Protein AF-0000000068389830 (afdb_homodimer)

pLDDT: mean 93.28, std 12.17, range [36.84, 99.0]

Sequence (658 aa):
MTENSNLKRRVRARAAKTGESYTAALQHIRRIPDAPSSNSIRVAVAQTSLFNDPRDVSALKTCGNEIRRLMGNAHNAGTRLIHFPEGATCWPHKRIMSETGPREIGPADWTRFEWKTLREELEAIRKLARKLKLWTVLGAIHQLTPPHRPYNSLYVISDRGTLITRYDERLLSKTKISFMYSPGRLPVTFEVDCFRFGCALGMEAHYPEIFMEYEKLNVDCVLFSTAGEDASNAHAFAAEILGHAASNTYWVSYSTLAAQSPGAPSGIAAPDGQWVAQCPMNGLPAIALADVIIDREHPARPWRQKARTDLYAPHQVDNDPRSDSRKEFMTENSNLKRRVRARAAKTGESYTAALQHIRRIPDAPSSNSIRVAVAQTSLFNDPRDVSALKTCGNEIRRLMGNAHNAGTRLIHFPEGATCWPHKRIMSETGPREIGPADWTRFEWKTLREELEAIRKLARKLKLWTVLGAIHQLTPPHRPYNSLYVISDRGTLITRYDERLLSKTKISFMYSPGRLPVTFEVDCFRFGCALGMEAHYPEIFMEYEKLNVDCVLFSTAGEDASNAHAFAAEILGHAASNTYWVSYSTLAAQSPGAPSGIAAPDGQWVAQCPMNGLPAIALADVIIDREHPARPWRQKARTDLYAPHQVDNDPRSDSRKEF

Nearest PDB structures (foldseek):
  5h8i-assembly1_H  TM=7.742E-01  e=2.449E-18  Medicago truncatula
  5g3o-assembly1_A  TM=7.891E-01  e=4.664E-16  Bacillus cereus
  5h8l-assembly1_H  TM=7.729E-01  e=2.473E-16  Medicago truncatula
  5g3o-assembly1_E  TM=7.721E-01  e=1.479E-15  Bacillus cereus
  5g3p-assembly1_D  TM=7.664E-01  e=1.973E-15  Bacillus cereus

Secondary structure (DSSP, 8-state):
-HHHHHHHHHHHHHHHHH---HHHHHHHHHS-------SEEEEEEEEB-----TT-HHHHHHHHHHHHHHHHHHHHTT-SEEE--TTSS----HHHHBTT-TTS--SB-GGGS-HHHHHHHHHHHHHHHHHHT-EEEEEEEE--STTSPPEEEEEEE-TTS-EEEEEE--S--HHIIIII--------EEEETTEEEEEEEGGGGG-HHHHHHHHHTT-SEEEEE---SSSTTHHHHHHHHHHHHHHHTSEEEEE-BGGGTTTS--EEE-TTS-EEEE--SSSS-EEEEEEEE--TT-SHHHHHHHHTTTSSGGG---S-HHHH-SS--/-HHHHHHHHHHHHHHHHH---HHHHHHHHHS-------SEEEEEEEEB-----TT-HHHHHHHHHHHHHHHHHHHHTT-SEEE--TTSS----HHHHBTT-TTS---B-GGGS-HHHHHHHHHHHHHHHHHHT-EEEEEEEE--STTSPPEEEEEEE-TTS-EEEEEE--S--HHIIIII--------EEEETTEEEEEEEGGGGG-HHHHHHHHHTT-SEEEEE---SSSTTHHHHHHHHHHHHHHHTSEEEEE-BGGGTTTS--EEE-TTS-EEEE--SSSS-EEEEEEEE--TT-SHHHHHHHHTTTSSGGG---S-HHHH-SS--

InterPro domains:
  IPR003010 Carbon-nitrogen hydrolase [PF00795] (66-283)
  IPR003010 Carbon-nitrogen hydrolase [PS50263] (41-294)
  IPR036526 Carbon-nitrogen hydrolase superfamily [G3DSA:3.60.110.10] (3-324)
  IPR036526 Carbon-nitrogen hydrolase superfamily [SSF56317] (38-295)
  IPR050345 Aliphatic Amidase/Beta-Ureidopropionase [PTHR43674] (39-313)

Foldseek 3Di:
DVVVVVLQVQLVVQCVVVVHDSVVSSCVSVPPPPPPLPLKFKEKEKAAAAAAQQLDLVVLVVLLVLLLVQVVVCLVVPHQEYAAAAQSSHRHDQLNQAPVHNVDRAAGNCVSGPVVSNVVSLLVSLVSLLVSLHWYWDWHWADDDPPAATFGKIFTHGSNSDRPDMGGEADDDPSCVRHHHDHDDDWDWDDDSNAIETEHEAPCLVPLVNLVVVLVVVHQEYEYHYEDQAQPCVQVSLQSQLVSLQLSQHKYWYHYHLRNLLNPFTFIHGNNSDTPWGDDSPSHMDMIMDMRGDDPPDCVNVVVVVVPDCNCVVVDDPDDPVVVDPPDD/DVVVVVLQVQLVVQCVVVVHDSVVSSCVSVPPPPPPLPLKFKEKEKAAAAAAQQLDLVVLVVLLVLVLVQVVVCLVVPHQEYAAAAQSSHRHDQLNQAPVHNVDRAAGDCVSGPVVSNVVSLLVSLVSLLVSLHWYWDWHWADDDPPAATFGKIFTRGSNSDRPDMGGEADDDPSCVRHHHDHDDDWDWDDDSNAIETEHEAPCLVPLVNLVVVLVVVHQEYEYHYEDQAQPCVQVSLQSQLVSLQLSQHKYWYHYHLRNLLNPFTFIHGNNSDTPWGDDSPSHMDMIMDMRGDDPPDCVNVVVVVVPDCNCVVVDDPDDPVVVDPPDD

Structure (mmCIF, N/CA/C/O backbone):
data_AF-0000000068389830-model_v1
#
loop_
_entity.id
_entity.type
_entity.pdbx_description
1 polymer Amidohydrolase
#
loop_
_atom_site.group_PDB
_atom_site.id
_atom_site.type_symbol
_atom_site.label_atom_id
_atom_site.label_alt_id
_atom_site.label_comp_id
_atom_site.label_asym_id
_atom_site.label_entity_id
_atom_site.label_seq_id
_atom_site.pdbx_PDB_ins_code
_atom_site.Cartn_x
_atom_site.Cartn_y
_atom_site.Cartn_z
_atom_site.occupancy
_atom_site.B_iso_or_equiv
_atom_site.auth_seq_id
_atom_site.auth_comp_id
_atom_site.auth_asym_id
_atom_site.auth_atom_id
_atom_site.pdbx_PDB_model_num
ATOM 1 N N . MET A 1 1 ? 44.281 41.094 10.492 1 44.62 1 MET A N 1
ATOM 2 C CA . MET A 1 1 ? 45.125 41.188 9.305 1 44.62 1 MET A CA 1
ATOM 3 C C . MET A 1 1 ? 45.812 39.844 9.016 1 44.62 1 MET A C 1
ATOM 5 O O . MET A 1 1 ? 46 39.5 7.852 1 44.62 1 MET A O 1
ATOM 9 N N . THR A 1 2 ? 46.188 39.094 10.078 1 53.47 2 THR A N 1
ATOM 10 C CA . THR A 1 2 ? 46.938 37.844 9.961 1 53.47 2 THR A CA 1
ATOM 11 C C . THR A 1 2 ? 46.062 36.719 9.445 1 53.47 2 THR A C 1
ATOM 13 O O . THR A 1 2 ? 46.531 35.844 8.703 1 53.47 2 THR A O 1
ATOM 16 N N . GLU A 1 3 ? 44.781 36.625 9.875 1 53.66 3 GLU A N 1
ATOM 17 C CA . GLU A 1 3 ? 43.906 35.531 9.461 1 53.66 3 GLU A CA 1
ATOM 18 C C . GLU A 1 3 ? 43.625 35.562 7.957 1 53.66 3 GLU A C 1
ATOM 20 O O . GLU A 1 3 ? 43.594 34.531 7.297 1 53.66 3 GLU A O 1
ATOM 25 N N . ASN A 1 4 ? 43.5 36.688 7.348 1 58.91 4 ASN A N 1
ATOM 26 C CA . ASN A 1 4 ? 43.312 36.844 5.914 1 58.91 4 ASN A CA 1
ATOM 27 C C . ASN A 1 4 ? 44.562 36.469 5.121 1 58.91 4 ASN A C 1
ATOM 29 O O . ASN A 1 4 ? 44.469 36 3.992 1 58.91 4 ASN A O 1
ATOM 33 N N . SER A 1 5 ? 45.656 36.688 5.727 1 65.12 5 SER A N 1
ATOM 34 C CA . SER A 1 5 ? 46.906 36.375 5.039 1 65.12 5 SER A CA 1
ATOM 35 C C . SER A 1 5 ? 47.094 34.875 4.922 1 65.12 5 SER A C 1
ATOM 37 O O . SER A 1 5 ? 47.531 34.375 3.885 1 65.12 5 SER A O 1
ATOM 39 N N . ASN A 1 6 ? 46.75 34.125 6.023 1 64.25 6 ASN A N 1
ATOM 40 C CA . ASN A 1 6 ? 46.812 32.656 5.98 1 64.25 6 ASN A CA 1
ATOM 41 C C . ASN A 1 6 ? 45.844 32.094 4.965 1 64.25 6 ASN A C 1
ATOM 43 O O . ASN A 1 6 ? 46.156 31.141 4.258 1 64.25 6 ASN A O 1
ATOM 47 N N . LEU A 1 7 ? 44.562 32.531 4.848 1 67.75 7 LEU A N 1
ATOM 48 C CA . LEU A 1 7 ? 43.594 32.094 3.854 1 67.75 7 LEU A CA 1
ATOM 49 C C . LEU A 1 7 ? 44.125 32.312 2.441 1 67.75 7 LEU A C 1
ATOM 51 O O . LEU A 1 7 ? 44.031 31.422 1.598 1 67.75 7 LEU A O 1
ATOM 55 N N . LYS A 1 8 ? 44.625 33.375 2.213 1 72.19 8 LYS A N 1
ATOM 56 C CA . LYS A 1 8 ? 45.156 33.688 0.888 1 72.19 8 LYS A CA 1
ATOM 57 C C . LYS A 1 8 ? 46.344 32.75 0.532 1 72.19 8 LYS A C 1
ATOM 59 O O . LYS A 1 8 ? 46.438 32.312 -0.612 1 72.19 8 LYS A O 1
ATOM 64 N N . ARG A 1 9 ? 47.219 32.469 1.549 1 72.69 9 ARG A N 1
ATOM 65 C CA . ARG A 1 9 ? 48.312 31.547 1.333 1 72.69 9 ARG A CA 1
ATOM 66 C C . ARG A 1 9 ? 47.812 30.156 0.995 1 72.69 9 ARG A C 1
ATOM 68 O O . ARG A 1 9 ? 48.312 29.5 0.089 1 72.69 9 ARG A O 1
ATOM 75 N N . ARG A 1 10 ? 46.75 29.625 1.642 1 73.12 10 ARG A N 1
ATOM 76 C CA . ARG A 1 10 ? 46.125 28.328 1.394 1 73.12 10 ARG A CA 1
ATOM 77 C C . ARG A 1 10 ? 45.438 28.297 0.036 1 73.12 10 ARG A C 1
ATOM 79 O O . ARG A 1 10 ? 45.5 27.297 -0.675 1 73.12 10 ARG A O 1
ATOM 86 N N . VAL A 1 11 ? 44.688 29.359 -0.333 1 75.38 11 VAL A N 1
ATOM 87 C CA . VAL A 1 11 ? 44.031 29.453 -1.635 1 75.38 11 VAL A CA 1
ATOM 88 C C . VAL A 1 11 ? 45.094 29.438 -2.742 1 75.38 11 VAL A C 1
ATOM 90 O O . VAL A 1 11 ? 44.938 28.703 -3.729 1 75.38 11 VAL A O 1
ATOM 93 N N . ARG A 1 12 ? 46.156 30.172 -2.525 1 75.44 12 ARG A N 1
ATOM 94 C CA . ARG A 1 12 ? 47.219 30.234 -3.529 1 75.44 12 ARG A CA 1
ATOM 95 C C . ARG A 1 12 ? 47.938 28.891 -3.654 1 75.44 12 ARG A C 1
ATOM 97 O O . ARG A 1 12 ? 48.281 28.469 -4.762 1 75.44 12 ARG A O 1
ATOM 104 N N . ALA A 1 13 ? 48.25 28.25 -2.486 1 76.12 13 ALA A N 1
ATOM 105 C CA . ALA A 1 13 ? 48.875 26.938 -2.494 1 76.12 13 ALA A CA 1
ATOM 106 C C . ALA A 1 13 ? 48.031 25.922 -3.223 1 76.12 13 ALA A C 1
ATOM 108 O O . ALA A 1 13 ? 48.531 25.109 -4.008 1 76.12 13 ALA A O 1
ATOM 109 N N . ARG A 1 14 ? 46.656 25.906 -3.02 1 69.38 14 ARG A N 1
ATOM 110 C CA . ARG A 1 14 ? 45.719 25.016 -3.73 1 69.38 14 ARG A CA 1
ATOM 111 C C . ARG A 1 14 ? 45.688 25.344 -5.219 1 69.38 14 ARG A C 1
ATOM 113 O O . ARG A 1 14 ? 45.719 24.453 -6.062 1 69.38 14 ARG A O 1
ATOM 120 N N . ALA A 1 15 ? 45.531 26.531 -5.52 1 73.06 15 ALA A N 1
ATOM 121 C CA . ALA A 1 15 ? 45.5 26.906 -6.93 1 73.06 15 ALA A CA 1
ATOM 122 C C . ALA A 1 15 ? 46.75 26.422 -7.652 1 73.06 15 ALA A C 1
ATOM 124 O O . ALA A 1 15 ? 46.688 25.922 -8.781 1 73.06 15 ALA A O 1
ATOM 125 N N . ALA A 1 16 ? 47.906 26.531 -7.051 1 72.62 16 ALA A N 1
ATOM 126 C CA . ALA A 1 16 ? 49.188 26.109 -7.641 1 72.62 16 ALA A CA 1
ATOM 127 C C . ALA A 1 16 ? 49.219 24.594 -7.812 1 72.62 16 ALA A C 1
ATOM 129 O O . ALA A 1 16 ? 49.719 24.094 -8.828 1 72.62 16 ALA A O 1
ATOM 130 N N . LYS A 1 17 ? 48.688 23.828 -6.887 1 70.19 17 LYS A N 1
ATOM 131 C CA . LYS A 1 17 ? 48.719 22.359 -6.879 1 70.19 17 LYS A CA 1
ATOM 132 C C . LYS A 1 17 ? 47.688 21.781 -7.832 1 70.19 17 LYS A C 1
ATOM 134 O O . LYS A 1 17 ? 47.906 20.766 -8.484 1 70.19 17 LYS A O 1
ATOM 139 N N . THR A 1 18 ? 46.469 22.438 -7.969 1 68.94 18 THR A N 1
ATOM 140 C CA . THR A 1 18 ? 45.344 21.859 -8.727 1 68.94 18 THR A CA 1
ATOM 141 C C . THR A 1 18 ? 45.25 22.484 -10.109 1 68.94 18 THR A C 1
ATOM 143 O O . THR A 1 18 ? 44.531 21.984 -10.977 1 68.94 18 THR A O 1
ATOM 146 N N . GLY A 1 19 ? 45.938 23.609 -10.344 1 78.44 19 GLY A N 1
ATOM 147 C CA . GLY A 1 19 ? 45.906 24.344 -11.594 1 78.44 19 GLY A CA 1
ATOM 148 C C . GLY A 1 19 ? 44.656 25.219 -11.742 1 78.44 19 GLY A C 1
ATOM 149 O O . GLY A 1 19 ? 44.438 25.781 -12.812 1 78.44 19 GLY A O 1
ATOM 150 N N . GLU A 1 20 ? 43.844 25.328 -10.719 1 69.94 20 GLU A N 1
ATOM 151 C CA . GLU A 1 20 ? 42.656 26.172 -10.805 1 69.94 20 GLU A CA 1
ATOM 152 C C . GLU A 1 20 ? 43 27.641 -10.578 1 69.94 20 GLU A C 1
ATOM 154 O O . GLU A 1 20 ? 44.094 27.953 -10.094 1 69.94 20 GLU A O 1
ATOM 159 N N . SER A 1 21 ? 42.031 28.562 -10.992 1 75.12 21 SER A N 1
ATOM 160 C CA . SER A 1 21 ? 42.25 29.984 -10.773 1 75.12 21 SER A CA 1
ATOM 161 C C . SER A 1 21 ? 42.25 30.328 -9.289 1 75.12 21 SER A C 1
ATOM 163 O O . SER A 1 21 ? 41.75 29.547 -8.469 1 75.12 21 SER A O 1
ATOM 165 N N . TYR A 1 22 ? 42.781 31.375 -8.836 1 75.12 22 TYR A N 1
ATOM 166 C CA . TYR A 1 22 ? 42.781 31.844 -7.453 1 75.12 22 TYR A CA 1
ATOM 167 C C . TYR A 1 22 ? 41.344 31.875 -6.902 1 75.12 22 TYR A C 1
ATOM 169 O O . TYR A 1 22 ? 41.094 31.453 -5.77 1 75.12 22 TYR A O 1
ATOM 177 N N . THR A 1 23 ? 40.344 32.375 -7.688 1 74.69 23 THR A N 1
ATOM 178 C CA . THR A 1 23 ? 38.938 32.469 -7.285 1 74.69 23 THR A CA 1
ATOM 179 C C . THR A 1 23 ? 38.344 31.094 -7.066 1 74.69 23 THR A C 1
ATOM 181 O O . THR A 1 23 ? 37.594 30.875 -6.117 1 74.69 23 THR A O 1
ATOM 184 N N . ALA A 1 24 ? 38.656 30.172 -7.867 1 69.56 24 ALA A N 1
ATOM 185 C CA . ALA A 1 24 ? 38.156 28.812 -7.699 1 69.56 24 ALA A CA 1
ATOM 186 C C . ALA A 1 24 ? 38.812 28.141 -6.484 1 69.56 24 ALA A C 1
ATOM 188 O O . ALA A 1 24 ? 38.125 27.469 -5.703 1 69.56 24 ALA A O 1
ATOM 189 N N . ALA A 1 25 ? 40.062 28.281 -6.352 1 70.44 25 ALA A N 1
ATOM 190 C CA . ALA A 1 25 ? 40.781 27.766 -5.188 1 70.44 25 ALA A CA 1
ATOM 191 C C . ALA A 1 25 ? 40.25 28.406 -3.9 1 70.44 25 ALA A C 1
ATOM 193 O O . ALA A 1 25 ? 40.094 27.734 -2.885 1 70.44 25 ALA A O 1
ATOM 194 N N . LEU A 1 26 ? 40.062 29.656 -3.885 1 71.5 26 LEU A N 1
ATOM 195 C CA . LEU A 1 26 ? 39.469 30.375 -2.754 1 71.5 26 LEU A CA 1
ATOM 196 C C . LEU A 1 26 ? 38.094 29.844 -2.441 1 71.5 26 LEU A C 1
ATOM 198 O O . LEU A 1 26 ? 37.75 29.641 -1.274 1 71.5 26 LEU A O 1
ATOM 202 N N . GLN A 1 27 ? 37.188 29.734 -3.506 1 65.94 27 GLN A N 1
ATOM 203 C CA . GLN A 1 27 ? 35.844 29.156 -3.301 1 65.94 27 GLN A CA 1
ATOM 204 C C . GLN A 1 27 ? 35.938 27.766 -2.68 1 65.94 27 GLN A C 1
ATOM 206 O O . GLN A 1 27 ? 35.125 27.422 -1.812 1 65.94 27 GLN A O 1
ATOM 211 N N . HIS A 1 28 ? 36.75 26.938 -3.203 1 62.25 28 HIS A N 1
ATOM 212 C CA . HIS A 1 28 ? 36.969 25.609 -2.633 1 62.25 28 HIS A CA 1
ATOM 213 C C . HIS A 1 28 ? 37.469 25.703 -1.187 1 62.25 28 HIS A C 1
ATOM 215 O O . HIS A 1 28 ? 37.031 24.922 -0.339 1 62.25 28 HIS A O 1
ATOM 221 N N . ILE A 1 29 ? 38.406 26.438 -0.976 1 59.38 29 ILE A N 1
ATOM 222 C CA . ILE A 1 29 ? 38.938 26.578 0.371 1 59.38 29 ILE A CA 1
ATOM 223 C C . ILE A 1 29 ? 37.906 27.234 1.276 1 59.38 29 ILE A C 1
ATOM 225 O O . ILE A 1 29 ? 37.781 26.891 2.455 1 59.38 29 ILE A O 1
ATOM 229 N N . ARG A 1 30 ? 37.406 28.297 0.933 1 53.44 30 ARG A N 1
ATOM 230 C CA . ARG A 1 30 ? 36.312 28.922 1.683 1 53.44 30 ARG A CA 1
ATOM 231 C C . ARG A 1 30 ? 35.094 27.969 1.771 1 53.44 30 ARG A C 1
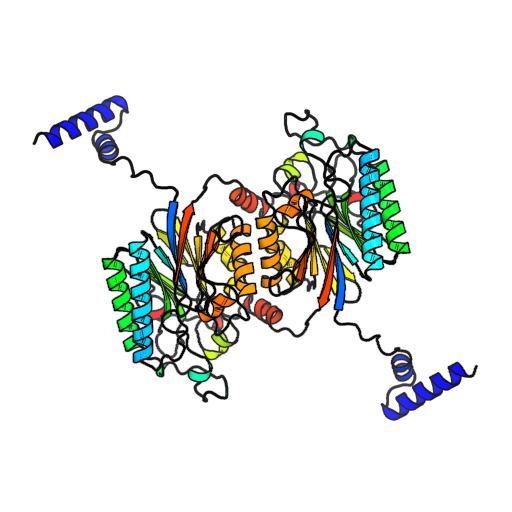ATOM 233 O O . ARG A 1 30 ? 34.25 28.141 2.637 1 53.44 30 ARG A O 1
ATOM 240 N N . ARG A 1 31 ? 34.875 27.266 0.635 1 42.22 31 ARG A N 1
ATOM 241 C CA . ARG A 1 31 ? 33.969 26.156 0.884 1 42.22 31 ARG A CA 1
ATOM 242 C C . ARG A 1 31 ? 34.375 25.391 2.139 1 42.22 31 ARG A C 1
ATOM 244 O O . ARG A 1 31 ? 35.438 24.766 2.18 1 42.22 31 ARG A O 1
ATOM 251 N N . ILE A 1 32 ? 34.25 25.969 3.219 1 40.34 32 ILE A N 1
ATOM 252 C CA . ILE A 1 32 ? 34.281 25.125 4.41 1 40.34 32 ILE A CA 1
ATOM 253 C C . ILE A 1 32 ? 33.938 23.688 4.031 1 40.34 32 ILE A C 1
ATOM 255 O O . ILE A 1 32 ? 33.031 23.438 3.258 1 40.34 32 ILE A O 1
ATOM 259 N N . PRO A 1 33 ? 34.875 22.75 4.234 1 36.84 33 PRO A N 1
ATOM 260 C CA . PRO A 1 33 ? 34.375 21.391 4.016 1 36.84 33 PRO A CA 1
ATOM 261 C C . PRO A 1 33 ? 32.875 21.281 4.238 1 36.84 33 PRO A C 1
ATOM 263 O O . PRO A 1 33 ? 32.344 21.891 5.172 1 36.84 33 PRO A O 1
ATOM 266 N N . ASP A 1 34 ? 32.062 21.188 3.172 1 37 34 ASP A N 1
ATOM 267 C CA . ASP A 1 34 ? 30.641 20.859 3.291 1 37 34 ASP A CA 1
ATOM 268 C C . ASP A 1 34 ? 30.344 20.125 4.594 1 37 34 ASP A C 1
ATOM 270 O O . ASP A 1 34 ? 31.031 19.141 4.922 1 37 34 ASP A O 1
ATOM 274 N N . ALA A 1 35 ? 30.172 20.812 5.668 1 38.44 35 ALA A N 1
ATOM 275 C CA . ALA A 1 35 ? 29.625 19.938 6.703 1 38.44 35 ALA A CA 1
ATOM 276 C C . ALA A 1 35 ? 29.156 18.609 6.117 1 38.44 35 ALA A C 1
ATOM 278 O O . ALA A 1 35 ? 28.531 18.578 5.051 1 38.44 35 ALA A O 1
ATOM 279 N N . PRO A 1 36 ? 29.844 17.578 6.34 1 41 36 PRO A N 1
ATOM 280 C CA . PRO A 1 36 ? 29.375 16.312 5.77 1 41 36 PRO A CA 1
ATOM 281 C C . PRO A 1 36 ? 27.875 16.281 5.551 1 41 36 PRO A C 1
ATOM 283 O O . PRO A 1 36 ? 27.109 16.562 6.473 1 41 36 PRO A O 1
ATOM 286 N N . SER A 1 37 ? 27.312 16.891 4.539 1 48.94 37 SER A N 1
ATOM 287 C CA . SER A 1 37 ? 25.906 16.703 4.223 1 48.94 37 SER A CA 1
ATOM 288 C C . SER A 1 37 ? 25.391 15.383 4.789 1 48.94 37 SER A C 1
ATOM 290 O O . SER A 1 37 ? 25.766 14.305 4.328 1 48.94 37 SER A O 1
ATOM 292 N N . SER A 1 38 ? 25.219 15.344 6.051 1 62.22 38 SER A N 1
ATOM 293 C CA . SER A 1 38 ? 24.703 14.141 6.684 1 62.22 38 SER A CA 1
ATOM 294 C C . SER A 1 38 ? 23.594 13.516 5.844 1 62.22 38 SER A C 1
ATOM 296 O O . SER A 1 38 ? 22.734 14.227 5.301 1 62.22 38 SER A O 1
ATOM 298 N N . ASN A 1 39 ? 23.719 12.352 5.34 1 80.19 39 ASN A N 1
ATOM 299 C CA . ASN A 1 39 ? 22.781 11.57 4.559 1 80.19 39 ASN A CA 1
ATOM 300 C C . ASN A 1 39 ? 21.531 11.234 5.371 1 80.19 39 ASN A C 1
ATOM 302 O O . ASN A 1 39 ? 20.75 10.359 4.984 1 80.19 39 ASN A O 1
ATOM 306 N N . SER A 1 40 ? 21.484 12.133 6.617 1 93.31 40 SER A N 1
ATOM 307 C CA . SER A 1 40 ? 20.312 11.812 7.438 1 93.31 40 SER A CA 1
ATOM 308 C C . SER A 1 40 ? 19.703 13.078 8.039 1 93.31 40 SER A C 1
ATOM 310 O O . SER A 1 40 ? 20.391 14.07 8.25 1 93.31 40 SER A O 1
ATOM 312 N N . ILE A 1 41 ? 18.453 13.133 8.219 1 97.19 41 ILE A N 1
ATOM 313 C CA . ILE A 1 41 ? 17.719 14.18 8.906 1 97.19 41 ILE A CA 1
ATOM 314 C C . ILE A 1 41 ? 16.797 13.562 9.953 1 97.19 41 ILE A C 1
ATOM 316 O O . ILE A 1 41 ? 16.125 12.562 9.688 1 97.19 41 ILE A O 1
ATOM 320 N N . ARG A 1 42 ? 16.875 14.125 11.172 1 98.12 42 ARG A N 1
ATOM 321 C CA . ARG A 1 42 ? 16.016 13.617 12.234 1 98.12 42 ARG A CA 1
ATOM 322 C C . ARG A 1 42 ? 14.633 14.25 12.164 1 98.12 42 ARG A C 1
ATOM 324 O O . ARG A 1 42 ? 14.5 15.477 12.219 1 98.12 42 ARG A O 1
ATOM 331 N N . VAL A 1 43 ? 13.539 13.438 12.102 1 98.81 43 VAL A N 1
ATOM 332 C CA . VAL A 1 43 ? 12.156 13.859 11.945 1 98.81 43 VAL A CA 1
ATOM 333 C C . VAL A 1 43 ? 11.328 13.383 13.133 1 98.81 43 VAL A C 1
ATOM 335 O O . VAL A 1 43 ? 11.492 12.25 13.602 1 98.81 43 VAL A O 1
ATOM 338 N N . ALA A 1 44 ? 10.484 14.266 13.656 1 98.94 44 ALA A N 1
ATOM 339 C CA . ALA A 1 44 ? 9.508 13.891 14.68 1 98.94 44 ALA A CA 1
ATOM 340 C C . ALA A 1 44 ? 8.102 13.852 14.094 1 98.94 44 ALA A C 1
ATOM 342 O O . ALA A 1 44 ? 7.734 14.703 13.281 1 98.94 44 ALA A O 1
ATOM 343 N N . VAL A 1 45 ? 7.355 12.859 14.5 1 99 45 VAL A N 1
ATOM 344 C CA . VAL A 1 45 ? 5.934 12.789 14.188 1 99 45 VAL A CA 1
ATOM 345 C C . VAL A 1 45 ? 5.113 12.82 15.477 1 99 45 VAL A C 1
ATOM 347 O O . VAL A 1 45 ? 5.484 12.188 16.469 1 99 45 VAL A O 1
ATOM 350 N N . ALA A 1 46 ? 4.059 13.594 15.414 1 98.94 46 ALA A N 1
ATOM 351 C CA . ALA A 1 46 ? 3.256 13.789 16.625 1 98.94 46 ALA A CA 1
ATOM 352 C C . ALA A 1 46 ? 1.913 13.07 16.5 1 98.94 46 ALA A C 1
ATOM 354 O O . ALA A 1 46 ? 1.429 12.82 15.398 1 98.94 46 ALA A O 1
ATOM 355 N N . GLN A 1 47 ? 1.332 12.703 17.609 1 98.88 47 GLN A N 1
ATOM 356 C CA . GLN A 1 47 ? -0.1 12.477 17.766 1 98.88 47 GLN A CA 1
ATOM 357 C C . GLN A 1 47 ? -0.68 13.398 18.844 1 98.88 47 GLN A C 1
ATOM 359 O O . GLN A 1 47 ? -0.096 13.562 19.906 1 98.88 47 GLN A O 1
ATOM 364 N N . THR A 1 48 ? -1.714 14.031 18.5 1 98.88 48 THR A N 1
ATOM 365 C CA . THR A 1 48 ? -2.293 15.031 19.391 1 98.88 48 THR A CA 1
ATOM 366 C C . THR A 1 48 ? -3.723 14.656 19.766 1 98.88 48 THR A C 1
ATOM 368 O O . THR A 1 48 ? -4.309 13.75 19.188 1 98.88 48 THR A O 1
ATOM 371 N N . SER A 1 49 ? -4.227 15.383 20.75 1 98.62 49 SER A N 1
ATOM 372 C CA . SER A 1 49 ? -5.578 15.148 21.25 1 98.62 49 SER A CA 1
ATOM 373 C C . SER A 1 49 ? -6.625 15.523 20.203 1 98.62 49 SER A C 1
ATOM 375 O O . SER A 1 49 ? -6.402 16.422 19.391 1 98.62 49 SER A O 1
ATOM 377 N N . LEU A 1 50 ? -7.742 14.836 20.328 1 98 50 LEU A N 1
ATOM 378 C CA . LEU A 1 50 ? -8.891 15.172 19.484 1 98 50 LEU A CA 1
ATOM 379 C C . LEU A 1 50 ? -9.664 16.359 20.062 1 98 50 LEU A C 1
ATOM 381 O O . LEU A 1 50 ? -10.117 16.297 21.203 1 98 50 LEU A O 1
ATOM 385 N N . PHE A 1 51 ? -9.828 17.391 19.391 1 98.12 51 PHE A N 1
ATOM 386 C CA . PHE A 1 51 ? -10.719 18.531 19.625 1 98.12 51 PHE A CA 1
ATOM 387 C C . PHE A 1 51 ? -11.562 18.828 18.391 1 98.12 51 PHE A C 1
ATOM 389 O O . PHE A 1 51 ? -11.016 19.031 17.312 1 98.12 51 PHE A O 1
ATOM 396 N N . ASN A 1 52 ? -12.93 18.859 18.578 1 98.12 52 ASN A N 1
ATOM 397 C CA . ASN A 1 52 ? -13.711 18.891 17.344 1 98.12 52 ASN A CA 1
ATOM 398 C C . ASN A 1 52 ? -14.812 19.953 17.406 1 98.12 52 ASN A C 1
ATOM 400 O O . ASN A 1 52 ? -15.703 19.969 16.547 1 98.12 52 ASN A O 1
ATOM 404 N N . ASP A 1 53 ? -14.805 20.844 18.422 1 98.31 53 ASP A N 1
ATOM 405 C CA . ASP A 1 53 ? -15.734 21.969 18.5 1 98.31 53 ASP A CA 1
ATOM 406 C C . ASP A 1 53 ? -15 23.297 18.328 1 98.31 53 ASP A C 1
ATOM 408 O O . ASP A 1 53 ? -14.516 23.875 19.312 1 98.31 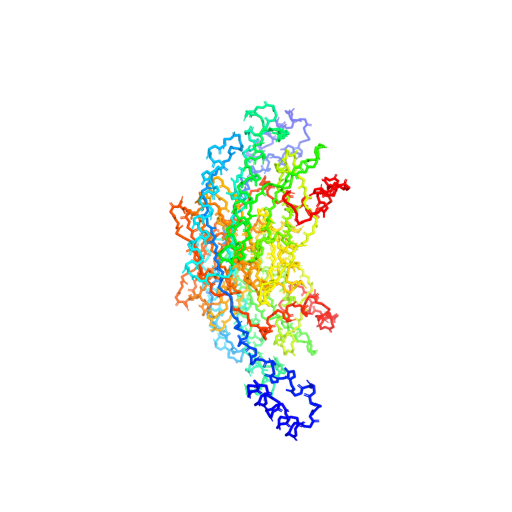53 ASP A O 1
ATOM 412 N N . PRO A 1 54 ? -15.031 23.844 17.109 1 98.19 54 PRO A N 1
ATOM 413 C CA . PRO A 1 54 ? -14.242 25.047 16.844 1 98.19 54 PRO A CA 1
ATOM 414 C C . PRO A 1 54 ? -14.828 26.297 17.5 1 98.19 54 PRO A C 1
ATOM 416 O O . PRO A 1 54 ? -14.234 27.375 17.422 1 98.19 54 PRO A O 1
ATOM 419 N N . ARG A 1 55 ? -16.047 26.219 18.203 1 97.44 55 ARG A N 1
ATOM 420 C CA . ARG A 1 55 ? -16.672 27.344 18.875 1 97.44 55 ARG A CA 1
ATOM 421 C C . ARG A 1 55 ? -16.031 27.594 20.234 1 97.44 55 ARG A C 1
ATOM 423 O O . ARG A 1 55 ? -16.234 28.641 20.844 1 97.44 55 ARG A O 1
ATOM 430 N N . ASP A 1 56 ? -15.312 26.609 20.672 1 98.62 56 ASP A N 1
ATOM 431 C CA . ASP A 1 56 ? -14.789 26.625 22.031 1 98.62 56 ASP A CA 1
ATOM 432 C C . ASP A 1 56 ? -13.398 27.266 22.078 1 98.62 56 ASP A C 1
ATOM 434 O O . ASP A 1 56 ? -12.398 26.594 21.844 1 98.62 56 ASP A O 1
ATOM 438 N N . VAL A 1 57 ? -13.312 28.484 22.531 1 98.5 57 VAL A N 1
ATOM 439 C CA . VAL A 1 57 ? -12.086 29.281 22.562 1 98.5 57 VAL A CA 1
ATOM 440 C C . VAL A 1 57 ? -11.062 28.625 23.484 1 98.5 57 VAL A C 1
ATOM 442 O O . VAL A 1 57 ? -9.891 28.5 23.125 1 98.5 57 VAL A O 1
ATOM 445 N N . SER A 1 58 ? -11.5 28.25 24.625 1 98.38 58 SER A N 1
ATOM 446 C CA . SER A 1 58 ? -10.602 27.656 25.625 1 98.38 58 SER A CA 1
ATOM 447 C C . SER A 1 58 ? -9.977 26.375 25.109 1 98.38 58 SER A C 1
ATOM 449 O O . SER A 1 58 ? -8.789 26.125 25.312 1 98.38 58 SER A O 1
ATOM 451 N N . ALA A 1 59 ? -10.766 25.594 24.484 1 98 59 ALA A N 1
ATOM 452 C CA . ALA A 1 59 ? -10.258 24.328 23.953 1 98 59 ALA A CA 1
ATOM 453 C C . ALA A 1 59 ? -9.273 24.578 22.812 1 98 59 ALA A C 1
ATOM 455 O O . ALA A 1 59 ? -8.281 23.859 22.672 1 98 59 ALA A O 1
ATOM 456 N N . LEU A 1 60 ? -9.57 25.531 21.969 1 98.5 60 LEU A N 1
ATOM 457 C CA . LEU A 1 60 ? -8.641 25.891 20.906 1 98.5 60 LEU A CA 1
ATOM 458 C C . LEU A 1 60 ? -7.285 26.281 21.484 1 98.5 60 LEU A C 1
ATOM 460 O O . LEU A 1 60 ? -6.242 25.859 20.969 1 98.5 60 LEU A O 1
ATOM 464 N N . LYS A 1 61 ? -7.324 27.047 22.5 1 98.69 61 LYS A N 1
ATOM 465 C CA . LYS A 1 61 ? -6.09 27.469 23.156 1 98.69 61 LYS A CA 1
ATOM 466 C C . LYS A 1 61 ? -5.367 26.281 23.781 1 98.69 61 LYS A C 1
ATOM 468 O O . LYS A 1 61 ? -4.137 26.219 23.766 1 98.69 61 LYS A O 1
ATOM 473 N N . THR A 1 62 ? -6.105 25.391 24.375 1 98.56 62 THR A N 1
ATOM 474 C CA . THR A 1 62 ? -5.531 24.188 24.953 1 98.56 62 THR A CA 1
ATOM 475 C C . THR A 1 62 ? -4.816 23.359 23.891 1 98.56 62 THR A C 1
ATOM 477 O O . THR A 1 62 ? -3.73 22.828 24.125 1 98.56 62 THR A O 1
ATOM 480 N N . CYS A 1 63 ? -5.406 23.25 22.734 1 98.44 63 CYS A N 1
ATOM 481 C CA . CYS A 1 63 ? -4.781 22.547 21.625 1 98.44 63 CYS A CA 1
ATOM 482 C C . CYS A 1 63 ? -3.496 23.234 21.203 1 98.44 63 CYS A C 1
ATOM 484 O O . CYS A 1 63 ? -2.484 22.578 20.938 1 98.44 63 CYS A O 1
ATOM 486 N N . GLY A 1 64 ? -3.561 24.531 21.078 1 98.81 64 GLY A N 1
ATOM 487 C CA . GLY A 1 64 ? -2.361 25.281 20.766 1 98.81 64 GLY A CA 1
ATOM 488 C C . GLY A 1 64 ? -1.229 25.047 21.75 1 98.81 64 GLY A C 1
ATOM 489 O O . GLY A 1 64 ? -0.079 24.859 21.344 1 98.81 64 GLY A O 1
ATOM 490 N N . ASN A 1 65 ? -1.595 25.047 23 1 98.81 65 ASN A N 1
ATOM 491 C CA . ASN A 1 65 ? -0.604 24.797 24.047 1 98.81 65 ASN A CA 1
ATOM 492 C C . ASN A 1 65 ? 0.001 23.391 23.906 1 98.81 65 ASN A C 1
ATOM 494 O O . ASN A 1 65 ? 1.206 23.219 24.094 1 98.81 65 ASN A O 1
ATOM 498 N N . GLU A 1 66 ? -0.811 22.438 23.656 1 98.94 66 GLU A N 1
ATOM 499 C CA . GLU A 1 66 ? -0.334 21.078 23.469 1 98.94 66 GLU A CA 1
ATOM 500 C C . GLU A 1 66 ? 0.638 20.984 22.297 1 98.94 66 GLU A C 1
ATOM 502 O O . GLU A 1 66 ? 1.682 20.344 22.391 1 98.94 66 GLU A O 1
ATOM 507 N N . ILE A 1 67 ? 0.31 21.594 21.203 1 98.94 67 ILE A N 1
ATOM 508 C CA . ILE A 1 67 ? 1.163 21.625 20.016 1 98.94 67 ILE A CA 1
ATOM 509 C C . ILE A 1 67 ? 2.516 22.234 20.375 1 98.94 67 ILE A C 1
ATOM 511 O O . ILE A 1 67 ? 3.564 21.672 20.062 1 98.94 67 ILE A O 1
ATOM 515 N N . ARG A 1 68 ? 2.475 23.359 21.031 1 98.94 68 ARG A N 1
ATOM 516 C CA . ARG A 1 68 ? 3.711 24.062 21.391 1 98.94 68 ARG A CA 1
ATOM 517 C C . ARG A 1 68 ? 4.547 23.219 22.359 1 98.94 68 ARG A C 1
ATOM 519 O O . ARG A 1 68 ? 5.773 23.219 22.281 1 98.94 68 ARG A O 1
ATOM 526 N N . ARG A 1 69 ? 3.92 22.547 23.25 1 98.94 69 ARG A N 1
ATOM 527 C CA . ARG A 1 69 ? 4.641 21.656 24.141 1 98.94 69 ARG A CA 1
ATOM 528 C C . ARG A 1 69 ? 5.34 20.547 23.375 1 98.94 69 ARG A C 1
ATOM 530 O O . ARG A 1 69 ? 6.508 20.234 23.625 1 98.94 69 ARG A O 1
ATOM 537 N N . LEU A 1 70 ? 4.684 19.938 22.438 1 98.94 70 LEU A N 1
ATOM 538 C CA . LEU A 1 70 ? 5.262 18.859 21.641 1 98.94 70 LEU A CA 1
ATOM 539 C C . LEU A 1 70 ? 6.387 19.391 20.75 1 98.94 70 LEU A C 1
ATOM 541 O O . LEU A 1 70 ? 7.363 18.688 20.5 1 98.94 70 LEU A O 1
ATOM 545 N N . MET A 1 71 ? 6.242 20.609 20.281 1 98.94 71 MET A N 1
ATOM 546 C CA . MET A 1 71 ? 7.348 21.25 19.578 1 98.94 71 MET A CA 1
ATOM 547 C C . MET A 1 71 ? 8.578 21.344 20.469 1 98.94 71 MET A C 1
ATOM 549 O O . MET A 1 71 ? 9.695 21.078 20.016 1 98.94 71 MET A O 1
ATOM 553 N N . GLY A 1 72 ? 8.344 21.781 21.656 1 98.94 72 GLY A N 1
ATOM 554 C CA . GLY A 1 72 ? 9.445 21.812 22.609 1 98.94 72 GLY A CA 1
ATOM 555 C C . GLY A 1 72 ? 10.102 20.453 22.797 1 98.94 72 GLY A C 1
ATOM 556 O O . GLY A 1 72 ? 11.328 20.359 22.812 1 98.94 72 GLY A O 1
ATOM 557 N N . ASN A 1 73 ? 9.266 19.406 22.953 1 98.88 73 ASN A N 1
ATOM 558 C CA . ASN A 1 73 ? 9.781 18.047 23.094 1 98.88 73 ASN A CA 1
ATOM 559 C C . ASN A 1 73 ? 10.633 17.656 21.891 1 98.88 73 ASN A C 1
ATOM 561 O O . ASN A 1 73 ? 11.695 17.047 22.047 1 98.88 73 ASN A O 1
ATOM 565 N N . ALA A 1 74 ? 10.141 17.953 20.75 1 98.88 74 ALA A N 1
ATOM 566 C CA . ALA A 1 74 ? 10.859 17.625 19.516 1 98.88 74 ALA A CA 1
ATOM 567 C C . ALA A 1 74 ? 12.203 18.344 19.453 1 98.88 74 ALA A C 1
ATOM 569 O O . ALA A 1 74 ? 13.219 17.75 19.109 1 98.88 74 ALA A O 1
ATOM 570 N N . HIS A 1 75 ? 12.18 19.609 19.75 1 98.81 75 HIS A N 1
ATOM 571 C CA . HIS A 1 75 ? 13.406 20.406 19.781 1 98.81 75 HIS A CA 1
ATOM 572 C C . HIS A 1 75 ? 14.43 19.797 20.734 1 98.81 75 HIS A C 1
ATOM 574 O O . HIS A 1 75 ? 15.602 19.656 20.391 1 98.81 75 HIS A O 1
ATOM 580 N N . ASN A 1 76 ? 13.977 19.453 21.906 1 98.75 76 ASN A N 1
ATOM 581 C CA . ASN A 1 76 ? 14.859 18.891 22.922 1 98.75 76 ASN A CA 1
ATOM 582 C C . ASN A 1 76 ? 15.453 17.562 22.469 1 98.75 76 ASN A C 1
ATOM 584 O O . ASN A 1 76 ? 16.547 17.172 22.906 1 98.75 76 ASN A O 1
ATOM 588 N N . ALA A 1 77 ? 14.758 16.875 21.609 1 98.5 77 ALA A N 1
ATOM 589 C CA . ALA A 1 77 ? 15.211 15.594 21.094 1 98.5 77 ALA A CA 1
ATOM 590 C C . ALA A 1 77 ? 16.125 15.766 19.891 1 98.5 77 ALA A C 1
ATOM 592 O O . ALA A 1 77 ? 16.578 14.781 19.297 1 98.5 77 ALA A O 1
ATOM 593 N N . GLY A 1 78 ? 16.328 16.984 19.438 1 97.94 78 GLY A N 1
ATOM 594 C CA . GLY A 1 78 ? 17.266 17.266 18.375 1 97.94 78 GLY A CA 1
ATOM 595 C C . GLY A 1 78 ? 16.688 17.094 16.984 1 97.94 78 GLY A C 1
ATOM 596 O O . GLY A 1 78 ? 17.406 16.828 16.031 1 97.94 78 GLY A O 1
ATOM 597 N N . THR A 1 79 ? 15.398 17.188 16.859 1 98 79 THR A N 1
ATOM 598 C CA . THR A 1 79 ? 14.766 16.984 15.555 1 98 79 THR A CA 1
ATOM 599 C C . THR A 1 79 ? 14.852 18.234 14.695 1 98 79 THR A C 1
ATOM 601 O O . THR A 1 79 ? 14.977 19.344 15.219 1 98 79 THR A O 1
ATOM 604 N N . ARG A 1 80 ? 14.891 18.031 13.391 1 98.5 80 ARG A N 1
ATOM 605 C CA . ARG A 1 80 ? 14.938 19.125 12.422 1 98.5 80 ARG A CA 1
ATOM 606 C C . ARG A 1 80 ? 13.531 19.531 11.992 1 98.5 80 ARG A C 1
ATOM 608 O O . ARG A 1 80 ? 13.297 20.688 11.633 1 98.5 80 ARG A O 1
ATOM 615 N N . LEU A 1 81 ? 12.617 18.641 12.055 1 98.88 81 LEU A N 1
ATOM 616 C CA . LEU A 1 81 ? 11.25 18.844 11.578 1 98.88 81 LEU A CA 1
ATOM 617 C C . LEU A 1 81 ? 10.258 18.078 12.453 1 98.88 81 LEU A C 1
ATOM 619 O O . LEU A 1 81 ? 10.508 16.922 12.82 1 98.88 81 LEU A O 1
ATOM 623 N N . ILE A 1 82 ? 9.156 18.75 12.828 1 99 82 ILE A N 1
ATOM 624 C CA . ILE A 1 82 ? 8.055 18.062 13.492 1 99 82 ILE A CA 1
ATOM 625 C C . ILE A 1 82 ? 6.809 18.109 12.602 1 99 82 ILE A C 1
ATOM 627 O O . ILE A 1 82 ? 6.52 19.125 11.984 1 99 82 ILE A O 1
ATOM 631 N N . HIS A 1 83 ? 6.133 16.969 12.492 1 99 83 HIS A N 1
ATOM 632 C CA . HIS A 1 83 ? 4.961 16.75 11.648 1 99 83 HIS A CA 1
ATOM 633 C C . HIS A 1 83 ? 3.727 16.453 12.492 1 99 83 HIS A C 1
ATOM 635 O O . HIS A 1 83 ? 3.75 15.555 13.344 1 99 83 HIS A O 1
ATOM 641 N N . PHE A 1 84 ? 2.621 17.188 12.289 1 99 84 PHE A N 1
ATOM 642 C CA . PHE A 1 84 ? 1.427 17.062 13.117 1 99 84 PHE A CA 1
ATOM 643 C C . PHE A 1 84 ? 0.269 16.484 12.32 1 99 84 PHE A C 1
ATOM 645 O O . PHE A 1 84 ? 0.323 16.422 11.086 1 99 84 PHE A O 1
ATOM 652 N N . PRO A 1 85 ? -0.839 16.094 13.062 1 98.94 85 PRO A N 1
ATOM 653 C CA . PRO A 1 85 ? -1.996 15.445 12.438 1 98.94 85 PRO A CA 1
ATOM 654 C C . PRO A 1 85 ? -2.867 16.422 11.656 1 98.94 85 PRO A C 1
ATOM 656 O O . PRO A 1 85 ? -2.701 17.641 11.773 1 98.94 85 PRO A O 1
ATOM 659 N N . GLU A 1 86 ? -3.781 15.797 10.805 1 98.88 86 GLU A N 1
ATOM 660 C CA . GLU A 1 86 ? -4.902 16.531 10.227 1 98.88 86 GLU A CA 1
ATOM 661 C C . GLU A 1 86 ? -5.758 17.188 11.312 1 98.88 86 GLU A C 1
ATOM 663 O O . GLU A 1 86 ? -6.129 16.531 12.289 1 98.88 86 GLU A O 1
ATOM 668 N N . GLY A 1 87 ? -5.98 18.469 11.156 1 98.5 87 GLY A N 1
ATOM 669 C CA . GLY A 1 87 ? -6.812 19.141 12.141 1 98.5 87 GLY A CA 1
ATOM 670 C C . GLY A 1 87 ? -6.191 19.172 13.523 1 98.5 87 GLY A C 1
ATOM 671 O O . GLY A 1 87 ? -6.898 19.062 14.531 1 98.5 87 GLY A O 1
ATOM 672 N N . ALA A 1 88 ? -4.93 19.25 13.578 1 98.69 88 ALA A N 1
ATOM 673 C CA . ALA A 1 88 ? -4.227 19.266 14.859 1 98.69 88 ALA A CA 1
ATOM 674 C C . ALA A 1 88 ? -4.727 20.391 15.75 1 98.69 88 ALA A C 1
ATOM 676 O O . ALA A 1 88 ? -4.793 20.25 16.969 1 98.69 88 ALA A O 1
ATOM 677 N N . THR A 1 89 ? -5.098 21.547 15.156 1 98.5 89 THR A N 1
ATOM 678 C CA . THR A 1 89 ? -5.645 22.672 15.914 1 98.5 89 THR A CA 1
ATOM 679 C C . THR A 1 89 ? -7.109 22.422 16.266 1 98.5 89 THR A C 1
ATOM 681 O O . THR A 1 89 ? -7.566 22.781 17.344 1 98.5 89 THR A O 1
ATOM 684 N N . CYS A 1 90 ? -7.793 21.922 15.336 1 98.56 90 CYS A N 1
ATOM 685 C CA . CYS A 1 90 ? -9.203 21.562 15.469 1 98.56 90 CYS A CA 1
ATOM 686 C C . CYS A 1 90 ? -9.672 20.766 14.258 1 98.56 90 CYS A C 1
ATOM 688 O O . CYS A 1 90 ? -9.422 21.156 13.117 1 98.56 90 CYS A O 1
ATOM 690 N N . TRP A 1 91 ? -10.312 19.672 14.523 1 98.5 91 TRP A N 1
ATOM 691 C CA . TRP A 1 91 ? -10.961 18.844 13.5 1 98.5 91 TRP A CA 1
ATOM 692 C C . TRP A 1 91 ? -12.477 18.953 13.609 1 98.5 91 TRP A C 1
ATOM 694 O O . TRP A 1 91 ? -13.117 18.094 14.227 1 98.5 91 TRP A O 1
ATOM 704 N N . PRO A 1 92 ? -13.047 19.984 12.984 1 98.44 92 PRO A N 1
ATOM 705 C CA . PRO A 1 92 ? -14.453 20.312 13.25 1 98.44 92 PRO A CA 1
ATOM 706 C C . PRO A 1 92 ? -15.398 19.156 12.945 1 98.44 92 PRO A C 1
ATOM 708 O O . PRO A 1 92 ? -15.312 18.547 11.875 1 98.44 92 PRO A O 1
ATOM 711 N N . HIS A 1 93 ? -16.328 18.953 13.883 1 97.56 93 HIS A N 1
ATOM 712 C CA . HIS A 1 93 ? -17.297 17.875 13.727 1 97.56 93 HIS A CA 1
ATOM 713 C C . HIS A 1 93 ? -18.406 18.281 12.758 1 97.56 93 HIS A C 1
ATOM 715 O O . HIS A 1 93 ? -19 19.344 12.891 1 97.56 93 HIS A O 1
ATOM 721 N N . LYS A 1 94 ? -18.719 17.375 11.914 1 96.56 94 LYS A N 1
ATOM 722 C CA . LYS A 1 94 ? -19.688 17.641 10.836 1 96.56 94 LYS A CA 1
ATOM 723 C C . LYS A 1 94 ? -21.047 18.016 11.398 1 96.56 94 LYS A C 1
ATOM 725 O O . LYS A 1 94 ? -21.75 18.859 10.844 1 96.56 94 LYS A O 1
ATOM 730 N N . ARG A 1 95 ? -21.438 17.391 12.477 1 96.5 95 ARG A N 1
ATOM 731 C CA . ARG A 1 95 ? -22.766 17.656 13.047 1 96.5 95 ARG A CA 1
ATOM 732 C C . ARG A 1 95 ? -22.781 19 13.781 1 96.5 95 ARG A C 1
ATOM 734 O O . ARG A 1 95 ? -23.797 19.703 13.758 1 96.5 95 ARG A O 1
ATOM 741 N N . ILE A 1 96 ? -21.672 19.297 14.43 1 96.88 96 ILE A N 1
ATOM 742 C CA . ILE A 1 96 ? -21.562 20.578 15.117 1 96.88 96 ILE A CA 1
ATOM 743 C C . ILE A 1 96 ? -21.594 21.719 14.102 1 96.88 96 ILE A C 1
ATOM 745 O O . ILE A 1 96 ? -22.234 22.75 14.344 1 96.88 96 ILE A O 1
ATOM 749 N N . MET A 1 97 ? -21.031 21.484 12.969 1 97.75 97 MET A N 1
ATOM 750 C CA . MET A 1 97 ? -20.875 22.531 11.953 1 97.75 97 MET A CA 1
ATOM 751 C C . MET A 1 97 ? -22.125 22.641 11.094 1 97.75 97 MET A C 1
ATOM 753 O O . MET A 1 97 ? -22.297 23.609 10.344 1 97.75 97 MET A O 1
ATOM 757 N N . SER A 1 98 ? -23.016 21.688 11.203 1 97.31 98 SER A N 1
ATOM 758 C CA . SER A 1 98 ? -24.172 21.641 10.32 1 97.31 98 SER A CA 1
ATOM 759 C C . SER A 1 98 ? -25.109 22.828 10.57 1 97.31 98 SER A C 1
ATOM 761 O O . SER A 1 98 ? -25.547 23.047 11.695 1 97.31 98 SER A O 1
ATOM 763 N N . GLU A 1 99 ? -25.438 23.469 9.453 1 95.94 99 GLU A N 1
ATOM 764 C CA . GLU A 1 99 ? -26.312 24.625 9.547 1 95.94 99 GLU A CA 1
ATOM 765 C C . GLU A 1 99 ? -27.703 24.234 10.039 1 95.94 99 GLU A C 1
ATOM 767 O O . GLU A 1 99 ? -28.375 25.016 10.719 1 95.94 99 GLU A O 1
ATOM 772 N N . THR A 1 100 ? -28.141 23.031 9.766 1 93 100 THR A N 1
ATOM 773 C CA . THR A 1 100 ? -29.5 22.578 10.078 1 93 100 THR A CA 1
ATOM 774 C C . THR A 1 100 ? -29.547 21.938 11.461 1 93 100 THR A C 1
ATOM 776 O O . THR A 1 100 ? -30.578 21.422 11.875 1 93 100 THR A O 1
ATOM 779 N N . GLY A 1 101 ? -28.531 21.922 12.188 1 88.19 101 GLY A N 1
ATOM 780 C CA . GLY A 1 101 ? -28.469 21.328 13.516 1 88.19 101 GLY A CA 1
ATOM 781 C C . GLY A 1 101 ? -27.766 19.984 13.539 1 88.19 101 GLY A C 1
ATOM 782 O O . GLY A 1 101 ? -27.438 19.438 12.492 1 88.19 101 GLY A O 1
ATOM 783 N N . PRO A 1 102 ? -27.516 19.469 14.727 1 88.19 102 PRO A N 1
ATOM 784 C CA . PRO A 1 102 ? -26.641 18.297 14.883 1 88.19 102 PRO A CA 1
ATOM 785 C C . PRO A 1 102 ? -27.312 17 14.469 1 88.19 102 PRO A C 1
ATOM 787 O O . PRO A 1 102 ? -26.641 15.969 14.305 1 88.19 102 PRO A O 1
ATOM 790 N N . ARG A 1 103 ? -28.594 17.016 14.289 1 90.06 103 ARG A N 1
ATOM 791 C CA . ARG A 1 103 ? -29.312 15.773 13.984 1 90.06 103 ARG A CA 1
ATOM 792 C C . ARG A 1 103 ? -29.141 15.391 12.516 1 90.06 103 ARG A C 1
ATOM 794 O O . ARG A 1 103 ? -29.031 14.211 12.188 1 90.06 103 ARG A O 1
ATOM 801 N N . GLU A 1 104 ? -29.078 16.406 11.641 1 90.69 104 GLU A N 1
ATOM 802 C CA . GLU A 1 104 ? -28.906 16.188 10.211 1 90.69 104 GLU A CA 1
ATOM 803 C C . GLU A 1 104 ? -27.594 16.812 9.711 1 90.69 104 GLU A C 1
ATOM 805 O O . GLU A 1 104 ? -27.281 17.953 10.039 1 90.69 104 GLU A O 1
ATOM 810 N N . ILE A 1 105 ? -26.859 15.977 9 1 92.31 105 ILE A N 1
ATOM 811 C CA . ILE A 1 105 ? -25.625 16.5 8.414 1 92.31 105 ILE A CA 1
ATOM 812 C C . ILE A 1 105 ? -25.953 17.328 7.176 1 92.31 105 ILE A C 1
ATOM 814 O O . ILE A 1 105 ? -26.531 16.812 6.211 1 92.31 105 ILE A O 1
ATOM 818 N N . GLY 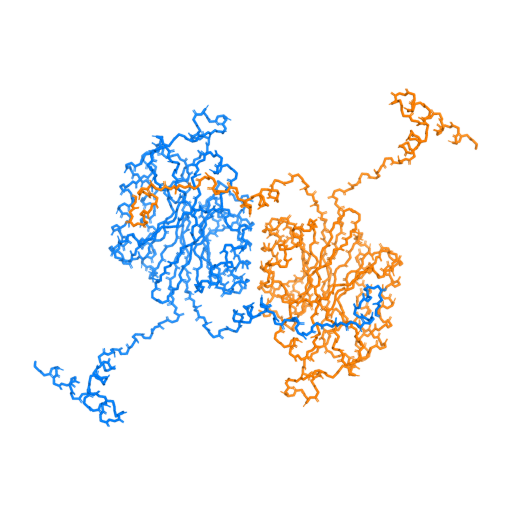A 1 106 ? -25.656 18.641 7.266 1 94.75 106 GLY A N 1
ATOM 819 C CA . GLY A 1 106 ? -25.875 19.562 6.164 1 94.75 106 GLY A CA 1
ATOM 820 C C . GLY A 1 106 ? -24.672 20.469 5.902 1 94.75 106 GLY A C 1
ATOM 821 O O . GLY A 1 106 ? -23.578 20.203 6.379 1 94.75 106 GLY A O 1
ATOM 822 N N . PRO A 1 107 ? -24.938 21.5 5.074 1 97 107 PRO A N 1
ATOM 823 C CA . PRO A 1 107 ? -23.859 22.453 4.82 1 97 107 PRO A CA 1
ATOM 824 C C . PRO A 1 107 ? -23.281 23.047 6.105 1 97 107 PRO A C 1
ATOM 826 O O . PRO A 1 107 ? -24.016 23.328 7.047 1 97 107 PRO A O 1
ATOM 829 N N . ALA A 1 108 ? -22.016 23.172 6.113 1 98.19 108 ALA A N 1
ATOM 830 C CA . ALA A 1 108 ? -21.344 23.656 7.312 1 98.19 108 ALA A CA 1
ATOM 831 C C . ALA A 1 108 ? -21.484 25.172 7.449 1 98.19 108 ALA A C 1
ATOM 833 O O . ALA A 1 108 ? -21.391 25.906 6.465 1 98.19 108 ALA A O 1
ATOM 834 N N . ASP A 1 109 ? -21.734 25.609 8.672 1 97.94 109 ASP A N 1
ATOM 835 C CA . ASP A 1 109 ? -21.719 27.031 9.008 1 97.94 109 ASP A CA 1
ATOM 836 C C . ASP A 1 109 ? -20.359 27.438 9.594 1 97.94 109 ASP A C 1
ATOM 838 O O . ASP A 1 109 ? -20.141 27.328 10.797 1 97.94 109 ASP A O 1
ATOM 842 N N . TRP A 1 110 ? -19.562 28.062 8.812 1 98.12 110 TRP A N 1
ATOM 843 C CA . TRP A 1 110 ? -18.172 28.328 9.203 1 98.12 110 TRP A CA 1
ATOM 844 C C . TRP A 1 110 ? -18.078 29.609 10.016 1 98.12 110 TRP A C 1
ATOM 846 O O . TRP A 1 110 ? -17.016 29.969 10.516 1 98.12 110 TRP A O 1
ATOM 856 N N . THR A 1 111 ? -19.172 30.312 10.133 1 97.25 111 THR A N 1
ATOM 857 C CA . THR A 1 111 ? -19.188 31.438 11.055 1 97.25 111 THR A CA 1
ATOM 858 C C . THR A 1 111 ? -19.078 30.969 12.5 1 97.25 111 THR A C 1
ATOM 860 O O . THR A 1 111 ? -18.781 31.766 13.398 1 97.25 111 THR A O 1
ATOM 863 N N . ARG A 1 112 ? -19.297 29.688 12.68 1 97.31 112 ARG A N 1
ATOM 864 C CA . ARG A 1 112 ? -19.234 29.109 14.016 1 97.31 112 ARG A CA 1
ATOM 865 C C . ARG A 1 112 ? -17.781 28.922 14.461 1 97.31 112 ARG A C 1
ATOM 867 O O . ARG A 1 112 ? -17.516 28.688 15.641 1 97.31 112 ARG A O 1
ATOM 874 N N . PHE A 1 113 ? -16.875 28.969 13.57 1 98.56 113 PHE A N 1
ATOM 875 C CA . PHE A 1 113 ? -15.469 28.75 13.883 1 98.56 113 PHE A CA 1
ATOM 876 C C . PHE A 1 113 ? -14.844 30 14.492 1 98.56 113 PHE A C 1
ATOM 878 O O . PHE A 1 113 ? -14.969 31.094 13.938 1 98.56 113 PHE A O 1
ATOM 885 N N . GLU A 1 114 ? -14.172 29.844 15.609 1 98.69 114 GLU A N 1
ATOM 886 C CA . GLU A 1 114 ? -13.445 30.938 16.234 1 98.69 114 GLU A CA 1
ATOM 887 C C . GLU A 1 114 ? -12.148 31.234 15.484 1 98.69 114 GLU A C 1
ATOM 889 O O . GLU A 1 114 ? -11.055 30.984 15.992 1 98.69 114 GLU A O 1
ATOM 894 N N . TRP A 1 115 ? -12.273 31.922 14.383 1 98.5 115 TRP A N 1
ATOM 895 C CA . TRP A 1 115 ? -11.18 32.188 13.453 1 98.5 115 TRP A CA 1
ATOM 896 C C . TRP A 1 115 ? -10.102 33.062 14.102 1 98.5 115 TRP A C 1
ATOM 898 O O . TRP A 1 115 ? -8.914 32.844 13.875 1 98.5 115 TRP A O 1
ATOM 908 N N . LYS A 1 116 ? -10.508 34 14.859 1 98.44 116 LYS A N 1
ATOM 909 C CA . LYS A 1 116 ? -9.547 34.875 15.508 1 98.44 116 LYS A CA 1
ATOM 910 C C . LYS A 1 116 ? -8.641 34.094 16.469 1 98.44 116 LYS A C 1
ATOM 912 O O . LYS A 1 116 ? -7.418 34.281 16.453 1 98.44 116 LYS A O 1
ATOM 917 N N . THR A 1 117 ? -9.234 33.281 17.234 1 98.75 117 THR A N 1
ATOM 918 C CA . THR A 1 117 ? -8.453 32.469 18.172 1 98.75 117 THR A CA 1
ATOM 919 C C . THR A 1 117 ? -7.5 31.531 17.406 1 98.75 117 THR A C 1
ATOM 921 O O . THR A 1 117 ? -6.34 31.391 17.797 1 98.75 117 THR A O 1
ATOM 924 N N . LEU A 1 118 ? -8.031 30.922 16.359 1 98.75 118 LEU A N 1
ATOM 925 C CA . LEU A 1 118 ? -7.152 30.078 15.547 1 98.75 118 LEU A CA 1
ATOM 926 C C . LEU A 1 118 ? -5.953 30.875 15.047 1 98.75 118 LEU A C 1
ATOM 928 O O . LEU A 1 118 ? -4.816 30.406 15.125 1 98.75 118 LEU A O 1
ATOM 932 N N . ARG A 1 119 ? -6.191 32.062 14.547 1 98.31 119 ARG A N 1
ATOM 933 C CA . ARG A 1 119 ? -5.125 32.875 14.016 1 98.31 119 ARG A CA 1
ATOM 934 C C . ARG A 1 119 ? -4.086 33.188 15.094 1 98.31 119 ARG A C 1
ATOM 936 O O . ARG A 1 119 ? -2.885 33.188 14.828 1 98.31 119 ARG A O 1
ATOM 943 N N . GLU A 1 120 ? -4.52 33.5 16.234 1 98.62 120 GLU A N 1
ATOM 944 C CA . GLU A 1 120 ? -3.627 33.781 17.359 1 98.62 120 GLU A CA 1
ATOM 945 C C . GLU A 1 120 ? -2.748 32.562 17.672 1 98.62 120 GLU A C 1
ATOM 947 O O . GLU A 1 120 ? -1.544 32.688 17.891 1 98.62 120 GLU A O 1
ATOM 952 N N . GLU A 1 121 ? -3.367 31.422 17.703 1 98.75 121 GLU A N 1
ATOM 953 C CA . GLU A 1 121 ? -2.611 30.203 17.984 1 98.75 121 GLU A CA 1
ATOM 954 C C . GLU A 1 121 ? -1.622 29.906 16.859 1 98.75 121 GLU A C 1
ATOM 956 O O . GLU A 1 121 ? -0.499 29.453 17.125 1 98.75 121 GLU A O 1
ATOM 961 N N . LEU A 1 122 ? -2.029 30.094 15.641 1 98.75 122 LEU A N 1
ATOM 962 C CA . LEU A 1 122 ? -1.133 29.891 14.508 1 98.75 122 LEU A CA 1
ATOM 963 C C . LEU A 1 122 ? 0.084 30.812 14.602 1 98.75 122 LEU A C 1
ATOM 965 O O . LEU A 1 122 ? 1.213 30.375 14.359 1 98.75 122 LEU A O 1
ATOM 969 N N . GLU A 1 123 ? -0.146 32 14.945 1 98.69 123 GLU A N 1
ATOM 970 C CA . GLU A 1 123 ? 0.95 32.969 15.094 1 98.69 123 GLU A CA 1
ATOM 971 C C . GLU A 1 123 ? 1.88 32.562 16.234 1 98.69 123 GLU A C 1
ATOM 973 O O . GLU A 1 123 ? 3.1 32.688 16.125 1 98.69 123 GLU A O 1
ATOM 978 N N . ALA A 1 124 ? 1.306 32.125 17.297 1 98.88 124 ALA A N 1
ATOM 979 C CA . ALA A 1 124 ? 2.117 31.656 18.422 1 98.88 124 ALA A CA 1
ATOM 980 C C . ALA A 1 124 ? 2.984 30.469 18.031 1 98.88 124 ALA A C 1
ATOM 982 O O . ALA A 1 124 ? 4.148 30.375 18.422 1 98.88 124 ALA A O 1
ATOM 983 N N . ILE A 1 125 ? 2.465 29.578 17.297 1 98.88 125 ILE A N 1
ATOM 984 C CA . ILE A 1 125 ? 3.182 28.391 16.828 1 98.88 125 ILE A CA 1
ATOM 985 C C . ILE A 1 125 ? 4.301 28.812 15.875 1 98.88 125 ILE A C 1
ATOM 987 O O . ILE A 1 125 ? 5.426 28.312 15.977 1 98.88 125 ILE A O 1
ATOM 991 N N . ARG A 1 126 ? 3.967 29.688 15.008 1 98.69 126 ARG A N 1
ATOM 992 C CA . ARG A 1 126 ? 4.957 30.203 14.07 1 98.69 126 ARG A CA 1
ATOM 993 C C . ARG A 1 126 ? 6.125 30.844 14.812 1 98.69 126 ARG A C 1
ATOM 995 O O . ARG A 1 126 ? 7.285 30.594 14.484 1 98.69 126 ARG A O 1
ATOM 1002 N N . LYS A 1 127 ? 5.855 31.672 15.742 1 98.81 127 LYS A N 1
ATOM 1003 C CA . LYS A 1 127 ? 6.883 32.312 16.547 1 98.81 127 LYS A CA 1
ATOM 1004 C C . LYS A 1 127 ? 7.742 31.297 17.281 1 98.81 127 LYS A C 1
ATOM 1006 O O . LYS A 1 127 ? 8.961 31.453 17.375 1 98.81 127 LYS A O 1
ATOM 1011 N N . LEU A 1 128 ? 7.105 30.281 17.766 1 98.94 128 LEU A N 1
ATOM 1012 C CA . LEU A 1 128 ? 7.859 29.25 18.484 1 98.94 128 LEU A CA 1
ATOM 1013 C C . LEU A 1 128 ? 8.75 28.469 17.516 1 98.94 128 LEU A C 1
ATOM 1015 O O . LEU A 1 128 ? 9.875 28.109 17.875 1 98.94 128 LEU A O 1
ATOM 1019 N N . ALA A 1 129 ? 8.234 28.188 16.391 1 98.94 129 ALA A N 1
ATOM 1020 C CA . ALA A 1 129 ? 9.047 27.516 15.367 1 98.94 129 ALA A CA 1
ATOM 1021 C C . ALA A 1 129 ? 10.352 28.266 15.133 1 98.94 129 ALA A C 1
ATOM 1023 O O . ALA A 1 129 ? 11.422 27.672 15.062 1 98.94 129 ALA A O 1
ATOM 1024 N N . ARG A 1 130 ? 10.281 29.562 15.008 1 98.81 130 ARG A N 1
ATOM 1025 C CA . ARG A 1 130 ? 11.453 30.406 14.828 1 98.81 130 ARG A CA 1
ATOM 1026 C C . ARG A 1 130 ? 12.398 30.297 16.016 1 98.81 130 ARG A C 1
ATOM 1028 O O . ARG A 1 130 ? 13.602 30.094 15.844 1 98.81 130 ARG A O 1
ATOM 1035 N N . LYS A 1 131 ? 11.812 30.422 17.125 1 98.88 131 LYS A N 1
ATOM 1036 C CA . LYS A 1 131 ? 12.617 30.391 18.344 1 98.88 131 LYS A CA 1
ATOM 1037 C C . LYS A 1 131 ? 13.383 29.078 18.469 1 98.88 131 LYS A C 1
ATOM 1039 O O . LYS A 1 131 ? 14.555 29.062 18.844 1 98.88 131 LYS A O 1
ATOM 1044 N N . LEU A 1 132 ? 12.711 27.969 18.141 1 98.88 132 LEU A N 1
ATOM 1045 C CA . LEU A 1 132 ? 13.289 26.641 18.297 1 98.88 132 LEU A CA 1
ATOM 1046 C C . LEU A 1 132 ? 14.102 26.25 17.062 1 98.88 132 LEU A C 1
ATOM 1048 O O . LEU A 1 132 ? 14.766 25.203 17.062 1 98.88 132 LEU A O 1
ATOM 1052 N N . LYS A 1 133 ? 14.039 27.078 16.016 1 98.75 133 LYS A N 1
ATOM 1053 C CA . LYS A 1 133 ? 14.617 26.719 14.719 1 98.75 133 LYS A CA 1
ATOM 1054 C C . LYS A 1 133 ? 14.164 25.328 14.273 1 98.75 133 LYS A C 1
ATOM 1056 O O . LYS A 1 133 ? 14.984 24.484 13.922 1 98.75 133 LYS A O 1
ATOM 1061 N N . LEU A 1 134 ? 12.922 25.172 14.305 1 98.88 134 LEU A N 1
ATOM 1062 C CA . LEU A 1 134 ? 12.281 23.891 14.078 1 98.88 134 LEU A CA 1
ATOM 1063 C C . LEU A 1 134 ? 11.258 23.969 12.953 1 98.88 134 LEU A C 1
ATOM 1065 O O . LEU A 1 134 ? 10.273 24.703 13.062 1 98.88 134 LEU A O 1
ATOM 1069 N N . TRP A 1 135 ? 11.586 23.25 11.812 1 98.94 135 TRP A N 1
ATOM 1070 C CA . TRP A 1 135 ? 10.547 23.141 10.797 1 98.94 135 TRP A CA 1
ATOM 1071 C C . TRP A 1 135 ? 9.281 22.5 11.375 1 98.94 135 TRP A C 1
ATOM 1073 O O . TRP A 1 135 ? 9.359 21.5 12.086 1 98.94 135 TRP A O 1
ATOM 1083 N N . THR A 1 136 ? 8.117 23.141 11.086 1 98.94 136 THR A N 1
ATOM 1084 C CA . THR A 1 136 ? 6.859 22.656 11.648 1 98.94 136 THR A CA 1
ATOM 1085 C C . THR A 1 136 ? 5.805 22.5 10.555 1 98.94 136 THR A C 1
ATOM 1087 O O . THR A 1 136 ? 5.48 23.453 9.852 1 98.94 136 THR A O 1
ATOM 1090 N N . VAL A 1 137 ? 5.328 21.266 10.336 1 99 137 VAL A N 1
ATOM 1091 C CA . VAL A 1 137 ? 4.227 20.984 9.422 1 99 137 VAL A CA 1
ATOM 1092 C C . VAL A 1 137 ? 2.947 20.734 10.211 1 99 137 VAL A C 1
ATOM 1094 O O . VAL A 1 137 ? 2.838 19.734 10.93 1 99 137 VAL A O 1
ATOM 1097 N N . LEU A 1 138 ? 1.985 21.625 10.07 1 98.88 138 LEU A N 1
ATOM 1098 C CA . LEU A 1 138 ? 0.867 21.734 11 1 98.88 138 LEU A CA 1
ATOM 1099 C C . LEU A 1 138 ? -0.464 21.594 10.273 1 98.88 138 LEU A C 1
ATOM 1101 O O . LEU A 1 138 ? -0.726 22.297 9.305 1 98.88 138 LEU A O 1
ATOM 1105 N N . GLY A 1 139 ? -1.292 20.609 10.758 1 98.88 139 GLY A N 1
ATOM 1106 C CA . GLY A 1 139 ? -2.645 20.484 10.242 1 98.88 139 GLY A CA 1
ATOM 1107 C C . GLY A 1 139 ? -3.605 21.5 10.836 1 98.88 139 GLY A C 1
ATOM 1108 O O . GLY A 1 139 ? -3.725 21.609 12.055 1 98.88 139 GLY A O 1
ATOM 1109 N N . ALA A 1 140 ? -4.309 22.25 9.969 1 98.75 140 ALA A N 1
ATOM 1110 C CA . ALA A 1 140 ? -5.301 23.234 10.375 1 98.75 140 ALA A CA 1
ATOM 1111 C C . ALA A 1 140 ? -6.293 23.516 9.25 1 98.75 140 ALA A C 1
ATOM 1113 O O . ALA A 1 140 ? -6.117 23.031 8.125 1 98.75 140 ALA A O 1
ATOM 1114 N N . ILE A 1 141 ? -7.363 24.266 9.641 1 98.75 141 ILE A N 1
ATOM 1115 C CA . ILE A 1 141 ? -8.336 24.703 8.648 1 98.75 141 ILE A CA 1
ATOM 1116 C C . ILE A 1 141 ? -7.938 26.078 8.117 1 98.75 141 ILE A C 1
ATOM 1118 O O . ILE A 1 141 ? -7.625 26.984 8.891 1 98.75 141 ILE A O 1
ATOM 1122 N N . HIS A 1 142 ? -7.879 26.188 6.793 1 98.81 142 HIS A N 1
ATOM 1123 C CA . HIS A 1 142 ? -7.5 27.453 6.164 1 98.81 142 HIS A CA 1
ATOM 1124 C C . HIS A 1 142 ? -8.727 28.219 5.68 1 98.81 142 HIS A C 1
ATOM 1126 O O . HIS A 1 142 ? -9.391 27.797 4.727 1 98.81 142 HIS A O 1
ATOM 1132 N N . GLN A 1 143 ? -8.938 29.328 6.289 1 98.38 143 GLN A N 1
ATOM 1133 C CA . GLN A 1 143 ? -10.094 30.156 5.965 1 98.38 143 GLN A CA 1
ATOM 1134 C C . GLN A 1 143 ? -9.961 30.766 4.578 1 98.38 143 GLN A C 1
ATOM 1136 O O . GLN A 1 143 ? -8.891 31.266 4.211 1 98.38 143 GLN A O 1
ATOM 1141 N N . LEU A 1 144 ? -11.031 30.719 3.795 1 98.12 144 LEU A N 1
ATOM 1142 C CA . LEU A 1 144 ? -11.125 31.422 2.523 1 98.12 144 LEU A CA 1
ATOM 1143 C C . LEU A 1 144 ? -12.125 32.562 2.609 1 98.12 144 LEU A C 1
ATOM 1145 O O . LEU A 1 144 ? -12.734 32.781 3.658 1 98.12 144 LEU A O 1
ATOM 1149 N N . THR A 1 145 ? -12.188 33.344 1.467 1 97 145 THR A N 1
ATOM 1150 C CA . THR A 1 145 ? -13.148 34.438 1.429 1 97 145 THR A CA 1
ATOM 1151 C C . THR A 1 145 ? -14.57 33.906 1.226 1 97 145 THR A C 1
ATOM 1153 O O . THR A 1 145 ? -14.828 33.156 0.281 1 97 145 THR A O 1
ATOM 1156 N N . PRO A 1 146 ? -15.477 34.312 2.145 1 93.94 146 PRO A N 1
ATOM 1157 C CA . PRO A 1 146 ? -16.859 33.875 1.927 1 93.94 146 PRO A CA 1
ATOM 1158 C C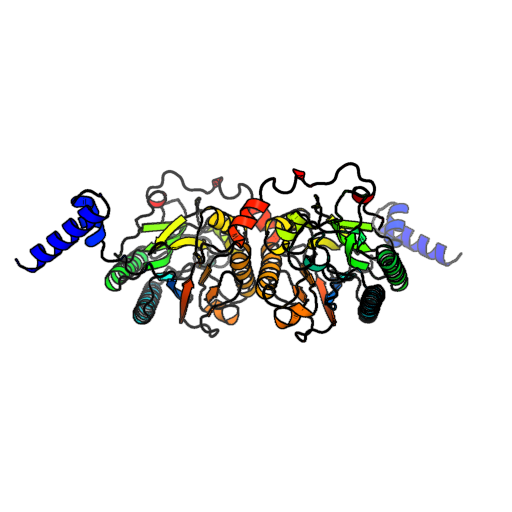 . PRO A 1 146 ? -17.375 34.25 0.542 1 93.94 146 PRO A C 1
ATOM 1160 O O . PRO A 1 146 ? -17.031 35.312 0.014 1 93.94 146 PRO A O 1
ATOM 1163 N N . PRO A 1 147 ? -18.141 33.406 -0.099 1 94.5 147 PRO A N 1
ATOM 1164 C CA . PRO A 1 147 ? -18.797 32.25 0.468 1 94.5 147 PRO A CA 1
ATOM 1165 C C . PRO A 1 147 ? -18 30.953 0.259 1 94.5 147 PRO A C 1
ATOM 1167 O O . PRO A 1 147 ? -18.547 29.859 0.423 1 94.5 147 PRO A O 1
ATOM 1170 N N . HIS A 1 148 ? -16.766 31.078 -0.146 1 97.5 148 HIS A N 1
ATOM 1171 C CA . HIS A 1 148 ? -15.969 29.875 -0.365 1 97.5 148 HIS A CA 1
ATOM 1172 C C . HIS A 1 148 ? -15.742 29.109 0.938 1 97.5 148 HIS A C 1
ATOM 1174 O O . HIS A 1 148 ? -15.383 29.719 1.955 1 97.5 148 HIS A O 1
ATOM 1180 N N . ARG A 1 149 ? -15.977 27.781 0.882 1 98.12 149 ARG A N 1
ATOM 1181 C CA . ARG A 1 149 ? -15.648 26.938 2.025 1 98.12 149 ARG A CA 1
ATOM 1182 C C . ARG A 1 149 ? -14.141 26.875 2.248 1 98.12 149 ARG A C 1
ATOM 1184 O O . ARG A 1 149 ? -13.367 26.953 1.296 1 98.12 149 ARG A O 1
ATOM 1191 N N . PRO A 1 150 ? -13.727 26.719 3.492 1 98.69 150 PRO A N 1
ATOM 1192 C CA . PRO A 1 150 ? -12.297 26.672 3.789 1 98.69 150 PRO A CA 1
ATOM 1193 C C . PRO A 1 150 ? -11.625 25.422 3.234 1 98.69 150 PRO A C 1
ATOM 1195 O O . PRO A 1 150 ? -12.305 24.531 2.703 1 98.69 150 PRO A O 1
ATOM 1198 N N . TYR A 1 151 ? -10.281 25.422 3.254 1 98.75 151 TYR A N 1
ATOM 1199 C CA . TYR A 1 151 ? -9.5 24.219 2.953 1 98.75 151 TYR A CA 1
ATOM 1200 C C . TYR A 1 151 ? -9.164 23.453 4.227 1 98.75 151 TYR A C 1
ATOM 1202 O O . TYR A 1 151 ? -9.055 24.047 5.305 1 98.75 151 TYR A O 1
ATOM 1210 N N . ASN A 1 152 ? -9.133 22.125 4.133 1 98.81 152 ASN A N 1
ATOM 1211 C CA . ASN A 1 152 ? -8.375 21.281 5.043 1 98.81 152 ASN A CA 1
ATOM 1212 C C . ASN A 1 152 ? -6.898 21.219 4.645 1 98.81 152 ASN A C 1
ATOM 1214 O O . ASN A 1 152 ? -6.555 20.641 3.611 1 98.81 152 ASN A O 1
ATOM 1218 N N . SER A 1 153 ? -5.977 21.766 5.562 1 98.88 153 SER A N 1
ATOM 1219 C CA . SER A 1 153 ? -4.66 22.062 5.016 1 98.88 153 SER A CA 1
ATOM 1220 C C . SER A 1 153 ? -3.551 21.609 5.949 1 98.88 153 SER A C 1
ATOM 1222 O O . SER A 1 153 ? -3.805 21.281 7.117 1 98.88 153 SER A O 1
ATOM 1224 N N . LEU A 1 154 ? -2.379 21.453 5.375 1 98.88 154 LEU A N 1
ATOM 1225 C CA . LEU A 1 154 ? -1.112 21.438 6.102 1 98.88 154 LEU A CA 1
ATOM 1226 C C . LEU A 1 154 ? -0.316 22.703 5.84 1 98.88 154 LEU A C 1
ATOM 1228 O O . LEU A 1 154 ? -0.011 23.031 4.691 1 98.88 154 LEU A O 1
ATOM 1232 N N . TYR A 1 155 ? -0.009 23.422 6.91 1 98.88 155 TYR A N 1
ATOM 1233 C CA . TYR A 1 155 ? 0.91 24.562 6.82 1 98.88 155 TYR A CA 1
ATOM 1234 C C . TYR A 1 155 ? 2.354 24.109 6.98 1 98.88 155 TYR A C 1
ATOM 1236 O O . TYR A 1 155 ? 2.664 23.297 7.867 1 98.88 155 TYR A O 1
ATOM 1244 N N . VAL A 1 156 ? 3.215 24.594 6.117 1 98.94 156 VAL A N 1
ATOM 1245 C CA . VAL A 1 156 ? 4.645 24.344 6.23 1 98.94 156 VAL A CA 1
ATOM 1246 C C . VAL A 1 156 ? 5.363 25.594 6.73 1 98.94 156 VAL A C 1
ATOM 1248 O O . VAL A 1 156 ? 5.531 26.562 5.984 1 98.94 156 VAL A O 1
ATOM 1251 N N . ILE A 1 157 ? 5.789 25.531 7.961 1 98.94 157 ILE A N 1
ATOM 1252 C CA . ILE A 1 157 ? 6.477 26.641 8.609 1 98.94 157 ILE A CA 1
ATOM 1253 C C . ILE A 1 157 ? 7.969 26.328 8.711 1 98.94 157 ILE A C 1
ATOM 1255 O O . ILE A 1 157 ? 8.359 25.297 9.258 1 98.94 157 ILE A O 1
ATOM 1259 N N . SER A 1 158 ? 8.812 27.234 8.211 1 98.75 158 SER A N 1
ATOM 1260 C CA . SER A 1 158 ? 10.258 27.016 8.219 1 98.75 158 SER A CA 1
ATOM 1261 C C . SER A 1 158 ? 10.844 27.219 9.609 1 98.75 158 SER A C 1
ATOM 1263 O O . SER A 1 158 ? 10.156 27.703 10.516 1 98.75 158 SER A O 1
ATOM 1265 N N . ASP A 1 159 ? 12.156 26.859 9.727 1 98.44 159 ASP A N 1
ATOM 1266 C CA . ASP A 1 159 ? 12.883 27.047 10.977 1 98.44 159 ASP A CA 1
ATOM 1267 C C . ASP A 1 159 ? 13.164 28.531 11.227 1 98.44 159 ASP A C 1
ATOM 1269 O O . ASP A 1 159 ? 13.711 28.891 12.266 1 98.44 159 ASP A O 1
ATOM 1273 N N . ARG A 1 160 ? 12.711 29.391 10.336 1 98.25 160 ARG A N 1
ATOM 1274 C CA . ARG A 1 160 ? 12.812 30.844 10.516 1 98.25 160 ARG A CA 1
ATOM 1275 C C . ARG A 1 160 ? 11.453 31.438 10.852 1 98.25 160 ARG A C 1
ATOM 1277 O O . ARG A 1 160 ? 11.305 32.656 10.914 1 98.25 160 ARG A O 1
ATOM 1284 N N . GLY A 1 161 ? 10.484 30.547 10.984 1 98.38 161 GLY A N 1
ATOM 1285 C CA . GLY A 1 161 ? 9.141 30.984 11.344 1 98.38 161 GLY A CA 1
ATOM 1286 C C . GLY A 1 161 ? 8.359 31.531 10.164 1 98.38 161 GLY A C 1
ATOM 1287 O O . GLY A 1 161 ? 7.406 32.281 10.344 1 98.38 161 GLY A O 1
ATOM 1288 N N . THR A 1 162 ? 8.805 31.266 8.992 1 98.12 162 THR A N 1
ATOM 1289 C CA . THR A 1 162 ? 8.117 31.703 7.785 1 98.12 162 THR A CA 1
ATOM 1290 C C . THR A 1 162 ? 7.18 30.625 7.266 1 98.12 162 THR A C 1
ATOM 1292 O O . THR A 1 162 ? 7.562 29.453 7.184 1 98.12 162 THR A O 1
ATOM 1295 N N . LEU A 1 163 ? 5.93 31.016 7.031 1 98.31 163 LEU A N 1
ATOM 1296 C CA . LEU A 1 163 ? 5.059 30.109 6.293 1 98.31 163 LEU A CA 1
ATOM 1297 C C . LEU A 1 163 ? 5.508 29.984 4.84 1 98.31 163 LEU A C 1
ATOM 1299 O O . LEU A 1 163 ? 5.285 30.891 4.035 1 98.31 163 LEU A O 1
ATOM 1303 N N . ILE A 1 164 ? 6.078 28.859 4.473 1 97.44 164 ILE A N 1
ATOM 1304 C CA . ILE A 1 164 ? 6.73 28.719 3.178 1 97.44 164 ILE A CA 1
ATOM 1305 C C . ILE A 1 164 ? 5.715 28.266 2.129 1 97.44 164 ILE A C 1
ATOM 1307 O O . ILE A 1 164 ? 5.836 28.609 0.951 1 97.44 164 ILE A O 1
ATOM 1311 N N . THR A 1 165 ? 4.797 27.469 2.525 1 98.06 165 THR A N 1
ATOM 1312 C CA . THR A 1 165 ? 3.766 26.969 1.621 1 98.06 165 THR A CA 1
ATOM 1313 C C . THR A 1 165 ? 2.631 26.312 2.404 1 98.06 165 THR A C 1
ATOM 1315 O O . THR A 1 165 ? 2.633 26.328 3.637 1 98.06 165 THR A O 1
ATOM 1318 N N . ARG A 1 166 ? 1.673 25.875 1.7 1 98.62 166 ARG A N 1
ATOM 1319 C CA . ARG A 1 166 ? 0.479 25.219 2.236 1 98.62 166 ARG A CA 1
ATOM 1320 C C . ARG A 1 166 ? -0.039 24.156 1.284 1 98.62 166 ARG A C 1
ATOM 1322 O O . ARG A 1 166 ? -0.104 24.359 0.073 1 98.62 166 ARG A O 1
ATOM 1329 N N . TYR A 1 167 ? -0.293 23.016 1.858 1 98.81 167 TYR A N 1
ATOM 1330 C CA . TYR A 1 167 ? -0.957 21.953 1.108 1 98.81 167 TYR A CA 1
ATOM 1331 C C . TYR A 1 167 ? -2.438 21.891 1.461 1 98.81 167 TYR A C 1
ATOM 1333 O O . TYR A 1 167 ? -2.803 21.875 2.639 1 98.81 167 TYR A O 1
ATOM 1341 N N . ASP A 1 168 ? -3.273 21.844 0.467 1 98.81 168 ASP A N 1
ATOM 1342 C CA . ASP A 1 168 ? -4.719 21.688 0.627 1 98.81 168 ASP A CA 1
ATOM 1343 C C . ASP A 1 168 ? -5.18 20.312 0.149 1 98.81 168 ASP A C 1
ATOM 1345 O O . ASP A 1 168 ? -4.824 19.891 -0.947 1 98.81 168 ASP A O 1
ATOM 1349 N N . GLU A 1 169 ? -5.953 19.688 1.012 1 98.81 169 GLU A N 1
ATOM 1350 C CA . GLU A 1 169 ? -6.426 18.344 0.677 1 98.81 169 GLU A CA 1
ATOM 1351 C C . GLU A 1 169 ? -7.113 18.328 -0.686 1 98.81 169 GLU A C 1
ATOM 1353 O O . GLU A 1 169 ? -7.969 19.172 -0.965 1 98.81 169 GLU A O 1
ATOM 1358 N N . ARG A 1 170 ? -6.809 17.328 -1.482 1 98.19 170 ARG A N 1
ATOM 1359 C CA . ARG A 1 170 ? -7.281 17.328 -2.863 1 98.19 170 ARG A CA 1
ATOM 1360 C C . ARG A 1 170 ? -8.43 16.344 -3.047 1 98.19 170 ARG A C 1
ATOM 1362 O O . ARG A 1 170 ? -9.398 16.625 -3.748 1 98.19 170 ARG A O 1
ATOM 1369 N N . LEU A 1 171 ? -8.258 15.172 -2.467 1 98.25 171 LEU A N 1
ATOM 1370 C CA . LEU A 1 171 ? -9.281 14.141 -2.557 1 98.25 171 LEU A CA 1
ATOM 1371 C C . LEU A 1 171 ? -10.047 14.016 -1.245 1 98.25 171 LEU A C 1
ATOM 1373 O O . LEU A 1 171 ? -9.602 13.344 -0.318 1 98.25 171 LEU A O 1
ATOM 1377 N N . LEU A 1 172 ? -11.211 14.586 -1.259 1 98.25 172 LEU A N 1
ATOM 1378 C CA . LEU A 1 172 ? -12.016 14.711 -0.046 1 98.25 172 LEU A CA 1
ATOM 1379 C C . LEU A 1 172 ? -13.016 13.562 0.061 1 98.25 172 LEU A C 1
ATOM 1381 O O . LEU A 1 172 ? -13.461 13.023 -0.956 1 98.25 172 LEU A O 1
ATOM 1385 N N . SER A 1 173 ? -13.336 13.195 1.255 1 96.94 173 SER A N 1
ATOM 1386 C CA . SER A 1 173 ? -14.438 12.258 1.478 1 96.94 173 SER A CA 1
ATOM 1387 C C . SER A 1 173 ? -15.758 12.844 1.003 1 96.94 173 SER A C 1
ATOM 1389 O O . SER A 1 173 ? -15.859 14.047 0.747 1 96.94 173 SER A O 1
ATOM 1391 N N . LYS A 1 174 ? -16.75 11.992 0.924 1 95.94 174 LYS A N 1
ATOM 1392 C CA . LYS A 1 174 ? -18.078 12.422 0.5 1 95.94 174 LYS A CA 1
ATOM 1393 C C . LYS A 1 174 ? -18.625 13.531 1.407 1 95.94 174 LYS A C 1
ATOM 1395 O O . LYS A 1 174 ? -19.125 14.547 0.924 1 95.94 174 LYS A O 1
ATOM 1400 N N . THR A 1 175 ? -18.5 13.305 2.705 1 96.12 175 THR A N 1
ATOM 1401 C CA . THR A 1 175 ? -18.969 14.305 3.65 1 96.12 175 THR A CA 1
ATOM 1402 C C . THR A 1 175 ? -18.219 15.625 3.473 1 96.12 175 THR A C 1
ATOM 1404 O O . THR A 1 175 ? -18.844 16.688 3.436 1 96.12 175 THR A O 1
ATOM 1407 N N . LYS A 1 176 ? -16.938 15.586 3.367 1 97.94 176 LYS A N 1
ATOM 1408 C CA . LYS A 1 176 ? -16.109 16.781 3.264 1 97.94 176 LYS A CA 1
ATOM 1409 C C . LYS A 1 176 ? -16.484 17.594 2.023 1 97.94 176 LYS A C 1
ATOM 1411 O O . LYS A 1 176 ? -16.688 18.812 2.107 1 97.94 176 LYS A O 1
ATOM 1416 N N . ILE A 1 177 ? -16.578 16.969 0.904 1 97.94 177 ILE A N 1
ATOM 1417 C CA . ILE A 1 177 ? -16.781 17.688 -0.342 1 97.94 177 ILE A CA 1
ATOM 1418 C C . ILE A 1 177 ? -18.234 18.156 -0.435 1 97.94 177 ILE A C 1
ATOM 1420 O O . ILE A 1 177 ? -18.516 19.219 -0.995 1 97.94 177 ILE A O 1
ATOM 1424 N N . SER A 1 178 ? -19.125 17.391 0.157 1 96.62 178 SER A N 1
ATOM 1425 C CA . SER A 1 178 ? -20.547 17.75 0.073 1 96.62 178 SER A CA 1
ATOM 1426 C C . SER A 1 178 ? -20.875 18.922 0.992 1 96.62 178 SER A C 1
ATOM 1428 O O . SER A 1 178 ? -21.75 19.734 0.678 1 96.62 178 SER A O 1
ATOM 1430 N N . PHE A 1 179 ? -20.078 19.031 2.127 1 97.44 179 PHE A N 1
ATOM 1431 C CA . PHE A 1 179 ? -20.672 19.906 3.141 1 97.44 179 PHE A CA 1
ATOM 1432 C C . PHE A 1 179 ? -19.609 20.781 3.777 1 97.44 179 PHE A C 1
ATOM 1434 O O . PHE A 1 179 ? -19.938 21.797 4.402 1 97.44 179 PHE A O 1
ATOM 1441 N N . MET A 1 180 ? -18.359 20.5 3.613 1 98.25 180 MET A N 1
ATOM 1442 C CA . MET A 1 180 ? -17.484 21.109 4.605 1 98.25 180 MET A CA 1
ATOM 1443 C C . MET A 1 180 ? -16.359 21.891 3.934 1 98.25 180 MET A C 1
ATOM 1445 O O . MET A 1 180 ? -16.094 23.047 4.281 1 98.25 180 MET A O 1
ATOM 1449 N N . TYR A 1 181 ? -15.656 21.281 2.973 1 98.69 181 TYR A N 1
ATOM 1450 C CA . TYR A 1 181 ? -14.406 21.891 2.525 1 98.69 181 TYR A CA 1
ATOM 1451 C C . TYR A 1 181 ? -14.391 22.047 1.01 1 98.69 181 TYR A C 1
ATOM 1453 O O . TYR A 1 181 ? -15.102 21.328 0.296 1 98.69 181 TYR A O 1
ATOM 1461 N N . SER A 1 182 ? -13.578 23.047 0.543 1 98.62 182 SER A N 1
ATOM 1462 C CA . SER A 1 182 ? -13.156 23.125 -0.854 1 98.62 182 SER A CA 1
ATOM 1463 C C . SER A 1 182 ? -11.969 22.203 -1.125 1 98.62 182 SER A C 1
ATOM 1465 O O . SER A 1 182 ? -11.133 22 -0.248 1 98.62 182 SER A O 1
ATOM 1467 N N . PRO A 1 183 ? -11.945 21.625 -2.289 1 98.56 183 PRO A N 1
ATOM 1468 C CA . PRO A 1 183 ? -10.805 20.766 -2.625 1 98.56 183 PRO A CA 1
ATOM 1469 C C . PRO A 1 183 ? -9.594 21.562 -3.105 1 98.56 183 PRO A C 1
ATOM 1471 O O . PRO A 1 183 ? -9.742 22.562 -3.803 1 98.56 183 PRO A O 1
ATOM 1474 N N . GLY A 1 184 ? -8.398 21.109 -2.641 1 97.75 184 GLY A N 1
ATOM 1475 C CA . GLY A 1 184 ? -7.172 21.609 -3.238 1 97.75 184 GLY A CA 1
ATOM 1476 C C . GLY A 1 184 ? -6.926 21.062 -4.633 1 97.75 184 GLY A C 1
ATOM 1477 O O . GLY A 1 184 ? -7.719 20.266 -5.148 1 97.75 184 GLY A O 1
ATOM 1478 N N . ARG A 1 185 ? -5.734 21.484 -5.199 1 93.81 185 ARG A N 1
ATOM 1479 C CA . ARG A 1 185 ? -5.547 21.141 -6.605 1 93.81 185 ARG A CA 1
ATOM 1480 C C . ARG A 1 185 ? -4.172 20.531 -6.844 1 93.81 185 ARG A C 1
ATOM 1482 O O . ARG A 1 185 ? -4.016 19.641 -7.691 1 93.81 185 ARG A O 1
ATOM 1489 N N . LEU A 1 186 ? -3.201 20.953 -6.117 1 94.62 186 LEU A N 1
ATOM 1490 C CA . LEU A 1 186 ? -1.829 20.688 -6.531 1 94.62 186 LEU A CA 1
ATOM 1491 C C . LEU A 1 186 ? -1.063 19.969 -5.426 1 94.62 186 LEU A C 1
ATOM 1493 O O . LEU A 1 186 ? -1.306 20.203 -4.242 1 94.62 186 LEU A O 1
ATOM 1497 N N . PRO A 1 187 ? -0.127 19.016 -5.918 1 98.25 187 PRO A N 1
ATOM 1498 C CA . PRO A 1 187 ? 0.847 18.562 -4.922 1 98.25 187 PRO A CA 1
ATOM 1499 C C . PRO A 1 187 ? 1.777 19.688 -4.457 1 98.25 187 PRO A C 1
ATOM 1501 O O . PRO A 1 187 ? 1.927 20.703 -5.145 1 98.25 187 PRO A O 1
ATOM 1504 N N . VAL A 1 188 ? 2.326 19.562 -3.295 1 98.31 188 VAL A N 1
ATOM 1505 C CA . VAL A 1 188 ? 3.268 20.531 -2.736 1 98.31 188 VAL A CA 1
ATOM 1506 C C . VAL A 1 188 ? 4.543 19.812 -2.299 1 98.31 188 VAL A C 1
ATOM 1508 O O . VAL A 1 188 ? 4.484 18.75 -1.681 1 98.31 188 VAL A O 1
ATOM 1511 N N . THR A 1 189 ? 5.688 20.328 -2.727 1 98.69 189 THR A N 1
ATOM 1512 C CA . THR A 1 189 ? 6.973 19.859 -2.227 1 98.69 189 THR A CA 1
ATOM 1513 C C . THR A 1 189 ? 7.77 21 -1.604 1 98.69 189 THR A C 1
ATOM 1515 O O . THR A 1 189 ? 7.527 22.172 -1.909 1 98.69 189 THR A O 1
ATOM 1518 N N . PHE A 1 190 ? 8.641 20.688 -0.704 1 98.5 190 PHE A N 1
ATOM 1519 C CA . PHE A 1 190 ? 9.602 21.625 -0.132 1 98.5 190 PHE A CA 1
ATOM 1520 C C . PHE A 1 190 ? 10.852 20.891 0.335 1 98.5 190 PHE A C 1
ATOM 1522 O O . PHE A 1 190 ? 10.852 19.672 0.473 1 98.5 190 PHE A O 1
ATOM 1529 N N . GLU A 1 191 ? 11.93 21.641 0.546 1 97.81 191 GLU A N 1
ATOM 1530 C CA . GLU A 1 191 ? 13.211 21.031 0.889 1 97.81 191 GLU A CA 1
ATOM 1531 C C . GLU A 1 191 ? 13.695 21.5 2.262 1 97.81 191 GLU A C 1
ATOM 1533 O O . GLU A 1 191 ? 13.547 22.672 2.613 1 97.81 191 GLU A O 1
ATOM 1538 N N . VAL A 1 192 ? 14.117 20.562 3.025 1 97.81 192 VAL A N 1
ATOM 1539 C CA . VAL A 1 192 ? 14.82 20.797 4.281 1 97.81 192 VAL A CA 1
ATOM 1540 C C . VAL A 1 192 ? 16.188 20.094 4.242 1 97.81 192 VAL A C 1
ATOM 1542 O O . VAL A 1 192 ? 16.266 18.875 4.223 1 97.81 192 VAL A O 1
ATOM 1545 N N . ASP A 1 193 ? 17.297 20.766 4.27 1 93.94 193 ASP A N 1
ATOM 1546 C CA . ASP A 1 193 ? 18.656 20.234 4.262 1 93.94 193 ASP A CA 1
ATOM 1547 C C . ASP A 1 193 ? 18.844 19.234 3.133 1 93.94 193 ASP A C 1
ATOM 1549 O O . ASP A 1 193 ? 19.328 18.125 3.361 1 93.94 193 ASP A O 1
ATOM 1553 N N . CYS A 1 194 ? 18.375 19.359 2.016 1 91.31 194 CYS A N 1
ATOM 1554 C CA . CYS A 1 194 ? 18.547 18.578 0.792 1 91.31 194 CYS A CA 1
ATOM 1555 C C . CYS A 1 194 ? 17.578 17.406 0.748 1 91.31 194 CYS A C 1
ATOM 1557 O O . CYS A 1 194 ? 17.672 16.547 -0.132 1 91.31 194 CYS A O 1
ATOM 1559 N N . PHE A 1 195 ? 16.75 17.359 1.763 1 97.06 195 PHE A N 1
ATOM 1560 C CA . PHE A 1 195 ? 15.672 16.375 1.736 1 97.06 195 PHE A CA 1
ATOM 1561 C C . PHE A 1 195 ? 14.391 16.984 1.171 1 97.06 195 PHE A C 1
ATOM 1563 O O . PHE A 1 195 ? 13.969 18.062 1.603 1 97.06 195 PHE A O 1
ATOM 1570 N N . ARG A 1 196 ? 13.883 16.359 0.164 1 97.62 196 ARG A N 1
ATOM 1571 C CA . ARG A 1 196 ? 12.641 16.844 -0.438 1 97.62 196 ARG A CA 1
ATOM 1572 C C . ARG A 1 196 ? 11.43 16.172 0.21 1 97.62 196 ARG A C 1
ATOM 1574 O O . ARG A 1 196 ? 11.328 14.945 0.242 1 97.62 196 ARG A O 1
ATOM 1581 N N . PHE A 1 197 ? 10.477 16.953 0.727 1 98.81 197 PHE A N 1
ATOM 1582 C CA . PHE A 1 197 ? 9.281 16.469 1.405 1 98.81 197 PHE A CA 1
ATOM 1583 C C . PHE A 1 197 ? 8.039 16.734 0.556 1 98.81 197 PHE A C 1
ATOM 1585 O O . PHE A 1 197 ? 8.008 17.672 -0.238 1 98.81 197 PHE A O 1
ATOM 1592 N N . GLY A 1 198 ? 7.055 15.836 0.607 1 98.94 198 GLY A N 1
ATOM 1593 C CA . GLY A 1 198 ? 5.703 16.031 0.108 1 98.94 198 GLY A CA 1
ATOM 1594 C C . GLY A 1 198 ? 4.648 15.961 1.196 1 98.94 198 GLY A C 1
ATOM 1595 O O . GLY A 1 198 ? 4.945 15.578 2.33 1 98.94 198 GLY A O 1
ATOM 1596 N N . CYS A 1 199 ? 3.406 16.391 0.858 1 98.94 199 CYS A N 1
ATOM 1597 C CA . CYS A 1 199 ? 2.326 16.422 1.838 1 98.94 199 CYS A CA 1
ATOM 1598 C C . CYS A 1 199 ? 1.099 15.68 1.319 1 98.94 199 CYS A C 1
ATOM 1600 O O . CYS A 1 199 ? 0.777 15.758 0.132 1 98.94 199 CYS A O 1
ATOM 1602 N N . ALA A 1 200 ? 0.42 14.977 2.182 1 98.94 200 ALA A N 1
ATOM 1603 C CA . ALA A 1 200 ? -0.857 14.328 1.9 1 98.94 200 ALA A CA 1
ATOM 1604 C C . ALA A 1 200 ? -1.761 14.336 3.129 1 98.94 200 ALA A C 1
ATOM 1606 O O . ALA A 1 200 ? -1.278 14.414 4.262 1 98.94 200 ALA A O 1
ATOM 1607 N N . LEU A 1 201 ? -3.135 14.227 2.896 1 98.62 201 LEU A N 1
ATOM 1608 C CA . LEU A 1 201 ? -4.09 14.422 3.984 1 98.62 201 LEU A CA 1
ATOM 1609 C C . LEU A 1 201 ? -5.238 13.422 3.881 1 98.62 201 LEU A C 1
ATOM 1611 O O . LEU A 1 201 ? -5.773 13.195 2.793 1 98.62 201 LEU A O 1
ATOM 1615 N N . GLY A 1 202 ? -5.605 12.945 5.031 1 98.06 202 GLY A N 1
ATOM 1616 C CA . GLY A 1 202 ? -6.879 12.273 5.215 1 98.06 202 GLY A CA 1
ATOM 1617 C C . GLY A 1 202 ? -7.043 11.055 4.328 1 98.06 202 GLY A C 1
ATOM 1618 O O . GLY A 1 202 ? -6.188 10.172 4.32 1 98.06 202 GLY A O 1
ATOM 1619 N N . MET A 1 203 ? -8.07 11.094 3.561 1 96.75 203 MET A N 1
ATOM 1620 C CA . MET A 1 203 ? -8.445 9.93 2.77 1 96.75 203 MET A CA 1
ATOM 1621 C C . MET A 1 203 ? -7.477 9.719 1.613 1 96.75 203 MET A C 1
ATOM 1623 O O . MET A 1 203 ? -7.508 8.672 0.953 1 96.75 203 MET A O 1
ATOM 1627 N N . GLU A 1 204 ? -6.648 10.625 1.459 1 98.5 204 GLU A N 1
ATOM 1628 C CA . GLU A 1 204 ? -5.719 10.531 0.34 1 98.5 204 GLU A CA 1
ATOM 1629 C C . GLU A 1 204 ? -4.828 9.297 0.465 1 98.5 204 GLU A C 1
ATOM 1631 O O . GLU A 1 204 ? -4.23 8.852 -0.519 1 98.5 204 GLU A O 1
ATOM 1636 N N . ALA A 1 205 ? -4.77 8.68 1.679 1 98.69 205 ALA A N 1
ATOM 1637 C CA . ALA A 1 205 ? -4.039 7.426 1.854 1 98.69 205 ALA A CA 1
ATOM 1638 C C . ALA A 1 205 ? -4.602 6.332 0.951 1 98.69 205 ALA A C 1
ATOM 1640 O O . ALA A 1 205 ? -3.873 5.422 0.538 1 98.69 205 ALA A O 1
ATOM 1641 N N . HIS A 1 206 ? -5.863 6.43 0.647 1 98.44 206 HIS A N 1
ATOM 1642 C CA . HIS A 1 206 ? -6.543 5.395 -0.121 1 98.44 206 HIS A CA 1
ATOM 1643 C C . HIS A 1 206 ? -6.152 5.453 -1.594 1 98.44 206 HIS A C 1
ATOM 1645 O O . HIS A 1 206 ? -6.488 4.551 -2.365 1 98.44 206 HIS A O 1
ATOM 1651 N N . TYR A 1 207 ? -5.469 6.484 -1.995 1 98.62 207 TYR A N 1
ATOM 1652 C CA . TYR A 1 207 ? -5.207 6.73 -3.408 1 98.62 207 TYR A CA 1
ATOM 1653 C C . TYR A 1 207 ? -3.715 6.645 -3.709 1 98.62 207 TYR A C 1
ATOM 1655 O O . TYR A 1 207 ? -3.006 7.652 -3.652 1 98.62 207 TYR A O 1
ATOM 1663 N N . PRO A 1 208 ? -3.268 5.41 -4.164 1 98.62 208 PRO A N 1
ATOM 1664 C CA . PRO A 1 208 ? -1.845 5.25 -4.477 1 98.62 208 PRO A CA 1
ATOM 1665 C C . PRO A 1 208 ? -1.335 6.301 -5.461 1 98.62 208 PRO A C 1
ATOM 1667 O O . PRO A 1 208 ? -0.148 6.637 -5.449 1 98.62 208 PRO A O 1
ATOM 1670 N N . GLU A 1 209 ? -2.232 6.945 -6.258 1 97.81 209 GLU A N 1
ATOM 1671 C CA . GLU A 1 209 ? -1.886 7.941 -7.262 1 97.81 209 GLU A CA 1
ATOM 1672 C C . GLU A 1 209 ? -1.183 9.141 -6.633 1 97.81 209 GLU A C 1
ATOM 1674 O O . GLU A 1 209 ? -0.257 9.703 -7.219 1 97.81 209 GLU A O 1
ATOM 1679 N N . ILE A 1 210 ? -1.613 9.477 -5.453 1 98.62 210 ILE A N 1
ATOM 1680 C CA . ILE A 1 210 ? -1.04 10.609 -4.738 1 98.62 210 ILE A CA 1
ATOM 1681 C C . ILE A 1 210 ? 0.425 10.328 -4.41 1 98.62 210 ILE A C 1
ATOM 1683 O O . ILE A 1 210 ? 1.294 11.172 -4.641 1 98.62 210 ILE A O 1
ATOM 1687 N N . PHE A 1 211 ? 0.712 9.18 -3.994 1 98.81 211 PHE A N 1
ATOM 1688 C CA . PHE A 1 211 ? 2.055 8.812 -3.557 1 98.81 211 PHE A CA 1
ATOM 1689 C C . PHE A 1 211 ? 2.957 8.539 -4.754 1 98.81 211 PHE A C 1
ATOM 1691 O O . PHE A 1 211 ? 4.148 8.867 -4.727 1 98.81 211 PHE A O 1
ATOM 1698 N N . MET A 1 212 ? 2.396 7.953 -5.77 1 98.25 212 MET A N 1
ATOM 1699 C CA . MET A 1 212 ? 3.15 7.77 -7.004 1 98.25 212 MET A CA 1
ATOM 1700 C C . MET A 1 212 ? 3.549 9.117 -7.602 1 98.25 212 MET A C 1
ATOM 1702 O O . MET A 1 212 ? 4.629 9.242 -8.188 1 98.25 212 MET A O 1
ATOM 1706 N N . GLU A 1 213 ? 2.648 10.094 -7.539 1 98.25 213 GLU A N 1
ATOM 1707 C CA . GLU A 1 213 ? 2.973 11.438 -7.996 1 98.25 213 GLU A CA 1
ATOM 1708 C C . GLU A 1 213 ? 4.191 11.992 -7.262 1 98.25 213 GLU A C 1
ATOM 1710 O O . GLU A 1 213 ? 5.07 12.594 -7.879 1 98.25 213 GLU A O 1
ATOM 1715 N N . TYR A 1 214 ? 4.262 11.766 -5.969 1 98.75 214 TYR A N 1
ATOM 1716 C CA . TYR A 1 214 ? 5.379 12.273 -5.18 1 98.75 214 TYR A CA 1
ATOM 1717 C C . TYR A 1 214 ? 6.664 11.523 -5.508 1 98.75 214 TYR A C 1
ATOM 1719 O O . TYR A 1 214 ? 7.758 12.094 -5.434 1 98.75 214 TYR A O 1
ATOM 1727 N N . GLU A 1 215 ? 6.539 10.219 -5.828 1 97.75 215 GLU A N 1
ATOM 1728 C CA . GLU A 1 215 ? 7.711 9.508 -6.324 1 97.75 215 GLU A CA 1
ATOM 1729 C C . GLU A 1 215 ? 8.273 10.172 -7.578 1 97.75 215 GLU A C 1
ATOM 1731 O O . GLU A 1 215 ? 9.484 10.383 -7.688 1 97.75 215 GLU A O 1
ATOM 1736 N N . LYS A 1 216 ? 7.438 10.57 -8.508 1 96.62 216 LYS A N 1
ATOM 1737 C CA . LYS A 1 216 ? 7.844 11.219 -9.75 1 96.62 216 LYS A CA 1
ATOM 1738 C C . LYS A 1 216 ? 8.469 12.586 -9.477 1 96.62 216 LYS A C 1
ATOM 1740 O O . LYS A 1 216 ? 9.297 13.062 -10.25 1 96.62 216 LYS A O 1
ATOM 1745 N N . LEU A 1 217 ? 8.062 13.156 -8.398 1 97.69 217 LEU A N 1
ATOM 1746 C CA . LEU A 1 217 ? 8.594 14.461 -8.023 1 97.69 217 LEU A CA 1
ATOM 1747 C C . LEU A 1 217 ? 9.859 14.312 -7.184 1 97.69 217 LEU A C 1
ATOM 1749 O O . LEU A 1 217 ? 10.336 15.281 -6.59 1 97.69 217 LEU A O 1
ATOM 1753 N N . ASN A 1 218 ? 10.375 13.109 -7.004 1 96 218 ASN A N 1
ATOM 1754 C CA . ASN A 1 218 ? 11.625 12.773 -6.336 1 96 218 ASN A CA 1
ATOM 1755 C C . ASN A 1 218 ? 11.57 13.094 -4.848 1 96 218 ASN A C 1
ATOM 1757 O O . ASN A 1 218 ? 12.555 13.555 -4.27 1 96 218 ASN A O 1
ATOM 1761 N N . VAL A 1 219 ? 10.461 12.914 -4.301 1 98.06 219 VAL A N 1
ATOM 1762 C CA . VAL A 1 219 ? 10.281 13.125 -2.869 1 98.06 219 VAL A CA 1
ATOM 1763 C C . VAL A 1 219 ? 11.016 12.039 -2.09 1 98.06 219 VAL A C 1
ATOM 1765 O O . VAL A 1 219 ? 11.008 10.867 -2.492 1 98.06 219 VAL A O 1
ATOM 1768 N N . ASP A 1 220 ? 11.602 12.461 -0.948 1 97.75 220 ASP A N 1
ATOM 1769 C CA . ASP A 1 220 ? 12.32 11.547 -0.06 1 97.75 220 ASP A CA 1
ATOM 1770 C C . ASP A 1 220 ? 11.422 11.07 1.08 1 97.75 220 ASP A C 1
ATOM 1772 O O . ASP A 1 220 ? 11.594 9.969 1.597 1 97.75 220 ASP A O 1
ATOM 1776 N N . CYS A 1 221 ? 10.508 11.898 1.467 1 98.75 221 CYS A N 1
ATOM 1777 C CA . CYS A 1 221 ? 9.609 11.602 2.576 1 98.75 221 CYS A CA 1
ATOM 1778 C C . CYS A 1 221 ? 8.266 12.305 2.396 1 98.75 221 CYS A C 1
ATOM 1780 O O . CYS A 1 221 ? 8.227 13.523 2.197 1 98.75 221 CYS A O 1
ATOM 1782 N N . VAL A 1 222 ? 7.219 11.531 2.42 1 98.94 222 VAL A N 1
ATOM 1783 C CA . VAL A 1 222 ? 5.883 12.125 2.416 1 98.94 222 VAL A CA 1
ATOM 1784 C C . VAL A 1 222 ? 5.391 12.297 3.852 1 98.94 222 VAL A C 1
ATOM 1786 O O . VAL A 1 222 ? 5.496 11.383 4.664 1 98.94 222 VAL A O 1
ATOM 1789 N N . LEU A 1 223 ? 4.945 13.5 4.184 1 99 223 LEU A N 1
ATOM 1790 C CA . LEU A 1 223 ? 4.289 13.797 5.453 1 99 223 LEU A CA 1
ATOM 1791 C C . LEU A 1 223 ? 2.779 13.641 5.336 1 99 223 LEU A C 1
ATOM 1793 O O . LEU A 1 223 ? 2.098 14.516 4.801 1 99 223 LEU A O 1
ATOM 1797 N N . PHE A 1 224 ? 2.287 12.477 5.812 1 99 224 PHE A N 1
ATOM 1798 C CA . PHE A 1 224 ? 0.869 12.156 5.707 1 99 224 PHE A CA 1
ATOM 1799 C C . PHE A 1 224 ? 0.165 12.375 7.043 1 99 224 PHE A C 1
ATOM 1801 O O . PHE A 1 224 ? 0.525 11.758 8.047 1 99 224 PHE A O 1
ATOM 1808 N N . SER A 1 225 ? -0.899 13.219 7.023 1 98.94 225 SER A N 1
ATOM 1809 C CA . SER A 1 225 ? -1.688 13.523 8.211 1 98.94 225 SER A CA 1
ATOM 1810 C C . SER A 1 225 ? -3.119 13.016 8.07 1 98.94 225 SER A C 1
ATOM 1812 O O . SER A 1 225 ? -3.727 13.148 7.004 1 98.94 225 SER A O 1
ATOM 1814 N N . THR A 1 226 ? -3.617 12.406 9.109 1 98.69 226 THR A N 1
ATOM 1815 C CA . THR A 1 226 ? -5.008 11.961 9.117 1 98.69 226 THR A CA 1
ATOM 1816 C C . THR A 1 226 ? -5.648 12.219 10.477 1 98.69 226 THR A C 1
ATOM 1818 O O . THR A 1 226 ? -4.969 12.625 11.43 1 98.69 226 THR A O 1
ATOM 1821 N N . ALA A 1 227 ? -6.98 12.109 10.484 1 98.12 227 ALA A N 1
ATOM 1822 C CA . ALA A 1 227 ? -7.781 12.297 11.695 1 98.12 227 ALA A CA 1
ATOM 1823 C C . ALA A 1 227 ? -8.953 11.32 11.734 1 98.12 227 ALA A C 1
ATOM 1825 O O . ALA A 1 227 ? -9.375 10.797 10.703 1 98.12 227 ALA A O 1
ATOM 1826 N N . GLY A 1 228 ? -9.383 11.07 12.891 1 96.12 228 GLY A N 1
ATOM 1827 C CA . GLY A 1 228 ? -10.547 10.242 13.172 1 96.12 228 GLY A CA 1
ATOM 1828 C C . GLY A 1 228 ? -10.953 10.258 14.633 1 96.12 228 GLY A C 1
ATOM 1829 O O . GLY A 1 228 ? -10.133 10.539 15.508 1 96.12 228 GLY A O 1
ATOM 1830 N N . GLU A 1 229 ? -12.211 9.859 14.836 1 95 229 GLU A N 1
ATOM 1831 C CA . GLU A 1 229 ? -12.75 9.93 16.188 1 95 229 GLU A CA 1
ATOM 1832 C C . GLU A 1 229 ? -12.383 8.688 17 1 95 229 GLU A C 1
ATOM 1834 O O . GLU A 1 229 ? -12.438 8.703 18.219 1 95 229 GLU A O 1
ATOM 1839 N N . ASP A 1 230 ? -12.086 7.648 16.281 1 95.12 230 ASP A N 1
ATOM 1840 C CA . ASP A 1 230 ? -11.711 6.395 16.938 1 95.12 230 ASP A CA 1
ATOM 1841 C C . ASP A 1 230 ? -10.773 5.57 16.047 1 95.12 230 ASP A C 1
ATOM 1843 O O . ASP A 1 230 ? -10.312 6.051 15.008 1 95.12 230 ASP A O 1
ATOM 1847 N N . ALA A 1 231 ? -10.508 4.379 16.484 1 94.69 231 ALA A N 1
ATOM 1848 C CA . ALA A 1 231 ? -9.469 3.576 15.836 1 94.69 231 ALA A CA 1
ATOM 1849 C C . ALA A 1 231 ? -10.055 2.711 14.727 1 94.69 231 ALA A C 1
ATOM 1851 O O . ALA A 1 231 ? -9.367 1.858 14.164 1 94.69 231 ALA A O 1
ATOM 1852 N N . SER A 1 232 ? -11.234 2.92 14.289 1 90.81 232 SER A N 1
ATOM 1853 C CA . SER A 1 232 ? -11.945 1.979 13.438 1 90.81 232 SER A CA 1
ATOM 1854 C C . SER A 1 232 ? -11.266 1.84 12.078 1 90.81 232 SER A C 1
ATOM 1856 O O . SER A 1 232 ? -11.188 0.739 11.531 1 90.81 232 SER A O 1
ATOM 1858 N N . ASN A 1 233 ? -10.734 2.947 11.555 1 92.81 233 ASN A N 1
ATOM 1859 C CA . ASN A 1 233 ? -10.133 2.898 10.227 1 92.81 233 ASN A CA 1
ATOM 1860 C C . ASN A 1 233 ? -8.609 2.961 10.297 1 92.81 233 ASN A C 1
ATOM 1862 O O . ASN A 1 233 ? -7.938 2.992 9.266 1 92.81 233 ASN A O 1
ATOM 1866 N N . ALA A 1 234 ? -8.109 2.895 11.492 1 97.06 234 ALA A N 1
ATOM 1867 C CA . ALA A 1 234 ? -6.691 3.164 11.688 1 97.06 234 ALA A CA 1
ATOM 1868 C C . ALA A 1 234 ? -5.832 2.078 11.055 1 97.06 234 ALA A C 1
ATOM 1870 O O . ALA A 1 234 ? -4.781 2.367 10.477 1 97.06 234 ALA A O 1
ATOM 1871 N N . HIS A 1 235 ? -6.285 0.854 11.07 1 97.5 235 HIS A N 1
ATOM 1872 C CA . HIS A 1 235 ? -5.508 -0.253 10.523 1 97.5 235 HIS A CA 1
ATOM 1873 C C . HIS A 1 235 ? -5.344 -0.12 9.016 1 97.5 235 HIS A C 1
ATOM 1875 O O . HIS A 1 235 ? -4.262 -0.36 8.484 1 97.5 235 HIS A O 1
ATOM 1881 N N . ALA A 1 236 ? -6.379 0.223 8.352 1 98.12 236 ALA A N 1
ATOM 1882 C CA . ALA A 1 236 ? -6.324 0.37 6.898 1 98.12 236 ALA A CA 1
ATOM 1883 C C . ALA A 1 236 ? -5.359 1.481 6.496 1 98.12 236 ALA A C 1
ATOM 1885 O O . ALA A 1 236 ? -4.523 1.297 5.609 1 98.12 236 ALA A O 1
ATOM 1886 N N . PHE A 1 237 ? -5.445 2.59 7.18 1 98.69 237 PHE A N 1
ATOM 1887 C CA . PHE A 1 237 ? -4.566 3.713 6.879 1 98.69 237 PHE A CA 1
ATOM 1888 C C . PHE A 1 237 ? -3.107 3.336 7.109 1 98.69 237 PHE A C 1
ATOM 1890 O O . PHE A 1 237 ? -2.246 3.633 6.277 1 98.69 237 PHE A O 1
ATOM 1897 N N . ALA A 1 238 ? -2.885 2.713 8.227 1 98.88 238 ALA A N 1
ATOM 1898 C CA . ALA A 1 238 ? -1.517 2.316 8.555 1 98.88 238 ALA A CA 1
ATOM 1899 C C . ALA A 1 238 ? -0.968 1.337 7.516 1 98.88 238 ALA A C 1
ATOM 1901 O O . ALA A 1 238 ? 0.174 1.47 7.07 1 98.88 238 ALA A O 1
ATOM 1902 N N . ALA A 1 239 ? -1.754 0.369 7.129 1 98.88 239 ALA A N 1
ATOM 1903 C CA . ALA A 1 239 ? -1.346 -0.6 6.113 1 98.88 239 ALA A CA 1
ATOM 1904 C C . ALA A 1 239 ? -1.023 0.091 4.793 1 98.88 239 ALA A C 1
ATOM 1906 O O . ALA A 1 239 ? -0.02 -0.223 4.148 1 98.88 239 ALA A O 1
ATOM 1907 N N . GLU A 1 240 ? -1.865 0.985 4.422 1 98.94 240 GLU A N 1
ATOM 1908 C CA . GLU A 1 240 ? -1.664 1.708 3.168 1 98.94 240 GLU A CA 1
ATOM 1909 C C . GLU A 1 240 ? -0.375 2.523 3.203 1 98.94 240 GLU A C 1
ATOM 1911 O O . GLU A 1 240 ? 0.383 2.539 2.23 1 98.94 240 GLU A O 1
ATOM 1916 N N . ILE A 1 241 ? -0.133 3.135 4.289 1 98.94 241 ILE A N 1
ATOM 1917 C CA . ILE A 1 241 ? 1.044 3.988 4.406 1 98.94 241 ILE A CA 1
ATOM 1918 C C . ILE A 1 241 ? 2.309 3.139 4.309 1 98.94 241 ILE A C 1
ATOM 1920 O O . ILE A 1 241 ? 3.256 3.504 3.609 1 98.94 241 ILE A O 1
ATOM 1924 N N . LEU A 1 242 ? 2.324 2.029 5 1 98.94 242 LEU A N 1
ATOM 1925 C CA . LEU A 1 242 ? 3.463 1.126 4.875 1 98.94 242 LEU A CA 1
ATOM 1926 C C . LEU A 1 242 ? 3.619 0.643 3.436 1 98.94 242 LEU A C 1
ATOM 1928 O O . LEU A 1 242 ? 4.734 0.583 2.914 1 98.94 242 LEU A O 1
ATOM 1932 N N . GLY A 1 243 ? 2.531 0.301 2.832 1 98.94 243 GLY A N 1
ATOM 1933 C CA . GLY A 1 243 ? 2.555 -0.121 1.441 1 98.94 243 GLY A CA 1
ATOM 1934 C C . GLY A 1 243 ? 3.061 0.956 0.5 1 98.94 243 GLY A C 1
ATOM 1935 O O . GLY A 1 243 ? 3.854 0.677 -0.401 1 98.94 243 GLY A O 1
ATOM 1936 N N . HIS A 1 244 ? 2.564 2.199 0.714 1 98.94 244 HIS A N 1
ATOM 1937 C CA . HIS A 1 244 ? 3.023 3.314 -0.107 1 98.94 244 HIS A CA 1
ATOM 1938 C C . HIS A 1 244 ? 4.527 3.527 0.044 1 98.94 244 HIS A C 1
ATOM 1940 O O . HIS A 1 244 ? 5.227 3.773 -0.942 1 98.94 244 HIS A O 1
ATOM 1946 N N . ALA A 1 245 ? 4.984 3.455 1.283 1 98.81 245 ALA A N 1
ATOM 1947 C CA . ALA A 1 245 ? 6.418 3.621 1.513 1 98.81 245 ALA A CA 1
ATOM 1948 C C . ALA A 1 245 ? 7.219 2.584 0.731 1 98.81 245 ALA A C 1
ATOM 1950 O O . ALA A 1 245 ? 8.18 2.928 0.033 1 98.81 245 ALA A O 1
ATOM 1951 N N . ALA A 1 246 ? 6.82 1.386 0.804 1 98.5 246 ALA A N 1
ATOM 1952 C CA . ALA A 1 246 ? 7.531 0.286 0.157 1 98.5 246 ALA A CA 1
ATOM 1953 C C . ALA A 1 246 ? 7.445 0.394 -1.362 1 98.5 246 ALA A C 1
ATOM 1955 O O . ALA A 1 246 ? 8.453 0.285 -2.059 1 98.5 246 ALA A O 1
ATOM 1956 N N . SER A 1 247 ? 6.293 0.614 -1.905 1 98.56 247 SER A N 1
ATOM 1957 C CA . SER A 1 247 ? 6.066 0.635 -3.346 1 98.56 247 SER A CA 1
ATOM 1958 C C . SER A 1 247 ? 6.816 1.788 -4.008 1 98.56 247 SER A C 1
ATOM 1960 O O . SER A 1 247 ? 7.238 1.681 -5.16 1 98.56 247 SER A O 1
ATOM 1962 N N . ASN A 1 248 ? 6.957 2.869 -3.207 1 98.19 248 ASN A N 1
ATOM 1963 C CA . ASN A 1 248 ? 7.566 4.047 -3.818 1 98.19 248 ASN A CA 1
ATOM 1964 C C . ASN A 1 248 ? 9.008 4.242 -3.346 1 98.19 248 ASN A C 1
ATOM 1966 O O . ASN A 1 248 ? 9.688 5.16 -3.795 1 98.19 248 ASN A O 1
ATOM 1970 N N . THR A 1 249 ? 9.5 3.422 -2.469 1 96.81 249 THR A N 1
ATOM 1971 C CA . THR A 1 249 ? 10.867 3.402 -1.957 1 96.81 249 THR A CA 1
ATOM 1972 C C . THR A 1 249 ? 11.242 4.758 -1.364 1 96.81 249 THR A C 1
ATOM 1974 O O . THR A 1 249 ? 12.266 5.34 -1.729 1 96.81 249 THR A O 1
ATOM 1977 N N . TYR A 1 250 ? 10.453 5.223 -0.504 1 97.75 250 TYR A N 1
ATOM 1978 C CA . TYR A 1 250 ? 10.766 6.434 0.246 1 97.75 250 TYR A CA 1
ATOM 1979 C C . TYR A 1 250 ? 10.117 6.406 1.623 1 97.75 250 TYR A C 1
ATOM 1981 O O . TYR A 1 250 ? 9.383 5.469 1.95 1 97.75 250 TYR A O 1
ATOM 1989 N N . TRP A 1 251 ? 10.422 7.363 2.457 1 98.69 251 TRP A N 1
ATOM 1990 C CA . TRP A 1 251 ? 9.906 7.434 3.818 1 98.69 251 TRP A CA 1
ATOM 1991 C C . TRP A 1 251 ? 8.508 8.039 3.838 1 98.69 251 TRP A C 1
ATOM 1993 O O . TRP A 1 251 ? 8.172 8.867 2.984 1 98.69 251 TRP A O 1
ATOM 2003 N N . VAL A 1 252 ? 7.715 7.602 4.805 1 98.94 252 VAL A N 1
ATOM 2004 C CA . VAL A 1 252 ? 6.434 8.258 5.043 1 98.94 252 VAL A CA 1
ATOM 2005 C C . VAL A 1 252 ? 6.25 8.5 6.539 1 98.94 252 VAL A C 1
ATOM 2007 O O . VAL A 1 252 ? 6.359 7.574 7.344 1 98.94 252 VAL A O 1
ATOM 2010 N N . SER A 1 253 ? 6.066 9.742 6.895 1 99 253 SER A N 1
ATOM 2011 C CA . SER A 1 253 ? 5.625 10.102 8.242 1 99 253 SER A CA 1
ATOM 2012 C C . SER A 1 253 ? 4.105 10.039 8.359 1 99 253 SER A C 1
ATOM 2014 O O . SER A 1 253 ? 3.395 10.688 7.586 1 99 253 SER A O 1
ATOM 2016 N N . TYR A 1 254 ? 3.635 9.234 9.219 1 99 254 TYR A N 1
ATOM 2017 C CA . TYR A 1 254 ? 2.215 9.023 9.484 1 99 254 TYR A CA 1
ATOM 2018 C C . TYR A 1 254 ? 1.795 9.703 10.781 1 99 254 TYR A C 1
ATOM 2020 O O . TYR A 1 254 ? 2.172 9.266 11.875 1 99 254 TYR A O 1
ATOM 2028 N N . SER A 1 255 ? 1.04 10.734 10.688 1 99 255 SER A N 1
ATOM 2029 C CA . SER A 1 255 ? 0.591 11.469 11.867 1 99 255 SER A CA 1
ATOM 2030 C C . SER A 1 255 ? -0.926 11.406 12.016 1 99 255 SER A C 1
ATOM 2032 O O . SER A 1 255 ? -1.66 11.742 11.078 1 99 255 SER A O 1
ATOM 2034 N N . THR A 1 256 ? -1.415 10.961 13.156 1 98.81 256 THR A N 1
ATOM 2035 C CA . THR A 1 256 ? -2.846 10.844 13.414 1 98.81 256 THR A CA 1
ATOM 2036 C C . THR A 1 256 ? -3.191 11.352 14.812 1 98.81 256 THR A C 1
ATOM 2038 O O . THR A 1 256 ? -2.301 11.562 15.633 1 98.81 256 THR A O 1
ATOM 2041 N N . LEU A 1 257 ? -4.469 11.586 15.047 1 98.75 257 LEU A N 1
ATOM 2042 C CA . LEU A 1 257 ? -4.922 11.977 16.375 1 98.75 257 LEU A CA 1
ATOM 2043 C C . LEU A 1 257 ? -4.789 10.82 17.359 1 98.75 257 LEU A C 1
ATOM 2045 O O . LEU A 1 257 ? -4.965 9.664 16.984 1 98.75 257 LEU A O 1
ATOM 2049 N N . ALA A 1 258 ? -4.555 11.156 18.594 1 98.56 258 ALA A N 1
ATOM 2050 C CA . ALA A 1 258 ? -4.297 10.172 19.641 1 98.56 258 ALA A CA 1
ATOM 2051 C C . ALA A 1 258 ? -5.453 9.18 19.766 1 98.56 258 ALA A C 1
ATOM 2053 O O . ALA A 1 258 ? -5.246 8.008 20.078 1 98.56 258 ALA A O 1
ATOM 2054 N N . ALA A 1 259 ? -6.609 9.602 19.484 1 97.69 259 ALA A N 1
ATOM 2055 C CA . ALA A 1 259 ? -7.801 8.766 19.594 1 97.69 259 ALA A CA 1
ATOM 2056 C C . ALA A 1 259 ? -7.695 7.551 18.672 1 97.69 259 ALA A C 1
ATOM 2058 O O . ALA A 1 259 ? -8.344 6.531 18.891 1 97.69 259 ALA A O 1
ATOM 2059 N N . GLN A 1 260 ? -6.902 7.641 17.656 1 97.75 260 GLN A N 1
ATOM 2060 C CA . GLN A 1 260 ? -6.734 6.559 16.688 1 97.75 260 GLN A CA 1
ATOM 2061 C C . GLN A 1 260 ? -5.594 5.629 17.109 1 97.75 260 GLN A C 1
ATOM 2063 O O . GLN A 1 260 ? -5.457 4.531 16.562 1 97.75 260 GLN A O 1
ATOM 2068 N N . SER A 1 261 ? -4.824 5.961 18.078 1 97.75 261 SER A N 1
ATOM 2069 C CA . SER A 1 261 ? -3.551 5.316 18.375 1 97.75 261 SER A CA 1
ATOM 2070 C C . SER A 1 261 ? -3.758 3.883 18.859 1 97.75 261 SER A C 1
ATOM 2072 O O . SER A 1 261 ? -2.902 3.021 18.656 1 97.75 261 SER A O 1
ATOM 2074 N N . PRO A 1 262 ? -4.887 3.555 19.5 1 97.31 262 PRO A N 1
ATOM 2075 C CA . PRO A 1 262 ? -5.047 2.152 19.891 1 97.31 262 PRO A CA 1
ATOM 2076 C C . PRO A 1 262 ? -5.121 1.209 18.688 1 97.31 262 PRO A C 1
ATOM 2078 O O . PRO A 1 262 ? -4.891 0.006 18.828 1 97.31 262 PRO A O 1
ATOM 2081 N N . GLY A 1 263 ? -5.488 1.721 17.562 1 97.44 263 GLY A N 1
ATOM 2082 C CA . GLY A 1 263 ? -5.441 0.942 16.344 1 97.44 263 GLY A CA 1
ATOM 2083 C C . GLY A 1 263 ? -4.105 1.031 15.625 1 97.44 263 GLY A C 1
ATOM 2084 O O . GLY A 1 263 ? -3.477 0.008 15.352 1 97.44 263 GLY A O 1
ATOM 2085 N N . ALA A 1 264 ? -3.732 2.219 15.344 1 98.44 264 ALA A N 1
ATOM 2086 C CA . ALA A 1 264 ? -2.453 2.531 14.711 1 98.44 264 ALA A CA 1
ATOM 2087 C C . ALA A 1 264 ? -1.95 3.906 15.141 1 98.44 264 ALA A C 1
ATOM 2089 O O . ALA A 1 264 ? -2.488 4.934 14.719 1 98.44 264 ALA A O 1
ATOM 2090 N N . PRO A 1 265 ? -0.927 3.92 15.969 1 98.81 265 PRO A N 1
ATOM 2091 C CA . PRO A 1 265 ? -0.406 5.215 16.406 1 98.81 265 PRO A CA 1
ATOM 2092 C C . PRO A 1 265 ? 0.42 5.918 15.336 1 98.81 265 PRO A C 1
ATOM 2094 O O . PRO A 1 265 ? 0.787 5.297 14.328 1 98.81 265 PRO A O 1
ATOM 2097 N N . SER A 1 266 ? 0.659 7.203 15.523 1 98.94 266 SER A N 1
ATOM 2098 C CA . SER A 1 266 ? 1.587 7.914 14.648 1 98.94 266 SER A CA 1
ATOM 2099 C C . SER A 1 266 ? 2.938 7.207 14.586 1 98.94 266 SER A C 1
ATOM 2101 O O . SER A 1 266 ? 3.375 6.605 15.57 1 98.94 266 SER A O 1
ATOM 2103 N N . GLY A 1 267 ? 3.541 7.309 13.438 1 98.94 267 GLY A N 1
ATOM 2104 C CA . GLY A 1 267 ? 4.824 6.652 13.25 1 98.94 267 GLY A CA 1
ATOM 2105 C C . GLY A 1 267 ? 5.52 7.066 11.969 1 98.94 267 GLY A C 1
ATOM 2106 O O . GLY A 1 267 ? 4.992 7.871 11.195 1 98.94 267 GLY A O 1
ATOM 2107 N N . ILE A 1 268 ? 6.734 6.555 11.828 1 98.94 268 ILE A N 1
ATOM 2108 C CA . ILE A 1 268 ? 7.535 6.816 10.641 1 98.94 268 ILE A CA 1
ATOM 2109 C C . ILE A 1 268 ? 7.848 5.5 9.93 1 98.94 268 ILE A C 1
ATOM 2111 O O . ILE A 1 268 ? 8.453 4.602 10.516 1 98.94 268 ILE A O 1
ATOM 2115 N N . ALA A 1 269 ? 7.414 5.422 8.703 1 98.94 269 ALA A N 1
ATOM 2116 C CA . ALA A 1 269 ? 7.594 4.234 7.871 1 98.94 269 ALA A CA 1
ATOM 2117 C C . ALA A 1 269 ? 8.844 4.355 7 1 98.94 269 ALA A C 1
ATOM 2119 O O . ALA A 1 269 ? 9.055 5.387 6.355 1 98.94 269 ALA A O 1
ATOM 2120 N N . ALA A 1 270 ? 9.602 3.316 6.973 1 98.5 270 ALA A N 1
ATOM 2121 C CA . ALA A 1 270 ? 10.797 3.275 6.141 1 98.5 270 ALA A CA 1
ATOM 2122 C C . ALA A 1 270 ? 10.492 2.703 4.762 1 98.5 270 ALA A C 1
ATOM 2124 O O . ALA A 1 270 ? 9.414 2.145 4.543 1 98.5 270 ALA A O 1
ATOM 2125 N N . PRO A 1 271 ? 11.453 2.848 3.836 1 97.31 271 PRO A N 1
ATOM 2126 C CA . PRO A 1 271 ? 11.227 2.4 2.459 1 97.31 271 PRO A CA 1
ATOM 2127 C C . PRO A 1 271 ? 11.055 0.888 2.352 1 97.31 271 PRO A C 1
ATOM 2129 O O . PRO A 1 271 ? 10.664 0.382 1.297 1 97.31 271 PRO A O 1
ATOM 2132 N N . ASP A 1 272 ? 11.328 0.141 3.379 1 96.19 272 ASP A N 1
ATOM 2133 C CA . ASP A 1 272 ? 11.156 -1.308 3.328 1 96.19 272 ASP A CA 1
ATOM 2134 C C . ASP A 1 272 ? 9.781 -1.715 3.846 1 96.19 272 ASP A C 1
ATOM 2136 O O . ASP A 1 272 ? 9.516 -2.9 4.047 1 96.19 272 ASP A O 1
ATOM 2140 N N . GLY A 1 273 ? 8.969 -0.735 4.137 1 98.19 273 GLY A N 1
ATOM 2141 C CA . GLY A 1 273 ? 7.598 -1.019 4.512 1 98.19 273 GLY A CA 1
ATOM 2142 C C . GLY A 1 273 ? 7.441 -1.377 5.977 1 98.19 273 GLY A C 1
ATOM 2143 O O . GLY A 1 273 ? 6.504 -2.086 6.352 1 98.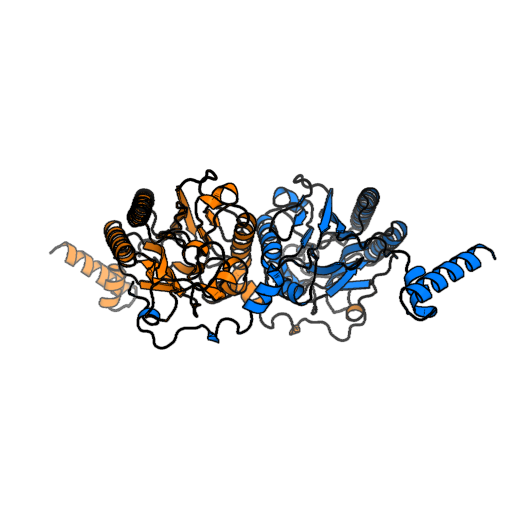19 273 GLY A O 1
ATOM 2144 N N . GLN A 1 274 ? 8.352 -0.902 6.816 1 98.38 274 GLN A N 1
ATOM 2145 C CA . GLN A 1 274 ? 8.273 -1.169 8.25 1 98.38 274 GLN A CA 1
ATOM 2146 C C . GLN A 1 274 ? 8.281 0.128 9.047 1 98.38 274 GLN A C 1
ATOM 2148 O O . GLN A 1 274 ? 8.898 1.112 8.641 1 98.38 274 GLN A O 1
ATOM 2153 N N . TRP A 1 275 ? 7.617 0.041 10.227 1 98.75 275 TRP A N 1
ATOM 2154 C CA . TRP A 1 275 ? 7.727 1.151 11.164 1 98.75 275 TRP A CA 1
ATOM 2155 C C . TRP A 1 275 ? 9.102 1.178 11.82 1 98.75 275 TRP A C 1
ATOM 2157 O O . TRP A 1 275 ? 9.555 0.172 12.375 1 98.75 275 TRP A O 1
ATOM 2167 N N . VAL A 1 276 ? 9.742 2.316 11.766 1 98.62 276 VAL A N 1
ATOM 2168 C CA . VAL A 1 276 ? 11.023 2.424 12.453 1 98.62 276 VAL A CA 1
ATOM 2169 C C . VAL A 1 276 ? 10.844 3.148 13.781 1 98.62 276 VAL A C 1
ATOM 2171 O O . VAL A 1 276 ? 11.719 3.094 14.656 1 98.62 276 VAL A O 1
ATOM 2174 N N . ALA A 1 277 ? 9.773 3.908 13.922 1 98.81 277 ALA A N 1
ATOM 2175 C CA . ALA A 1 277 ? 9.359 4.598 15.141 1 98.81 277 ALA A CA 1
ATOM 2176 C C . ALA A 1 277 ? 7.84 4.727 15.219 1 98.81 277 ALA A C 1
ATOM 2178 O O . ALA A 1 277 ? 7.184 4.977 14.203 1 98.81 277 ALA A O 1
ATOM 2179 N N . GLN A 1 278 ? 7.324 4.551 16.406 1 98.88 278 GLN A N 1
ATOM 2180 C CA . GLN A 1 278 ? 5.898 4.762 16.625 1 98.88 278 GLN A CA 1
ATOM 2181 C C . GLN A 1 278 ? 5.637 5.375 17.984 1 98.88 278 GLN A C 1
ATOM 2183 O O . GLN A 1 278 ? 6.355 5.094 18.953 1 98.88 278 GLN A O 1
ATOM 2188 N N . CYS A 1 279 ? 4.625 6.18 17.984 1 98.94 279 CYS A N 1
ATOM 2189 C CA . CYS A 1 279 ? 4.113 6.664 19.266 1 98.94 279 CYS A CA 1
ATOM 2190 C C . CYS A 1 279 ? 3.463 5.535 20.062 1 98.94 279 CYS A C 1
ATOM 2192 O O . CYS A 1 279 ? 3.193 4.465 19.516 1 98.94 279 CYS A O 1
ATOM 2194 N N . PRO A 1 280 ? 3.273 5.773 21.406 1 98.56 280 PRO A N 1
ATOM 2195 C CA . PRO A 1 280 ? 2.578 4.754 22.203 1 98.56 280 PRO A CA 1
ATOM 2196 C C . PRO A 1 280 ? 1.128 4.559 21.766 1 98.56 280 PRO A C 1
ATOM 2198 O O . PRO A 1 280 ? 0.482 5.508 21.312 1 98.56 280 PRO A O 1
ATOM 2201 N N . MET A 1 281 ? 0.626 3.377 21.969 1 98.12 281 MET A N 1
ATOM 2202 C CA . MET A 1 281 ? -0.748 3.029 21.609 1 98.12 281 MET A CA 1
ATOM 2203 C C . MET A 1 281 ? -1.678 3.221 22.812 1 98.12 281 MET A C 1
ATOM 2205 O O . MET A 1 281 ? -2.42 2.309 23.172 1 98.12 281 MET A O 1
ATOM 2209 N N . ASN A 1 282 ? -1.717 4.422 23.406 1 97.25 282 ASN A N 1
ATOM 2210 C CA . ASN A 1 282 ? -2.438 4.578 24.672 1 97.25 282 ASN A CA 1
ATOM 2211 C C . ASN A 1 282 ? -3.439 5.727 24.594 1 97.25 282 ASN A C 1
ATOM 2213 O O . ASN A 1 282 ? -4.027 6.105 25.609 1 97.25 282 ASN A O 1
ATOM 2217 N N . GLY A 1 283 ? -3.6 6.34 23.5 1 97.94 283 GLY A N 1
ATOM 2218 C CA . GLY A 1 283 ? -4.609 7.371 23.328 1 97.94 283 GLY A CA 1
ATOM 2219 C C . GLY A 1 283 ? -4.172 8.727 23.844 1 97.94 283 GLY A C 1
ATOM 2220 O O . GLY A 1 283 ? -4.996 9.633 24.016 1 97.94 283 GLY A O 1
ATOM 2221 N N . LEU A 1 284 ? -2.873 8.883 24.078 1 98.44 284 LEU A N 1
ATOM 2222 C CA . LEU A 1 284 ? -2.369 10.133 24.641 1 98.44 284 LEU A CA 1
ATOM 2223 C C . LEU A 1 284 ? -1.433 10.828 23.656 1 98.44 284 LEU A C 1
ATOM 2225 O O . LEU A 1 284 ? -0.792 10.172 22.828 1 98.44 284 LEU A O 1
ATOM 2229 N N . PRO A 1 285 ? -1.352 12.172 23.75 1 98.81 285 PRO A N 1
ATOM 2230 C CA . PRO A 1 285 ? -0.396 12.891 22.906 1 98.81 285 PRO A CA 1
ATOM 2231 C C . PRO A 1 285 ? 1.043 12.422 23.109 1 98.81 285 PRO A C 1
ATOM 2233 O O . PRO A 1 285 ? 1.427 12.062 24.234 1 98.81 285 PRO A O 1
ATOM 2236 N N . ALA A 1 286 ? 1.785 12.414 22.031 1 98.94 286 ALA A N 1
ATOM 2237 C CA . ALA A 1 286 ? 3.174 11.961 22.062 1 98.94 286 ALA A CA 1
ATOM 2238 C C . ALA A 1 286 ? 3.895 12.312 20.766 1 98.94 286 ALA A C 1
ATOM 2240 O O . ALA A 1 286 ? 3.281 12.828 19.828 1 98.94 286 ALA A O 1
ATOM 2241 N N . ILE A 1 287 ? 5.176 12.125 20.766 1 98.94 287 ILE A N 1
ATOM 2242 C CA . ILE A 1 287 ? 5.957 12.195 19.531 1 98.94 287 ILE A CA 1
ATOM 2243 C C . ILE A 1 287 ? 6.805 10.93 19.406 1 98.94 287 ILE A C 1
ATOM 2245 O O . ILE A 1 287 ? 7.121 10.273 20.391 1 98.94 287 ILE A O 1
ATOM 2249 N N . ALA A 1 288 ? 7.055 10.547 18.219 1 98.94 288 ALA A N 1
ATOM 2250 C CA . ALA A 1 288 ? 8.055 9.547 17.859 1 98.94 288 ALA A CA 1
ATOM 2251 C C . ALA A 1 288 ? 9.102 10.133 16.922 1 98.94 288 ALA A C 1
ATOM 2253 O O . ALA A 1 288 ? 8.828 11.094 16.188 1 98.94 288 ALA A O 1
ATOM 2254 N N . LEU A 1 289 ? 10.344 9.578 16.969 1 98.56 289 LEU A N 1
ATOM 2255 C CA . LEU A 1 289 ? 11.453 10.164 16.234 1 98.56 289 LEU A CA 1
ATOM 2256 C C . LEU A 1 289 ? 12.172 9.102 15.406 1 98.56 289 LEU A C 1
ATOM 2258 O O . LEU A 1 289 ? 12.297 7.953 15.836 1 98.56 289 LEU A O 1
ATOM 2262 N N . ALA A 1 290 ? 12.625 9.5 14.25 1 98.5 290 ALA A N 1
ATOM 2263 C CA . ALA A 1 290 ? 13.508 8.641 13.461 1 98.5 290 ALA A CA 1
ATOM 2264 C C . ALA A 1 290 ? 14.484 9.477 12.633 1 98.5 290 ALA A C 1
ATOM 2266 O O . ALA A 1 290 ? 14.203 10.633 12.312 1 98.5 290 ALA A O 1
ATOM 2267 N N . ASP A 1 291 ? 15.609 8.875 12.383 1 97.94 291 ASP A N 1
ATOM 2268 C CA . ASP A 1 291 ? 16.516 9.43 11.391 1 97.94 291 ASP A CA 1
ATOM 2269 C C . ASP A 1 291 ? 16.172 8.945 9.984 1 97.94 291 ASP A C 1
ATOM 2271 O O . ASP A 1 291 ? 16.219 7.742 9.711 1 97.94 291 ASP A O 1
ATOM 2275 N N . VAL A 1 292 ? 15.789 9.859 9.164 1 96.75 292 VAL A N 1
ATOM 2276 C CA . VAL A 1 292 ? 15.508 9.578 7.758 1 96.75 292 VAL A CA 1
ATOM 2277 C C . VAL A 1 292 ? 16.812 9.578 6.961 1 96.75 292 VAL A C 1
ATOM 2279 O O . VAL A 1 292 ? 17.516 10.586 6.926 1 96.75 292 VAL A O 1
ATOM 2282 N N . ILE A 1 293 ? 17.078 8.43 6.363 1 95.25 293 ILE A N 1
ATOM 2283 C CA . ILE A 1 293 ? 18.312 8.258 5.598 1 95.25 293 ILE A CA 1
ATOM 2284 C C . ILE A 1 293 ? 17.969 7.953 4.141 1 95.25 293 ILE A C 1
ATOM 2286 O O . ILE A 1 293 ? 17.109 7.121 3.857 1 95.25 293 ILE A O 1
ATOM 2290 N N . ILE A 1 294 ? 18.641 8.641 3.252 1 89.62 294 ILE A N 1
ATOM 2291 C CA . ILE A 1 294 ? 18.359 8.43 1.837 1 89.62 294 ILE A CA 1
ATOM 2292 C C . ILE A 1 294 ? 19.547 7.719 1.18 1 89.62 294 ILE A C 1
ATOM 2294 O O . ILE A 1 294 ? 20.703 8.102 1.383 1 89.62 294 ILE A O 1
ATOM 2298 N N . ASP A 1 295 ? 19.219 6.688 0.522 1 87.31 295 ASP A N 1
ATOM 2299 C CA . ASP A 1 295 ? 20.172 6.016 -0.358 1 87.31 295 ASP A CA 1
ATOM 2300 C C . ASP A 1 295 ? 19.875 6.328 -1.823 1 87.31 295 ASP A C 1
ATOM 2302 O O . ASP A 1 295 ? 19.094 5.629 -2.469 1 87.31 295 ASP A O 1
ATOM 2306 N N . ARG A 1 296 ? 20.562 7.305 -2.27 1 84.19 296 ARG A N 1
ATOM 2307 C CA . ARG A 1 296 ? 20.281 7.812 -3.611 1 84.19 296 ARG A CA 1
ATOM 2308 C C . ARG A 1 296 ? 20.719 6.805 -4.676 1 84.19 296 ARG A C 1
ATOM 2310 O O . ARG A 1 296 ? 20.281 6.883 -5.824 1 84.19 296 ARG A O 1
ATOM 2317 N N . GLU A 1 297 ? 21.484 5.871 -4.277 1 87 297 GLU A N 1
ATOM 2318 C CA . GLU A 1 297 ? 22.016 4.902 -5.234 1 87 297 GLU A CA 1
ATOM 2319 C C . GLU A 1 297 ? 21.172 3.627 -5.242 1 87 297 GLU A C 1
ATOM 2321 O O . GLU A 1 297 ? 21.438 2.711 -6.023 1 87 297 GLU A O 1
ATOM 2326 N N . HIS A 1 298 ? 20.234 3.619 -4.434 1 89.88 298 HIS A N 1
ATOM 2327 C CA . HIS A 1 298 ? 19.422 2.41 -4.418 1 89.88 298 HIS A CA 1
ATOM 2328 C C . HIS A 1 298 ? 18.781 2.156 -5.781 1 89.88 298 HIS A C 1
ATOM 2330 O O . HIS A 1 298 ? 18.172 3.057 -6.367 1 89.88 298 HIS A O 1
ATOM 2336 N N . PRO A 1 299 ? 18.859 0.899 -6.246 1 91.56 299 PRO A N 1
ATOM 2337 C CA . PRO A 1 299 ? 18.469 0.634 -7.633 1 91.56 299 PRO A CA 1
ATOM 2338 C C . PRO A 1 299 ? 16.953 0.507 -7.805 1 91.56 299 PRO A C 1
ATOM 2340 O O . PRO A 1 299 ? 16.469 0.505 -8.938 1 91.56 299 PRO A O 1
ATOM 2343 N N . ALA A 1 300 ? 16.25 0.449 -6.773 1 92.69 300 ALA A N 1
ATOM 2344 C CA . ALA A 1 300 ? 14.828 0.104 -6.855 1 92.69 300 ALA A CA 1
ATOM 2345 C C . ALA A 1 300 ? 14.039 1.179 -7.602 1 92.69 300 ALA A C 1
ATOM 2347 O O . ALA A 1 300 ? 13.32 0.88 -8.555 1 92.69 300 ALA A O 1
ATOM 2348 N N . ARG A 1 301 ? 14.203 2.418 -7.184 1 92.69 301 ARG A N 1
ATOM 2349 C CA . ARG A 1 301 ? 13.406 3.488 -7.77 1 92.69 301 ARG A CA 1
ATOM 2350 C C . ARG A 1 301 ? 13.711 3.652 -9.258 1 92.69 301 ARG A C 1
ATOM 2352 O O . ARG A 1 301 ? 12.805 3.635 -10.086 1 92.69 301 ARG A O 1
ATOM 2359 N N . PRO A 1 302 ? 14.977 3.721 -9.648 1 93.56 302 PRO A N 1
ATOM 2360 C CA . PRO A 1 302 ? 15.273 3.828 -11.078 1 93.56 302 PRO A CA 1
ATOM 2361 C C . PRO A 1 302 ? 14.734 2.648 -11.891 1 93.56 302 PRO A C 1
ATOM 2363 O O . PRO A 1 302 ? 14.227 2.836 -13 1 93.56 302 PRO A O 1
ATOM 2366 N N . TRP A 1 303 ? 14.805 1.508 -11.406 1 95.31 303 TRP A N 1
ATOM 2367 C CA . TRP A 1 303 ? 14.297 0.352 -12.141 1 95.31 303 TRP A CA 1
ATOM 2368 C C . TRP A 1 303 ? 12.789 0.433 -12.305 1 95.31 303 TRP A C 1
ATOM 2370 O O . TRP A 1 303 ? 12.258 0.192 -13.391 1 95.31 303 TRP A O 1
ATOM 2380 N N . ARG A 1 304 ? 12.094 0.745 -11.211 1 95.62 304 ARG A N 1
ATOM 2381 C CA . ARG A 1 304 ? 10.633 0.778 -11.25 1 95.62 304 ARG A CA 1
ATOM 2382 C C . ARG A 1 304 ? 10.141 1.861 -12.203 1 95.62 304 ARG A C 1
ATOM 2384 O O . ARG A 1 304 ? 9.125 1.684 -12.883 1 95.62 304 ARG A O 1
ATOM 2391 N N . GLN A 1 305 ? 10.906 2.918 -12.273 1 94.94 305 GLN A N 1
ATOM 2392 C CA . GLN A 1 305 ? 10.594 3.951 -13.258 1 94.94 305 GLN A CA 1
ATOM 2393 C C . GLN A 1 305 ? 10.789 3.434 -14.68 1 94.94 305 GLN A C 1
ATOM 2395 O O . GLN A 1 305 ? 9.938 3.652 -15.547 1 94.94 305 GLN A O 1
ATOM 2400 N N . LYS A 1 306 ? 11.867 2.754 -14.891 1 95.44 306 LYS A N 1
ATOM 2401 C CA . LYS A 1 306 ? 12.141 2.178 -16.203 1 95.44 306 LYS A CA 1
ATOM 2402 C C . LYS A 1 306 ? 11.094 1.14 -16.578 1 95.44 306 LYS A C 1
ATOM 2404 O O . LYS A 1 306 ? 10.648 1.083 -17.734 1 95.44 306 LYS A O 1
ATOM 2409 N N . ALA A 1 307 ? 10.68 0.344 -15.633 1 95.56 307 ALA A N 1
ATOM 2410 C CA . ALA A 1 307 ? 9.703 -0.718 -15.844 1 95.56 307 ALA A CA 1
ATOM 2411 C C . ALA A 1 307 ? 8.359 -0.145 -16.312 1 95.56 307 ALA A C 1
ATOM 2413 O O . ALA A 1 307 ? 7.59 -0.824 -16.984 1 95.56 307 ALA A O 1
ATOM 2414 N N . ARG A 1 308 ? 8.055 1.077 -15.953 1 95 308 ARG A N 1
ATOM 2415 C CA . ARG A 1 308 ? 6.781 1.722 -16.266 1 95 308 ARG A CA 1
ATOM 2416 C C . ARG A 1 308 ? 6.797 2.307 -17.672 1 95 308 ARG A C 1
ATOM 2418 O O . ARG A 1 308 ? 5.777 2.812 -18.156 1 95 308 ARG A O 1
ATOM 2425 N N . THR A 1 309 ? 7.91 2.199 -18.297 1 93.69 309 THR A N 1
ATOM 2426 C CA . THR A 1 309 ? 8.008 2.684 -19.672 1 93.69 309 THR A CA 1
ATOM 2427 C C . THR A 1 309 ? 7.758 1.553 -20.656 1 93.69 309 THR A C 1
ATOM 2429 O O . THR A 1 309 ? 6.965 0.646 -20.391 1 93.69 309 THR A O 1
ATOM 2432 N N . ASP A 1 310 ? 8.234 1.608 -21.844 1 93.06 310 ASP A N 1
ATOM 2433 C CA . ASP A 1 310 ? 8.008 0.598 -22.859 1 93.06 310 ASP A CA 1
ATOM 2434 C C . ASP A 1 310 ? 9.086 -0.48 -22.828 1 93.06 310 ASP A C 1
ATOM 2436 O O . ASP A 1 310 ? 9.406 -1.089 -23.844 1 93.06 310 ASP A O 1
ATOM 2440 N N . LEU A 1 311 ? 9.586 -0.723 -21.688 1 95.06 311 LEU A N 1
ATOM 2441 C CA . LEU A 1 311 ? 10.711 -1.635 -21.484 1 95.06 311 LEU A CA 1
ATOM 2442 C C . LEU A 1 311 ? 10.367 -3.031 -22 1 95.06 311 LEU A C 1
ATOM 2444 O O . LEU A 1 311 ? 11.227 -3.713 -22.562 1 95.06 311 LEU A O 1
ATOM 2448 N N . TYR A 1 312 ? 9.148 -3.459 -21.812 1 96.19 312 TYR A N 1
ATOM 2449 C CA . TYR A 1 312 ? 8.82 -4.867 -21.984 1 96.19 312 TYR A CA 1
ATOM 2450 C C . TYR A 1 312 ? 8.281 -5.137 -23.391 1 96.19 312 TYR A C 1
ATOM 2452 O O . TYR A 1 312 ? 8.367 -6.258 -23.891 1 96.19 312 TYR A O 1
ATOM 2460 N N . ALA A 1 313 ? 7.809 -4.145 -24.047 1 94.12 313 ALA A N 1
ATOM 2461 C CA . ALA A 1 313 ? 7.117 -4.293 -25.328 1 94.12 313 ALA A CA 1
ATOM 2462 C C . ALA A 1 313 ? 8 -5.004 -26.359 1 94.12 313 ALA A C 1
ATOM 2464 O O . ALA A 1 313 ? 7.562 -5.953 -27 1 94.12 313 ALA A O 1
ATOM 2465 N N . PRO A 1 314 ? 9.219 -4.602 -26.422 1 94.81 314 PRO A N 1
ATOM 2466 C CA . PRO A 1 314 ? 10.07 -5.25 -27.422 1 94.81 314 PRO A CA 1
ATOM 2467 C C . PRO A 1 314 ? 10.336 -6.723 -27.109 1 94.81 314 PRO A C 1
ATOM 2469 O O . PRO A 1 314 ? 10.82 -7.465 -27.969 1 94.81 314 PRO A O 1
ATOM 2472 N N . HIS A 1 315 ? 10.062 -7.16 -25.922 1 95.62 315 HIS A N 1
ATOM 2473 C CA . HIS A 1 315 ? 10.391 -8.516 -25.484 1 95.62 315 HIS A CA 1
ATOM 2474 C C . HIS A 1 315 ? 9.164 -9.422 -25.516 1 95.62 315 HIS A C 1
ATOM 2476 O O . HIS A 1 315 ? 9.258 -10.609 -25.188 1 95.62 315 HIS A O 1
ATOM 2482 N N . GLN A 1 316 ? 8.07 -8.898 -25.891 1 95.31 316 GLN A N 1
ATOM 2483 C CA . GLN A 1 316 ? 6.832 -9.672 -25.922 1 95.31 316 GLN A CA 1
ATOM 2484 C C . GLN A 1 316 ? 6.848 -10.68 -27.062 1 95.31 316 GLN A C 1
ATOM 2486 O O . GLN A 1 316 ? 7.375 -10.398 -28.141 1 95.31 316 GLN A O 1
ATOM 2491 N N . VAL A 1 317 ? 6.199 -11.82 -26.797 1 96.12 317 VAL A N 1
ATOM 2492 C CA . VAL A 1 317 ? 6.199 -12.914 -27.75 1 96.12 317 VAL A CA 1
ATOM 2493 C C . VAL A 1 317 ? 4.922 -12.867 -28.594 1 96.12 317 VAL A C 1
ATOM 2495 O O . VAL A 1 317 ? 3.816 -12.828 -28.047 1 96.12 317 VAL A O 1
ATOM 2498 N N . ASP A 1 318 ? 5.184 -12.906 -29.891 1 92.44 318 ASP A N 1
ATOM 2499 C CA . ASP A 1 318 ? 4.066 -12.93 -30.828 1 92.44 318 ASP A CA 1
ATOM 2500 C C . ASP A 1 318 ? 4.098 -14.195 -31.672 1 92.44 318 ASP A C 1
ATOM 2502 O O . ASP A 1 318 ? 5.168 -14.742 -31.953 1 92.44 318 ASP A O 1
ATOM 2506 N N . ASN A 1 319 ? 2.959 -14.641 -32.062 1 92.31 319 ASN A N 1
ATOM 2507 C CA . ASN A 1 319 ? 2.783 -15.734 -33 1 92.31 319 ASN A CA 1
ATOM 2508 C C . ASN A 1 319 ? 3.455 -17.016 -32.531 1 92.31 319 ASN A C 1
ATOM 2510 O O . ASN A 1 319 ? 4.164 -17.672 -33.281 1 92.31 319 ASN A O 1
ATOM 2514 N N . ASP A 1 320 ? 3.436 -17.234 -31.281 1 95.62 320 ASP A N 1
ATOM 2515 C CA . ASP A 1 320 ? 3.818 -18.516 -30.672 1 95.62 320 ASP A CA 1
ATOM 2516 C C . ASP A 1 320 ? 2.6 -19.25 -30.125 1 95.62 320 ASP A C 1
ATOM 2518 O O . ASP A 1 320 ? 1.962 -18.766 -29.172 1 95.62 320 ASP A O 1
ATOM 2522 N N . PRO A 1 321 ? 2.271 -20.375 -30.703 1 94.94 321 PRO A N 1
ATOM 2523 C CA . PRO A 1 321 ? 1.067 -21.094 -30.266 1 94.94 321 PRO A CA 1
ATOM 2524 C C . PRO A 1 321 ? 1.079 -21.406 -28.766 1 94.94 321 PRO A C 1
ATOM 2526 O O . PRO A 1 321 ? 0.022 -21.453 -28.141 1 94.94 321 PRO A O 1
ATOM 2529 N N . ARG A 1 322 ? 2.215 -21.578 -28.172 1 95.69 322 ARG A N 1
ATOM 2530 C CA . ARG A 1 322 ? 2.314 -21.891 -26.75 1 95.69 322 ARG A CA 1
ATOM 2531 C C . ARG A 1 322 ? 2.094 -20.641 -25.906 1 95.69 322 ARG A C 1
ATOM 2533 O O . ARG A 1 322 ? 1.796 -20.75 -24.703 1 95.69 322 ARG A O 1
ATOM 2540 N N . SER A 1 323 ? 2.391 -19.547 -26.484 1 95.38 323 SER A N 1
ATOM 2541 C CA . SER A 1 323 ? 2.064 -18.281 -25.844 1 95.38 323 SER A CA 1
ATOM 2542 C C . SER A 1 323 ? 0.58 -17.953 -25.984 1 95.38 323 SER A C 1
ATOM 2544 O O . SER A 1 323 ? -0.071 -17.578 -25 1 95.38 323 SER A O 1
ATOM 2546 N N . ASP A 1 324 ? 0.047 -18.188 -27.109 1 92.88 324 ASP A N 1
ATOM 2547 C CA . ASP A 1 324 ? -1.301 -17.75 -27.469 1 92.88 324 ASP A CA 1
ATOM 2548 C C . ASP A 1 324 ? -2.355 -18.609 -26.781 1 92.88 324 ASP A C 1
ATOM 2550 O O . ASP A 1 324 ? -3.406 -18.109 -26.375 1 92.88 324 ASP A O 1
ATOM 2554 N N . SER A 1 325 ? -2.006 -19.875 -26.688 1 91.81 325 SER A N 1
ATOM 2555 C CA . SER A 1 325 ? -2.939 -20.75 -26 1 91.81 325 SER A CA 1
ATOM 2556 C C . SER A 1 325 ? -2.764 -20.656 -24.484 1 91.81 325 SER A C 1
ATOM 2558 O O . SER A 1 325 ? -1.653 -20.812 -23.969 1 91.81 325 SER A O 1
ATOM 2560 N N . ARG A 1 326 ? -3.854 -20.406 -23.766 1 93.19 326 ARG A N 1
ATOM 2561 C CA . ARG A 1 326 ? -3.76 -20.312 -22.312 1 93.19 326 ARG A CA 1
ATOM 2562 C C . ARG A 1 326 ? -4.477 -21.469 -21.641 1 93.19 326 ARG A C 1
ATOM 2564 O O . ARG A 1 326 ? -4.75 -21.422 -20.438 1 93.19 326 ARG A O 1
ATOM 2571 N N . LYS A 1 327 ? -4.715 -22.547 -22.438 1 92.88 327 LYS A N 1
ATOM 2572 C CA . LYS A 1 327 ? -5.477 -23.672 -21.906 1 92.88 327 LYS A CA 1
ATOM 2573 C C . LYS A 1 327 ? -4.688 -24.969 -22.016 1 92.88 327 LYS A C 1
ATOM 2575 O O . LYS A 1 327 ? -5.266 -26.062 -21.984 1 92.88 327 LYS A O 1
ATOM 2580 N N . GLU A 1 328 ? -3.402 -24.766 -22.25 1 92.06 328 GLU A N 1
ATOM 2581 C CA . GLU A 1 328 ? -2.514 -25.922 -22.281 1 92.06 328 GLU A CA 1
ATOM 2582 C C . GLU A 1 328 ? -1.213 -25.641 -21.531 1 92.06 328 GLU A C 1
ATOM 2584 O O . GLU A 1 328 ? -0.742 -24.5 -21.5 1 92.06 328 GLU A O 1
ATOM 2589 N N . PHE A 1 329 ? -0.721 -26.734 -20.953 1 95.06 329 PHE A N 1
ATOM 2590 C CA . PHE A 1 329 ? 0.589 -26.625 -20.328 1 95.06 329 PHE A CA 1
ATOM 2591 C C . PHE A 1 329 ? 1.684 -26.453 -21.375 1 95.06 329 PHE A C 1
ATOM 2593 O O . PHE A 1 329 ? 1.553 -26.953 -22.484 1 95.06 329 PHE A O 1
ATOM 2600 N N . MET B 1 1 ? -44.406 -41.656 -10.281 1 44.81 1 MET B N 1
ATOM 2601 C CA . MET B 1 1 ? -45.531 -41 -10.977 1 44.81 1 MET B CA 1
ATOM 2602 C C . MET B 1 1 ? -46.125 -39.875 -10.125 1 44.81 1 MET B C 1
ATOM 2604 O O . MET B 1 1 ? -46.531 -38.844 -10.641 1 44.81 1 MET B O 1
ATOM 2608 N N . THR B 1 2 ? -46.125 -40.094 -8.797 1 53.22 2 THR B N 1
ATOM 2609 C CA . THR B 1 2 ? -46.75 -39.188 -7.855 1 53.22 2 THR B CA 1
ATOM 2610 C C . THR B 1 2 ? -45.906 -37.906 -7.637 1 53.22 2 THR B C 1
ATOM 2612 O O . THR B 1 2 ? -46.469 -36.812 -7.473 1 53.22 2 THR B O 1
ATOM 2615 N N . GLU B 1 3 ? -44.562 -38.031 -7.582 1 53.75 3 GLU B N 1
ATOM 2616 C CA . GLU B 1 3 ? -43.719 -36.875 -7.32 1 53.75 3 GLU B CA 1
ATOM 2617 C C . GLU B 1 3 ? -43.781 -35.875 -8.453 1 53.75 3 GLU B C 1
ATOM 2619 O O . GLU B 1 3 ? -43.781 -34.656 -8.211 1 53.75 3 GLU B O 1
ATOM 2624 N N . ASN B 1 4 ? -43.938 -36.25 -9.672 1 58.66 4 ASN B N 1
ATOM 2625 C CA . ASN B 1 4 ? -44.094 -35.344 -10.828 1 58.66 4 ASN B CA 1
ATOM 2626 C C . ASN B 1 4 ? -45.438 -34.625 -10.828 1 58.66 4 ASN B C 1
ATOM 2628 O O . ASN B 1 4 ? -45.531 -33.5 -11.297 1 58.66 4 ASN B O 1
ATOM 2632 N N . SER B 1 5 ? -46.406 -35.312 -10.273 1 65.56 5 SER B N 1
ATOM 2633 C CA . SER B 1 5 ? -47.719 -34.688 -10.242 1 65.56 5 SER B CA 1
ATOM 2634 C C . SER B 1 5 ? -47.781 -33.5 -9.266 1 65.56 5 SER B C 1
ATOM 2636 O O . SER B 1 5 ? -48.375 -32.469 -9.547 1 65.56 5 SER B O 1
ATOM 2638 N N . ASN B 1 6 ? -47.125 -33.719 -8.086 1 64.81 6 ASN B N 1
ATOM 2639 C CA . ASN B 1 6 ? -47.031 -32.625 -7.117 1 64.81 6 ASN B CA 1
ATOM 2640 C C . ASN B 1 6 ? -46.25 -31.453 -7.676 1 64.81 6 ASN B C 1
ATOM 2642 O O . ASN B 1 6 ? -46.625 -30.297 -7.445 1 64.81 6 ASN B O 1
ATOM 2646 N N . LEU B 1 7 ? -45.094 -31.594 -8.383 1 68.19 7 LEU B N 1
ATOM 2647 C CA . LEU B 1 7 ? -44.312 -30.531 -9.016 1 68.19 7 LEU B CA 1
ATOM 2648 C C . LEU B 1 7 ? -45.188 -29.766 -10.023 1 68.19 7 LEU B C 1
ATOM 2650 O O . LEU B 1 7 ? -45.188 -28.531 -10.031 1 68.19 7 LEU B O 1
ATOM 2654 N N . LYS B 1 8 ? -45.844 -30.406 -10.766 1 72.25 8 LYS B N 1
ATOM 2655 C CA . LYS B 1 8 ? -46.688 -29.781 -11.773 1 72.25 8 LYS B CA 1
ATOM 2656 C C . LYS B 1 8 ? -47.781 -28.938 -11.117 1 72.25 8 LYS B C 1
ATOM 2658 O O . LYS B 1 8 ? -48.125 -27.859 -11.594 1 72.25 8 LYS B O 1
ATOM 2663 N N . ARG B 1 9 ? -48.375 -29.516 -10.008 1 72.44 9 ARG B N 1
ATOM 2664 C CA . ARG B 1 9 ? -49.375 -28.766 -9.273 1 72.44 9 ARG B CA 1
ATOM 2665 C C . ARG B 1 9 ? -48.812 -27.484 -8.688 1 72.44 9 ARG B C 1
ATOM 2667 O O . ARG B 1 9 ? -49.438 -26.422 -8.766 1 72.44 9 ARG B O 1
ATOM 2674 N N . ARG B 1 10 ? -47.594 -27.453 -8.125 1 72.88 10 ARG B N 1
ATOM 2675 C CA . ARG B 1 10 ? -46.906 -26.297 -7.57 1 72.88 10 ARG B CA 1
ATOM 2676 C C . ARG B 1 10 ? -46.562 -25.297 -8.672 1 72.88 10 ARG B C 1
ATOM 2678 O O . ARG B 1 10 ? -46.656 -24.094 -8.477 1 72.88 10 ARG B O 1
ATOM 2685 N N . VAL B 1 11 ? -46 -25.781 -9.836 1 75.75 11 VAL B N 1
ATOM 2686 C CA . VAL B 1 11 ? -45.688 -24.922 -10.969 1 75.75 11 VAL B CA 1
ATOM 2687 C C . VAL B 1 11 ? -46.938 -24.234 -11.477 1 75.75 11 VAL B C 1
ATOM 2689 O O . VAL B 1 11 ? -46.938 -23.031 -11.719 1 75.75 11 VAL B O 1
ATOM 2692 N N . ARG B 1 12 ? -48.031 -25 -11.578 1 75 12 ARG B N 1
ATOM 2693 C CA . ARG B 1 12 ? -49.281 -24.438 -12.07 1 75 12 ARG B CA 1
ATOM 2694 C C . ARG B 1 12 ? -49.844 -23.422 -11.086 1 75 12 ARG B C 1
ATOM 2696 O O . ARG B 1 12 ? -50.375 -22.375 -11.492 1 75 12 ARG B O 1
ATOM 2703 N N . ALA B 1 13 ? -49.719 -23.781 -9.75 1 75.75 13 ALA B N 1
ATOM 2704 C CA . ALA B 1 13 ? -50.219 -22.859 -8.719 1 75.75 13 ALA B CA 1
ATOM 2705 C C . ALA B 1 13 ? -49.438 -21.547 -8.758 1 75.75 13 ALA B C 1
ATOM 2707 O O . ALA B 1 13 ? -50.031 -20.469 -8.664 1 75.75 13 ALA B O 1
ATOM 2708 N N . ARG B 1 14 ? -48.094 -21.578 -8.938 1 69.44 14 ARG B N 1
ATOM 2709 C CA . ARG B 1 14 ? -47.25 -20.375 -9.062 1 69.44 14 ARG B CA 1
ATOM 2710 C C . ARG B 1 14 ? -47.594 -19.609 -10.336 1 69.44 14 ARG B C 1
ATOM 2712 O O . ARG B 1 14 ? -47.719 -18.391 -10.32 1 69.44 14 ARG B O 1
ATOM 2719 N N . ALA B 1 15 ? -47.656 -20.266 -11.375 1 72.94 15 ALA B N 1
ATOM 2720 C CA . ALA B 1 15 ? -48 -19.578 -12.625 1 72.94 15 ALA B CA 1
ATOM 2721 C C . ALA B 1 15 ? -49.312 -18.828 -12.5 1 72.94 15 ALA B C 1
ATOM 2723 O O . ALA B 1 15 ? -49.438 -17.703 -12.992 1 72.94 15 ALA B O 1
ATOM 2724 N N . ALA B 1 16 ? -50.281 -19.391 -11.891 1 71.81 16 ALA B N 1
ATOM 2725 C CA . ALA B 1 16 ? -51.594 -18.781 -11.727 1 71.81 16 ALA B CA 1
ATOM 2726 C C . ALA B 1 16 ? -51.5 -17.547 -10.82 1 71.81 16 ALA B C 1
ATOM 2728 O O . ALA B 1 16 ? -52.156 -16.531 -11.094 1 71.81 16 ALA B O 1
ATOM 2729 N N . LYS B 1 17 ? -50.688 -17.562 -9.766 1 70.19 17 LYS B N 1
ATOM 2730 C CA . LYS B 1 17 ? -50.562 -16.5 -8.773 1 70.19 17 LYS B CA 1
ATOM 2731 C C . LYS B 1 17 ? -49.688 -15.352 -9.305 1 70.19 17 LYS B C 1
ATOM 2733 O O . LYS B 1 17 ? -49.969 -14.188 -9.016 1 70.19 17 LYS B O 1
ATOM 2738 N N . THR B 1 18 ? -48.625 -15.656 -10.133 1 68.62 18 THR B N 1
ATOM 2739 C CA . THR B 1 18 ? -47.656 -14.648 -10.547 1 68.62 18 THR B CA 1
ATOM 2740 C C . THR B 1 18 ? -47.938 -14.172 -11.961 1 68.62 18 THR B C 1
ATOM 2742 O O . THR B 1 18 ? -47.375 -13.172 -12.414 1 68.62 18 THR B O 1
ATOM 2745 N N . GLY B 1 19 ? -48.781 -14.875 -12.68 1 77.81 19 GLY B N 1
ATOM 2746 C CA . GLY B 1 19 ? -49.125 -14.562 -14.062 1 77.81 19 GLY B CA 1
ATOM 2747 C C . GLY B 1 19 ? -48.062 -15.008 -15.047 1 77.81 19 GLY B C 1
ATOM 2748 O O . GLY B 1 19 ? -48.125 -14.68 -16.234 1 77.81 19 GLY B O 1
ATOM 2749 N N . GLU B 1 20 ? -47.031 -15.719 -14.609 1 68.62 20 GLU B N 1
ATOM 2750 C CA . GLU B 1 20 ? -46 -16.203 -15.516 1 68.62 20 GLU B CA 1
ATOM 2751 C C . GLU B 1 20 ? -46.469 -17.453 -16.266 1 68.62 20 GLU B C 1
ATOM 2753 O O . GLU B 1 20 ? -47.438 -18.094 -15.867 1 68.62 20 GLU B O 1
ATOM 2758 N N . SER B 1 21 ? -45.719 -17.797 -17.406 1 74.5 21 SER B N 1
ATOM 2759 C CA . SER B 1 21 ? -46.031 -19.016 -18.156 1 74.5 21 SER B CA 1
ATOM 2760 C C . SER B 1 21 ? -45.75 -20.266 -17.344 1 74.5 21 SER B C 1
ATOM 2762 O O . SER B 1 21 ? -45 -20.203 -16.359 1 74.5 21 SER B O 1
ATOM 2764 N N . TYR B 1 22 ? -46.25 -21.375 -17.625 1 75.31 22 TYR B N 1
ATOM 2765 C CA . TYR B 1 22 ? -46 -22.641 -16.953 1 75.31 22 TYR B CA 1
ATOM 2766 C C . TYR B 1 22 ? -44.5 -22.938 -16.906 1 75.31 22 TYR B C 1
ATOM 2768 O O . TYR B 1 22 ? -43.969 -23.391 -15.891 1 75.31 22 TYR B O 1
ATOM 2776 N N . THR B 1 23 ? -43.75 -22.719 -18.031 1 74.44 23 THR B N 1
ATOM 2777 C CA . THR B 1 23 ? -42.312 -22.969 -18.141 1 74.44 23 THR B CA 1
ATOM 2778 C C . THR B 1 23 ? -41.531 -22.047 -17.188 1 74.44 23 THR B C 1
ATOM 2780 O O . THR B 1 23 ? -40.562 -22.484 -16.562 1 74.44 23 THR B O 1
ATOM 2783 N N . ALA B 1 24 ? -41.906 -20.859 -17.062 1 70.25 24 ALA B N 1
ATOM 2784 C CA . ALA B 1 24 ? -41.25 -19.938 -16.141 1 70.25 24 ALA B CA 1
ATOM 2785 C C . ALA B 1 24 ? -41.5 -20.312 -14.695 1 70.25 24 ALA B C 1
ATOM 2787 O O . ALA B 1 24 ? -40.594 -20.297 -13.859 1 70.25 24 ALA B O 1
ATOM 2788 N N . ALA B 1 25 ? -42.75 -20.578 -14.406 1 70.31 25 ALA B N 1
ATOM 2789 C CA . ALA B 1 25 ? -43.125 -21.047 -13.07 1 70.31 25 ALA B CA 1
ATOM 2790 C C . ALA B 1 25 ? -42.406 -22.344 -12.719 1 70.31 25 ALA B C 1
ATOM 2792 O O . ALA B 1 25 ? -41.938 -22.531 -11.594 1 70.31 25 ALA B O 1
ATOM 2793 N N . LEU B 1 26 ? -42.344 -23.25 -13.586 1 70.5 26 LEU B N 1
ATOM 2794 C CA . LEU B 1 26 ? -41.594 -24.5 -13.414 1 70.5 26 LEU B CA 1
ATOM 2795 C C . LEU B 1 26 ? -40.125 -24.219 -13.172 1 70.5 26 LEU B C 1
ATOM 2797 O O . LEU B 1 26 ? -39.5 -24.844 -12.297 1 70.5 26 LEU B O 1
ATOM 2801 N N . GLN B 1 27 ? -39.469 -23.375 -14.039 1 65.56 27 GLN B N 1
ATOM 2802 C CA . GLN B 1 27 ? -38.094 -23 -13.836 1 65.56 27 GLN B CA 1
ATOM 2803 C C . GLN B 1 27 ? -37.875 -22.406 -12.453 1 65.56 27 GLN B C 1
ATOM 2805 O O . GLN B 1 27 ? -36.844 -22.672 -11.805 1 65.56 27 GLN B O 1
ATOM 2810 N N . HIS B 1 28 ? -38.688 -21.484 -12.078 1 62 28 HIS B N 1
ATOM 2811 C CA . HIS B 1 28 ? -38.625 -20.906 -10.734 1 62 28 HIS B CA 1
ATOM 2812 C C . HIS B 1 28 ? -38.781 -21.984 -9.664 1 62 28 HIS B C 1
ATOM 2814 O O . HIS B 1 28 ? -38.094 -21.938 -8.641 1 62 28 HIS B O 1
ATOM 2820 N N . ILE B 1 29 ? -39.719 -22.719 -9.789 1 59.09 29 ILE B N 1
ATOM 2821 C CA . ILE B 1 29 ? -39.969 -23.781 -8.812 1 59.09 29 ILE B CA 1
ATOM 2822 C C . ILE B 1 29 ? -38.812 -24.797 -8.867 1 59.09 29 ILE B C 1
ATOM 2824 O O . ILE B 1 29 ? -38.406 -25.328 -7.836 1 59.09 29 ILE B O 1
ATOM 2828 N N . ARG B 1 30 ? -38.531 -25.328 -9.93 1 53.03 30 ARG B N 1
ATOM 2829 C CA . ARG B 1 30 ? -37.375 -26.219 -10.078 1 53.03 30 ARG B CA 1
ATOM 2830 C C . ARG B 1 30 ? -36.094 -25.5 -9.695 1 53.03 30 ARG B C 1
ATOM 2832 O O . ARG B 1 30 ? -35.062 -26.141 -9.406 1 53.03 30 ARG B O 1
ATOM 2839 N N . ARG B 1 31 ? -36.031 -24.203 -10.094 1 41.66 31 ARG B N 1
ATOM 2840 C CA . ARG B 1 31 ? -34.969 -23.484 -9.406 1 41.66 31 ARG B CA 1
ATOM 2841 C C . ARG B 1 31 ? -34.969 -23.797 -7.918 1 41.66 31 ARG B C 1
ATOM 2843 O O . ARG B 1 31 ? -35.906 -23.453 -7.207 1 41.66 31 ARG B O 1
ATOM 2850 N N . ILE B 1 32 ? -34.656 -24.953 -7.582 1 40.22 32 ILE B N 1
ATOM 2851 C CA . ILE B 1 32 ? -34.281 -25.141 -6.188 1 40.22 32 ILE B CA 1
ATOM 2852 C C . ILE B 1 32 ? -33.906 -23.781 -5.582 1 40.22 32 ILE B C 1
ATOM 2854 O O . ILE B 1 32 ? -33.188 -23 -6.211 1 40.22 32 ILE B O 1
ATOM 2858 N N . PRO B 1 33 ? -34.625 -23.297 -4.578 1 36.94 33 PRO B N 1
ATOM 2859 C CA . PRO B 1 33 ? -34 -22.125 -3.965 1 36.94 33 PRO B CA 1
ATOM 2860 C C . PRO B 1 33 ? -32.5 -22.109 -4.145 1 36.94 33 PRO B C 1
ATOM 2862 O O . PRO B 1 33 ? -31.828 -23.141 -4.02 1 36.94 33 PRO B O 1
ATOM 2865 N N . ASP B 1 34 ? -31.953 -21.312 -5.082 1 37.19 34 ASP B N 1
ATOM 2866 C CA . ASP B 1 34 ? -30.516 -21.062 -5.172 1 37.19 34 ASP B CA 1
ATOM 2867 C C . ASP B 1 34 ? -29.828 -21.344 -3.838 1 37.19 34 ASP B C 1
ATOM 2869 O O . ASP B 1 34 ? -30.312 -20.938 -2.783 1 37.19 34 ASP B O 1
ATOM 2873 N N . ALA B 1 35 ? -29.359 -22.531 -3.623 1 38.38 35 ALA B N 1
ATOM 2874 C CA . ALA B 1 35 ? -28.484 -22.547 -2.461 1 38.38 35 ALA B CA 1
ATOM 2875 C C . ALA B 1 35 ? -28.109 -21.141 -2.029 1 38.38 35 ALA B C 1
ATOM 2877 O O . ALA B 1 35 ? -27.828 -20.281 -2.871 1 38.38 35 ALA B O 1
ATOM 2878 N N . PRO B 1 36 ? -28.578 -20.672 -0.977 1 41.12 36 PRO B N 1
ATOM 2879 C CA . PRO B 1 36 ? -28.188 -19.328 -0.559 1 41.12 36 PRO B CA 1
ATOM 2880 C C . PRO B 1 36 ? -26.812 -18.922 -1.074 1 41.12 36 PRO B C 1
ATOM 2882 O O . PRO B 1 36 ? -25.844 -19.672 -0.913 1 41.12 36 PRO B O 1
ATOM 2885 N N . SER B 1 37 ? -26.641 -18.5 -2.299 1 48.97 37 SER B N 1
ATOM 2886 C CA . SER B 1 37 ? -25.375 -17.938 -2.746 1 48.97 37 SER B CA 1
ATOM 2887 C C . SER B 1 37 ? -24.547 -17.422 -1.567 1 48.97 37 SER B C 1
ATOM 2889 O O . SER B 1 37 ? -24.906 -16.422 -0.937 1 48.97 37 SER B O 1
ATOM 2891 N N . SER B 1 38 ? -24.031 -18.312 -0.815 1 62.03 38 SER B N 1
ATOM 2892 C CA . SER B 1 38 ? -23.203 -17.906 0.317 1 62.03 38 SER B CA 1
ATOM 2893 C C . SER B 1 38 ? -22.297 -16.734 -0.044 1 62.03 38 SER B C 1
ATOM 2895 O O . SER B 1 38 ? -21.734 -16.688 -1.138 1 62.03 38 SER B O 1
ATOM 2897 N N . ASN B 1 39 ? -22.422 -15.617 0.56 1 80 39 ASN B N 1
ATOM 2898 C CA . ASN B 1 39 ? -21.625 -14.391 0.4 1 80 39 ASN B CA 1
ATOM 2899 C C . ASN B 1 39 ? -20.172 -14.609 0.788 1 80 39 ASN B C 1
ATOM 2901 O O . ASN B 1 39 ? -19.422 -13.648 0.977 1 80 39 ASN B O 1
ATOM 2905 N N . SER B 1 40 ? -19.891 -16.125 0.875 1 93.31 40 SER B N 1
ATOM 2906 C CA . SER B 1 40 ? -18.516 -16.359 1.282 1 93.31 40 SER B CA 1
ATOM 2907 C C . SER B 1 40 ? -17.922 -17.562 0.541 1 93.31 40 SER B C 1
ATOM 2909 O O . SER B 1 40 ? -18.641 -18.453 0.124 1 93.31 40 SER B O 1
ATOM 2911 N N . ILE B 1 41 ? -16.688 -17.562 0.263 1 97.12 41 ILE B N 1
ATOM 2912 C CA . ILE B 1 41 ? -15.93 -18.672 -0.307 1 97.12 41 ILE B CA 1
ATOM 2913 C C . ILE B 1 41 ? -14.68 -18.922 0.534 1 97.12 41 ILE B C 1
ATOM 2915 O O . ILE B 1 41 ? -13.984 -17.984 0.923 1 97.12 41 ILE B O 1
ATOM 2919 N N . ARG B 1 42 ? -14.477 -20.203 0.879 1 98.06 42 ARG B N 1
ATOM 2920 C CA . ARG B 1 42 ? -13.297 -20.531 1.662 1 98.06 42 ARG B CA 1
ATOM 2921 C C . ARG B 1 42 ? -12.078 -20.719 0.761 1 98.06 42 ARG B C 1
ATOM 2923 O O . ARG B 1 42 ? -12.094 -21.547 -0.152 1 98.06 42 ARG B O 1
ATOM 2930 N N . VAL B 1 43 ? -10.953 -20 1.013 1 98.81 43 VAL B N 1
ATOM 2931 C CA . VAL B 1 43 ? -9.734 -19.984 0.211 1 98.81 43 VAL B CA 1
ATOM 2932 C C . VAL B 1 43 ? -8.555 -20.438 1.059 1 98.81 43 VAL B C 1
ATOM 2934 O O . VAL B 1 43 ? -8.43 -20.062 2.227 1 98.81 43 VAL B O 1
ATOM 2937 N N . ALA B 1 44 ? -7.73 -21.297 0.491 1 98.94 44 ALA B N 1
ATOM 2938 C CA . ALA B 1 44 ? -6.461 -21.688 1.111 1 98.94 44 ALA B CA 1
ATOM 2939 C C . ALA B 1 44 ? -5.281 -21.047 0.387 1 98.94 44 ALA B C 1
ATOM 2941 O O . ALA B 1 44 ? -5.273 -20.953 -0.844 1 98.94 44 ALA B O 1
ATOM 2942 N N . VAL B 1 45 ? -4.328 -20.594 1.159 1 99 45 VAL B N 1
ATOM 2943 C CA . VAL B 1 45 ? -3.059 -20.125 0.62 1 99 45 VAL B CA 1
ATOM 2944 C C . VAL B 1 45 ? -1.92 -20.984 1.149 1 99 45 VAL B C 1
ATOM 2946 O O . VAL B 1 45 ? -1.908 -21.359 2.326 1 99 45 VAL B O 1
ATOM 2949 N N . ALA B 1 46 ? -1.028 -21.312 0.242 1 98.94 46 ALA B N 1
ATOM 2950 C CA . ALA B 1 46 ? 0.049 -22.234 0.607 1 98.94 46 ALA B CA 1
ATOM 2951 C C . ALA B 1 46 ? 1.387 -21.5 0.686 1 98.94 46 ALA B C 1
ATOM 2953 O O . ALA B 1 46 ? 1.565 -20.453 0.065 1 98.94 46 ALA B O 1
ATOM 2954 N N . GLN B 1 47 ? 2.295 -22 1.461 1 98.88 47 GLN B N 1
ATOM 2955 C CA . GLN B 1 47 ? 3.732 -21.781 1.324 1 98.88 47 GLN B CA 1
ATOM 2956 C C . GLN B 1 47 ? 4.465 -23.109 1.125 1 98.88 47 GLN B C 1
ATOM 2958 O O . GLN B 1 47 ? 4.191 -24.094 1.823 1 98.88 47 GLN B O 1
ATOM 2963 N N . THR B 1 48 ? 5.273 -23.141 0.169 1 98.88 48 THR B N 1
ATOM 2964 C CA . THR B 1 48 ? 5.945 -24.391 -0.198 1 98.88 48 THR B CA 1
ATOM 2965 C C . THR B 1 48 ? 7.457 -24.234 -0.093 1 98.88 48 THR B C 1
ATOM 2967 O O . THR B 1 48 ? 7.969 -23.125 0.052 1 98.88 48 THR B O 1
ATOM 2970 N N . SER B 1 49 ? 8.109 -25.375 -0.183 1 98.62 49 SER B N 1
ATOM 2971 C CA . SER B 1 49 ? 9.57 -25.422 -0.085 1 98.62 49 SER B CA 1
ATOM 2972 C C . SER B 1 49 ? 10.219 -24.75 -1.296 1 98.62 49 SER B C 1
ATOM 2974 O O . SER B 1 49 ? 9.664 -24.781 -2.395 1 98.62 49 SER B O 1
ATOM 2976 N N . LEU B 1 50 ? 11.398 -24.234 -1.026 1 98.06 50 LEU B N 1
ATOM 2977 C CA . LEU B 1 50 ? 12.211 -23.688 -2.105 1 98.06 50 LEU B CA 1
ATOM 2978 C C . LEU B 1 50 ? 12.953 -24.797 -2.848 1 98.06 50 LEU B C 1
ATOM 2980 O O . LEU B 1 50 ? 13.719 -25.547 -2.242 1 98.06 50 LEU B O 1
ATOM 2984 N N . PHE B 1 51 ? 12.773 -24.953 -4.082 1 98.19 51 PHE B N 1
ATOM 2985 C CA . PHE B 1 51 ? 13.547 -25.766 -5.023 1 98.19 51 PHE B CA 1
ATOM 2986 C C . PHE B 1 51 ? 13.961 -24.938 -6.234 1 98.19 51 PHE B C 1
ATOM 2988 O O . PHE B 1 51 ? 13.109 -24.328 -6.898 1 98.19 51 PHE B O 1
ATOM 2995 N N . ASN B 1 52 ? 15.32 -24.922 -6.539 1 98.06 52 ASN B N 1
ATOM 2996 C CA . ASN B 1 52 ? 15.711 -23.922 -7.531 1 98.06 52 ASN B CA 1
ATOM 2997 C C . ASN B 1 52 ? 16.625 -24.516 -8.594 1 98.06 52 ASN B C 1
ATOM 2999 O O . ASN B 1 52 ? 17.234 -23.797 -9.383 1 98.06 52 ASN B O 1
ATOM 3003 N N . ASP B 1 53 ? 16.797 -25.859 -8.633 1 98.31 53 ASP B N 1
ATOM 3004 C CA . ASP B 1 53 ? 17.562 -26.547 -9.68 1 98.31 53 ASP B CA 1
ATOM 3005 C C . ASP B 1 53 ? 16.641 -27.391 -10.555 1 98.31 53 ASP B C 1
ATOM 3007 O O . ASP B 1 53 ? 16.375 -28.562 -10.234 1 98.31 53 ASP B O 1
ATOM 3011 N N . PRO B 1 54 ? 16.266 -26.844 -11.711 1 98.19 54 PRO B N 1
ATOM 3012 C CA . PRO B 1 54 ? 15.281 -27.547 -12.539 1 98.19 54 PRO B CA 1
ATOM 3013 C C . PRO B 1 54 ? 15.859 -28.781 -13.234 1 98.19 54 PRO B C 1
ATOM 3015 O O . PRO B 1 54 ? 15.133 -29.516 -13.906 1 98.19 54 PRO B O 1
ATOM 3018 N N . ARG B 1 55 ? 17.234 -29.094 -13.094 1 97.56 55 ARG B N 1
ATOM 3019 C CA . ARG B 1 55 ? 17.875 -30.266 -13.688 1 97.56 55 ARG B CA 1
ATOM 3020 C C . ARG B 1 55 ? 17.609 -31.516 -12.852 1 97.56 55 ARG B C 1
ATOM 3022 O O . ARG B 1 55 ? 17.828 -32.625 -13.328 1 97.56 55 ARG B O 1
ATOM 3029 N N . ASP B 1 56 ? 17.172 -31.266 -11.648 1 98.62 56 ASP B N 1
ATOM 3030 C CA . ASP B 1 56 ? 17.062 -32.375 -10.688 1 98.62 56 ASP B CA 1
ATOM 3031 C C . ASP B 1 56 ? 15.672 -33 -10.742 1 98.62 56 ASP B C 1
ATOM 3033 O O . ASP B 1 56 ? 14.734 -32.5 -10.102 1 98.62 56 ASP B O 1
ATOM 3037 N N . VAL B 1 57 ? 15.555 -34.156 -11.344 1 98.5 57 VAL B N 1
ATOM 3038 C CA . VAL B 1 57 ? 14.297 -34.844 -11.578 1 98.5 57 VAL B CA 1
ATOM 3039 C C . VAL B 1 57 ? 13.664 -35.25 -10.242 1 98.5 57 VAL B C 1
ATOM 3041 O O . VAL B 1 57 ? 12.469 -35.031 -10.031 1 98.5 57 VAL B O 1
ATOM 3044 N N . SER B 1 58 ? 14.453 -35.781 -9.383 1 98.38 58 SER B N 1
ATOM 3045 C CA . SER B 1 58 ? 13.961 -36.25 -8.094 1 98.38 58 SER B CA 1
ATOM 3046 C C . SER B 1 58 ? 13.383 -35.094 -7.277 1 98.38 58 SER B C 1
ATOM 3048 O O . SER B 1 58 ? 12.344 -35.25 -6.641 1 98.38 58 SER B O 1
ATOM 3050 N N . ALA B 1 59 ? 14.055 -34.031 -7.301 1 98 59 ALA B N 1
ATOM 3051 C CA . ALA B 1 59 ? 13.586 -32.875 -6.551 1 98 59 ALA B CA 1
ATOM 3052 C C . ALA B 1 59 ? 12.305 -32.312 -7.148 1 98 59 ALA B C 1
ATOM 3054 O O . ALA B 1 59 ? 11.414 -31.859 -6.422 1 98 59 ALA B O 1
ATOM 3055 N N . LEU B 1 60 ? 12.227 -32.281 -8.453 1 98.5 60 LEU B N 1
ATOM 3056 C CA . LEU B 1 60 ? 10.992 -31.844 -9.109 1 98.5 60 LEU B CA 1
ATOM 3057 C C . LEU B 1 60 ? 9.812 -32.688 -8.664 1 98.5 60 LEU B C 1
ATOM 3059 O O . LEU B 1 60 ? 8.734 -32.188 -8.375 1 98.5 60 LEU B O 1
ATOM 3063 N N . LYS B 1 61 ? 10.039 -33.969 -8.617 1 98.69 61 LYS B N 1
ATOM 3064 C CA . LYS B 1 61 ? 8.992 -34.875 -8.188 1 98.69 61 LYS B CA 1
ATOM 3065 C C . LYS B 1 61 ? 8.633 -34.656 -6.719 1 98.69 61 LYS B C 1
ATOM 3067 O O . LYS B 1 61 ? 7.469 -34.75 -6.336 1 98.69 61 LYS B O 1
ATOM 3072 N N . THR B 1 62 ? 9.625 -34.406 -5.91 1 98.56 62 THR B N 1
ATOM 3073 C CA . THR B 1 62 ? 9.398 -34.125 -4.496 1 98.56 62 THR B CA 1
ATOM 3074 C C . THR B 1 62 ? 8.523 -32.875 -4.336 1 98.56 62 THR B C 1
ATOM 3076 O O . THR B 1 62 ? 7.629 -32.844 -3.492 1 98.56 62 THR B O 1
ATOM 3079 N N . CYS B 1 63 ? 8.781 -31.891 -5.129 1 98.44 63 CYS B N 1
ATOM 3080 C CA . CYS B 1 63 ? 7.961 -30.672 -5.102 1 98.44 63 CYS B CA 1
ATOM 3081 C C . CYS B 1 63 ? 6.527 -30.984 -5.52 1 98.44 63 CYS B C 1
ATOM 3083 O O . CYS B 1 63 ? 5.578 -30.5 -4.902 1 98.44 63 CYS B O 1
ATOM 3085 N N . GLY B 1 64 ? 6.387 -31.734 -6.562 1 98.81 64 GLY B N 1
ATOM 3086 C CA . GLY B 1 64 ? 5.059 -32.156 -6.977 1 98.81 64 GLY B CA 1
ATOM 3087 C C . GLY B 1 64 ? 4.289 -32.875 -5.883 1 98.81 64 GLY B C 1
ATOM 3088 O O . GLY B 1 64 ? 3.107 -32.594 -5.664 1 98.81 64 GLY B O 1
ATOM 3089 N N . ASN B 1 65 ? 4.992 -33.75 -5.227 1 98.81 65 ASN B N 1
ATOM 3090 C CA . ASN B 1 65 ? 4.379 -34.5 -4.121 1 98.81 65 ASN B CA 1
ATOM 3091 C C . ASN B 1 65 ? 3.947 -33.562 -2.998 1 98.81 65 ASN B C 1
ATOM 3093 O O . ASN B 1 65 ? 2.877 -33.719 -2.414 1 98.81 65 ASN B O 1
ATOM 3097 N N . GLU B 1 66 ? 4.773 -32.625 -2.678 1 98.94 66 GLU B N 1
ATOM 3098 C CA . GLU B 1 66 ? 4.445 -31.656 -1.645 1 98.94 66 GLU B CA 1
ATOM 3099 C C . GLU B 1 66 ? 3.203 -30.859 -2.018 1 98.94 66 GLU B C 1
ATOM 3101 O O . GLU B 1 66 ? 2.322 -30.641 -1.183 1 98.94 66 GLU B O 1
ATOM 3106 N N . ILE B 1 67 ? 3.129 -30.406 -3.227 1 98.94 67 ILE B N 1
ATOM 3107 C CA . ILE B 1 67 ? 1.981 -29.656 -3.721 1 98.94 67 ILE B CA 1
ATOM 3108 C C . ILE B 1 67 ? 0.714 -30.5 -3.582 1 98.94 67 ILE B C 1
ATOM 3110 O O . ILE B 1 67 ? -0.294 -30.016 -3.049 1 98.94 67 ILE B O 1
ATOM 3114 N N . ARG B 1 68 ? 0.792 -31.719 -4.02 1 98.94 68 ARG B N 1
ATOM 3115 C CA . ARG B 1 68 ? -0.374 -32.594 -3.967 1 98.94 68 ARG B CA 1
ATOM 3116 C C . ARG B 1 68 ? -0.784 -32.875 -2.525 1 98.94 68 ARG B C 1
ATOM 3118 O O . ARG B 1 68 ? -1.975 -32.969 -2.221 1 98.94 68 ARG B O 1
ATOM 3125 N N . ARG B 1 69 ? 0.156 -33 -1.661 1 98.94 69 ARG B N 1
ATOM 3126 C CA . ARG B 1 69 ? -0.159 -33.188 -0.246 1 98.94 69 ARG B CA 1
ATOM 3127 C C . ARG B 1 69 ? -0.903 -31.953 0.298 1 98.94 69 ARG B C 1
ATOM 3129 O O . ARG B 1 69 ? -1.899 -32.094 1.009 1 98.94 69 ARG B O 1
ATOM 3136 N N . LEU B 1 70 ? -0.463 -30.781 -0 1 98.94 70 LEU B N 1
ATOM 3137 C CA . LEU B 1 70 ? -1.101 -29.562 0.471 1 98.94 70 LEU B CA 1
ATOM 3138 C C . LEU B 1 70 ? -2.488 -29.406 -0.142 1 98.94 70 LEU B C 1
ATOM 3140 O O . LEU B 1 70 ? -3.398 -28.875 0.501 1 98.94 70 LEU B O 1
ATOM 3144 N N . MET B 1 71 ? -2.648 -29.844 -1.382 1 98.94 71 MET B N 1
ATOM 3145 C CA . MET B 1 71 ? -3.98 -29.875 -1.976 1 98.94 71 MET B CA 1
ATOM 3146 C C . MET B 1 71 ? -4.914 -30.766 -1.154 1 98.94 71 MET B C 1
ATOM 3148 O O . MET B 1 71 ? -6.07 -30.406 -0.917 1 98.94 71 MET B O 1
ATOM 3152 N N . GLY B 1 72 ? -4.406 -31.906 -0.812 1 98.94 72 GLY B N 1
ATOM 3153 C CA . GLY B 1 72 ? -5.188 -32.781 0.054 1 98.94 72 GLY B CA 1
ATOM 3154 C C . GLY B 1 72 ? -5.582 -32.125 1.363 1 98.94 72 GLY B C 1
ATOM 3155 O O . GLY B 1 72 ? -6.73 -32.219 1.794 1 98.94 72 GLY B O 1
ATOM 3156 N N . ASN B 1 73 ? -4.613 -31.422 1.999 1 98.88 73 ASN B N 1
ATOM 3157 C CA . ASN B 1 73 ? -4.887 -30.703 3.234 1 98.88 73 ASN B CA 1
ATOM 3158 C C . ASN B 1 73 ? -5.977 -29.656 3.041 1 98.88 73 ASN B C 1
ATOM 3160 O O . ASN B 1 73 ? -6.867 -29.516 3.883 1 98.88 73 ASN B O 1
ATOM 3164 N N . ALA B 1 74 ? -5.879 -28.938 1.982 1 98.88 74 ALA B N 1
ATOM 3165 C CA . ALA B 1 74 ? -6.863 -27.891 1.677 1 98.88 74 ALA B CA 1
ATOM 3166 C C . ALA B 1 74 ? -8.25 -28.5 1.481 1 98.88 74 ALA B C 1
ATOM 3168 O O . ALA B 1 74 ? -9.234 -27.984 2.008 1 98.88 74 ALA B O 1
ATOM 3169 N N . HIS B 1 75 ? -8.32 -29.547 0.727 1 98.81 75 HIS B N 1
ATOM 3170 C CA . HIS B 1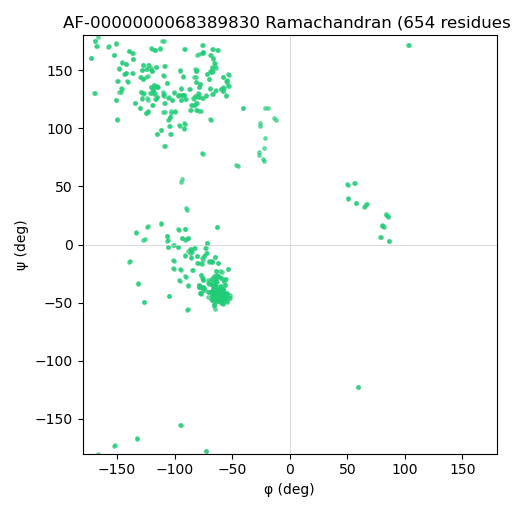 75 ? -9.578 -30.25 0.507 1 98.81 75 HIS B CA 1
ATOM 3171 C C . HIS B 1 75 ? -10.195 -30.703 1.826 1 98.81 75 HIS B C 1
ATOM 3173 O O . HIS B 1 75 ? -11.391 -30.5 2.053 1 98.81 75 HIS B O 1
ATOM 3179 N N . ASN B 1 76 ? -9.398 -31.281 2.652 1 98.69 76 ASN B N 1
ATOM 3180 C CA . ASN B 1 76 ? -9.875 -31.781 3.938 1 98.69 76 ASN B CA 1
ATOM 3181 C C . ASN B 1 76 ? -10.391 -30.641 4.82 1 98.69 76 ASN B C 1
ATOM 3183 O O . ASN B 1 76 ? -11.258 -30.859 5.668 1 98.69 76 ASN B O 1
ATOM 3187 N N . ALA B 1 77 ? -9.875 -29.469 4.594 1 98.44 77 ALA B N 1
ATOM 3188 C CA . ALA B 1 77 ? -10.281 -28.297 5.371 1 98.44 77 ALA B CA 1
ATOM 3189 C C . ALA B 1 77 ? -11.516 -27.641 4.762 1 98.44 77 ALA B C 1
ATOM 3191 O O . ALA B 1 77 ? -11.984 -26.609 5.258 1 98.44 77 ALA B O 1
ATOM 3192 N N . GLY B 1 78 ? -11.992 -28.125 3.648 1 97.94 78 GLY B N 1
ATOM 3193 C CA . GLY B 1 78 ? -13.234 -27.656 3.049 1 97.94 78 GLY B CA 1
ATOM 3194 C C . GLY B 1 78 ? -13.039 -26.438 2.176 1 97.94 78 GLY B C 1
ATOM 3195 O O . GLY B 1 78 ? -13.969 -25.641 1.993 1 97.94 78 GLY B O 1
ATOM 3196 N N . THR B 1 79 ? -11.867 -26.234 1.657 1 98 79 THR B N 1
ATOM 3197 C CA . THR B 1 79 ? -11.609 -25.047 0.85 1 98 79 THR B CA 1
ATOM 3198 C C . THR B 1 79 ? -12.094 -25.25 -0.583 1 98 79 THR B C 1
ATOM 3200 O O . THR B 1 79 ? -12.203 -26.375 -1.05 1 98 79 THR B O 1
ATOM 3203 N N . ARG B 1 80 ? -12.477 -24.156 -1.217 1 98.5 80 ARG B N 1
ATOM 3204 C CA . ARG B 1 80 ? -12.93 -24.156 -2.602 1 98.5 80 ARG B CA 1
ATOM 3205 C C . ARG B 1 80 ? -11.773 -23.938 -3.564 1 98.5 80 ARG B C 1
ATOM 3207 O O . ARG B 1 80 ? -11.805 -24.406 -4.703 1 98.5 80 ARG B O 1
ATOM 3214 N N . LEU B 1 81 ? -10.781 -23.281 -3.129 1 98.88 81 LEU B N 1
ATOM 3215 C CA . LEU B 1 81 ? -9.641 -22.875 -3.947 1 98.88 81 LEU B CA 1
ATOM 3216 C C . LEU B 1 81 ? -8.352 -22.891 -3.131 1 98.88 81 LEU B C 1
ATOM 3218 O O . LEU B 1 81 ? -8.336 -22.438 -1.983 1 98.88 81 LEU B O 1
ATOM 3222 N N . ILE B 1 82 ? -7.281 -23.484 -3.717 1 99 82 ILE B N 1
ATOM 3223 C CA . ILE B 1 82 ? -5.957 -23.375 -3.111 1 99 82 ILE B CA 1
ATOM 3224 C C . ILE B 1 82 ? -5.031 -22.578 -4.035 1 99 82 ILE B C 1
ATOM 3226 O O . ILE B 1 82 ? -5.062 -22.766 -5.254 1 99 82 ILE B O 1
ATOM 3230 N N . HIS B 1 83 ? -4.277 -21.656 -3.453 1 98.94 83 HIS B N 1
ATOM 3231 C CA . HIS B 1 83 ? -3.373 -20.734 -4.133 1 98.94 83 HIS B CA 1
ATOM 3232 C C . HIS B 1 83 ? -1.922 -21 -3.746 1 98.94 83 HIS B C 1
ATOM 3234 O O . HIS B 1 83 ? -1.588 -21.047 -2.561 1 98.94 83 HIS B O 1
ATOM 3240 N N . PHE B 1 84 ? -1.027 -21.188 -4.73 1 99 84 PHE B N 1
ATOM 3241 C CA . PHE B 1 84 ? 0.356 -21.578 -4.477 1 99 84 PHE B CA 1
ATOM 3242 C C . PHE B 1 84 ? 1.309 -20.438 -4.852 1 99 84 PHE B C 1
ATOM 3244 O O . PHE B 1 84 ? 0.919 -19.5 -5.535 1 99 84 PHE B O 1
ATOM 3251 N N . PRO B 1 85 ? 2.627 -20.594 -4.426 1 98.94 85 PRO B N 1
ATOM 3252 C CA . PRO B 1 85 ? 3.635 -19.547 -4.652 1 98.94 85 PRO B CA 1
ATOM 3253 C C . PRO B 1 85 ? 4.113 -19.5 -6.102 1 98.94 85 PRO B C 1
ATOM 3255 O O . PRO B 1 85 ? 3.836 -20.422 -6.879 1 98.94 85 PRO B O 1
ATOM 3258 N N . GLU B 1 86 ? 4.82 -18.344 -6.41 1 98.88 86 GLU B N 1
ATOM 3259 C CA . GLU B 1 86 ? 5.629 -18.25 -7.621 1 98.88 86 GLU B CA 1
ATOM 3260 C C . GLU B 1 86 ? 6.66 -19.375 -7.684 1 98.88 86 GLU B C 1
ATOM 3262 O O . GLU B 1 86 ? 7.375 -19.625 -6.711 1 98.88 86 GLU B O 1
ATOM 3267 N N . GLY B 1 87 ? 6.672 -20.062 -8.797 1 98.44 87 GLY B N 1
ATOM 3268 C CA . GLY B 1 87 ? 7.656 -21.125 -8.93 1 98.44 87 GLY B CA 1
ATOM 3269 C C . GLY B 1 87 ? 7.449 -22.266 -7.941 1 98.44 87 GLY B C 1
ATOM 3270 O O . GLY B 1 87 ? 8.422 -22.844 -7.449 1 98.44 87 GLY B O 1
ATOM 3271 N N . ALA B 1 88 ? 6.254 -22.516 -7.609 1 98.69 88 ALA B N 1
ATOM 3272 C CA . ALA B 1 88 ? 5.949 -23.562 -6.637 1 98.69 88 ALA B CA 1
ATOM 3273 C C . ALA B 1 88 ? 6.527 -24.906 -7.074 1 98.69 88 ALA B C 1
ATOM 3275 O O . ALA B 1 88 ? 6.957 -25.703 -6.242 1 98.69 88 ALA B O 1
ATOM 3276 N N . THR B 1 89 ? 6.551 -25.188 -8.398 1 98.44 89 THR B N 1
ATOM 3277 C CA . THR B 1 89 ? 7.145 -26.406 -8.914 1 98.44 89 THR B CA 1
ATOM 3278 C C . THR B 1 89 ? 8.664 -26.312 -8.93 1 98.44 89 THR B C 1
ATOM 3280 O O . THR B 1 89 ? 9.359 -27.281 -8.648 1 98.44 89 THR B O 1
ATOM 3283 N N . CYS B 1 90 ? 9.117 -25.219 -9.328 1 98.56 90 CYS B N 1
ATOM 3284 C CA . CYS B 1 90 ? 10.539 -24.891 -9.383 1 98.56 90 CYS B CA 1
ATOM 3285 C C . CYS B 1 90 ? 10.75 -23.406 -9.664 1 98.56 90 CYS B C 1
ATOM 3287 O O . CYS B 1 90 ? 10.141 -22.859 -10.578 1 98.56 90 CYS B O 1
ATOM 3289 N N . TRP B 1 91 ? 11.578 -22.781 -8.859 1 98.5 91 TRP B N 1
ATOM 3290 C CA . TRP B 1 91 ? 12.016 -21.406 -9.062 1 98.5 91 TRP B CA 1
ATOM 3291 C C . TRP B 1 91 ? 13.477 -21.359 -9.492 1 98.5 91 TRP B C 1
ATOM 3293 O O . TRP B 1 91 ? 14.367 -21.172 -8.664 1 98.5 91 TRP B O 1
ATOM 3303 N N . PRO B 1 92 ? 13.703 -21.516 -10.805 1 98.44 92 PRO B N 1
ATOM 3304 C CA . PRO B 1 92 ? 15.07 -21.734 -11.289 1 98.44 92 PRO B CA 1
ATOM 3305 C C . PRO B 1 92 ? 16.031 -20.625 -10.883 1 98.44 92 PRO B C 1
ATOM 3307 O O . PRO B 1 92 ? 15.727 -19.453 -11.055 1 98.44 92 PRO B O 1
ATOM 3310 N N . HIS B 1 93 ? 17.203 -21.062 -10.422 1 97.56 93 HIS B N 1
ATOM 3311 C CA . HIS B 1 93 ? 18.219 -20.109 -9.992 1 97.56 93 HIS B CA 1
ATOM 3312 C C . HIS B 1 93 ? 18.953 -19.516 -11.188 1 97.56 93 HIS B C 1
ATOM 3314 O O . HIS B 1 93 ? 19.422 -20.234 -12.07 1 97.56 93 HIS B O 1
ATOM 3320 N N . LYS B 1 94 ? 19.125 -18.25 -11.133 1 96.62 94 LYS B N 1
ATOM 3321 C CA . LYS B 1 94 ? 19.688 -17.5 -12.25 1 96.62 94 LYS B CA 1
ATOM 3322 C C . LYS B 1 94 ? 21.109 -17.984 -12.57 1 96.62 94 LYS B C 1
ATOM 3324 O O . LYS B 1 94 ? 21.5 -18.031 -13.734 1 96.62 94 LYS B O 1
ATOM 3329 N N . ARG B 1 95 ? 21.859 -18.328 -11.555 1 96.5 95 ARG B N 1
ATOM 3330 C CA . ARG B 1 95 ? 23.25 -18.75 -11.781 1 96.5 95 ARG B CA 1
ATOM 3331 C C . ARG B 1 95 ? 23.297 -20.172 -12.328 1 96.5 95 ARG B C 1
ATOM 3333 O O . ARG B 1 95 ? 24.156 -20.484 -13.156 1 96.5 95 ARG B O 1
ATOM 3340 N N . ILE B 1 96 ? 22.406 -21 -11.844 1 96.94 96 ILE B N 1
ATOM 3341 C CA . ILE B 1 96 ? 22.328 -22.359 -12.336 1 96.94 96 ILE B CA 1
ATOM 3342 C C . ILE B 1 96 ? 21.922 -22.359 -13.812 1 96.94 96 ILE B C 1
ATOM 3344 O O . ILE B 1 96 ? 22.453 -23.141 -14.609 1 96.94 96 ILE B O 1
ATOM 3348 N N . MET B 1 97 ? 21.094 -21.438 -14.18 1 97.75 97 MET B N 1
ATOM 3349 C CA . MET B 1 97 ? 20.531 -21.391 -15.523 1 97.75 97 MET B CA 1
ATOM 3350 C C . MET B 1 97 ? 21.453 -20.656 -16.484 1 97.75 97 MET B C 1
ATOM 3352 O O . MET B 1 97 ? 21.281 -20.719 -17.703 1 97.75 97 MET B O 1
ATOM 3356 N N . SER B 1 98 ? 22.453 -20.016 -15.969 1 97.38 98 SER B N 1
ATOM 3357 C CA . SER B 1 98 ? 23.312 -19.172 -16.797 1 97.38 98 SER B CA 1
ATOM 3358 C C . SER B 1 98 ? 24.109 -20.016 -17.781 1 97.38 98 SER B C 1
ATOM 3360 O O . SER B 1 98 ? 24.828 -20.938 -17.375 1 97.38 98 SER B O 1
ATOM 3362 N N . GLU B 1 99 ? 24.031 -19.578 -19.047 1 95.94 99 GLU B N 1
ATOM 3363 C CA . GLU B 1 99 ? 24.75 -20.297 -20.094 1 95.94 99 GLU B CA 1
ATOM 3364 C C . GLU B 1 99 ? 26.25 -20.219 -19.875 1 95.94 99 GLU B C 1
ATOM 3366 O O . GLU B 1 99 ? 26.984 -21.141 -20.234 1 95.94 99 GLU B O 1
ATOM 3371 N N . THR B 1 100 ? 26.75 -19.156 -19.297 1 93 100 THR B N 1
ATOM 3372 C CA . THR B 1 100 ? 28.172 -18.922 -19.156 1 93 100 THR B CA 1
ATOM 3373 C C . THR B 1 100 ? 28.703 -19.516 -17.844 1 93 100 THR B C 1
ATOM 3375 O O . THR B 1 100 ? 29.875 -19.344 -17.5 1 93 100 THR B O 1
ATOM 3378 N N . GLY B 1 101 ? 27.953 -20.172 -17.109 1 88.31 101 GLY B N 1
ATOM 3379 C CA . GLY B 1 101 ? 28.344 -20.781 -15.844 1 88.31 101 GLY B CA 1
ATOM 3380 C C . GLY B 1 101 ? 27.859 -20 -14.641 1 88.31 101 GLY B C 1
ATOM 3381 O O . GLY B 1 101 ? 27.312 -18.906 -14.781 1 88.31 101 GLY B O 1
ATOM 3382 N N . PRO B 1 102 ? 28.016 -20.562 -13.453 1 88.25 102 PRO B N 1
ATOM 3383 C CA . PRO B 1 102 ? 27.375 -20.031 -12.242 1 88.25 102 PRO B CA 1
ATOM 3384 C C . PRO B 1 102 ? 28.078 -18.781 -11.719 1 88.25 102 PRO B C 1
ATOM 3386 O O . PRO B 1 102 ? 27.516 -18.078 -10.875 1 88.25 102 PRO B O 1
ATOM 3389 N N . ARG B 1 103 ? 29.219 -18.469 -12.195 1 90.25 103 ARG B N 1
ATOM 3390 C CA . ARG B 1 103 ? 29.984 -17.344 -11.672 1 90.25 103 ARG B CA 1
ATOM 3391 C C . ARG B 1 103 ? 29.453 -16.031 -12.227 1 90.25 103 ARG B C 1
ATOM 3393 O O . ARG B 1 103 ? 29.375 -15.023 -11.516 1 90.25 103 ARG B O 1
ATOM 3400 N N . GLU B 1 104 ? 29.016 -16.047 -13.508 1 90.81 104 GLU B N 1
ATOM 3401 C CA . GLU B 1 104 ? 28.469 -14.859 -14.172 1 90.81 104 GLU B CA 1
ATOM 3402 C C . GLU B 1 104 ? 27.016 -15.078 -14.562 1 90.81 104 GLU B C 1
ATOM 3404 O O . GLU B 1 104 ? 26.656 -16.125 -15.109 1 90.81 104 GLU B O 1
ATOM 3409 N N . ILE B 1 105 ? 26.234 -14.102 -14.18 1 92.56 105 ILE B N 1
ATOM 3410 C CA . ILE B 1 105 ? 24.828 -14.188 -14.57 1 92.56 105 ILE B CA 1
ATOM 3411 C C . ILE B 1 105 ? 24.672 -13.766 -16.031 1 92.56 105 ILE B C 1
ATOM 3413 O O . ILE B 1 105 ? 25 -12.633 -16.391 1 92.56 105 ILE B O 1
ATOM 3417 N N . GLY B 1 106 ? 24.25 -14.75 -16.859 1 94.81 106 GLY B N 1
ATOM 3418 C CA . GLY B 1 106 ? 24.016 -14.508 -18.281 1 94.81 106 GLY B CA 1
ATOM 3419 C C . GLY B 1 106 ? 22.688 -15.07 -18.766 1 94.81 106 GLY B C 1
ATOM 3420 O O . GLY B 1 106 ? 21.812 -15.391 -17.969 1 94.81 106 GLY B O 1
ATOM 3421 N N . PRO B 1 107 ? 22.578 -15.109 -20.109 1 97 107 PRO B N 1
ATOM 3422 C CA . PRO B 1 107 ? 21.344 -15.695 -20.656 1 97 107 PRO B CA 1
ATOM 3423 C C . PRO B 1 107 ? 21.078 -17.109 -20.141 1 97 107 PRO B C 1
ATOM 3425 O O . PRO B 1 107 ? 22.016 -17.891 -19.984 1 97 107 PRO B O 1
ATOM 3428 N N . ALA B 1 108 ? 19.859 -17.359 -19.891 1 98.19 108 ALA B N 1
ATOM 3429 C CA . ALA B 1 108 ? 19.5 -18.656 -19.328 1 98.19 108 ALA B CA 1
ATOM 3430 C C . ALA B 1 108 ? 19.484 -19.75 -20.406 1 98.19 108 ALA B C 1
ATOM 3432 O O . ALA B 1 108 ? 19 -19.516 -21.516 1 98.19 108 ALA B O 1
ATOM 3433 N N . ASP B 1 109 ? 20.016 -20.906 -20.062 1 97.94 109 ASP B N 1
ATOM 3434 C CA . ASP B 1 109 ? 19.906 -22.094 -20.906 1 97.94 109 ASP B CA 1
ATOM 3435 C C . ASP B 1 109 ? 18.734 -22.969 -20.469 1 97.94 109 ASP B C 1
ATOM 3437 O O . ASP B 1 109 ? 18.875 -23.812 -19.594 1 97.94 109 ASP B O 1
ATOM 3441 N N . TRP B 1 110 ? 17.656 -22.906 -21.172 1 98.12 110 TRP B N 1
ATOM 3442 C CA . TRP B 1 110 ? 16.422 -23.547 -20.75 1 98.12 110 TRP B CA 1
ATOM 3443 C C . TRP B 1 110 ? 16.391 -25.016 -21.172 1 98.12 110 TRP B C 1
ATOM 3445 O O . TRP B 1 110 ? 15.477 -25.75 -20.812 1 98.12 110 TRP B O 1
ATOM 3455 N N . THR B 1 111 ? 17.375 -25.406 -21.922 1 97.25 111 THR B N 1
ATOM 3456 C CA . THR B 1 111 ? 17.5 -26.828 -22.203 1 97.25 111 THR B CA 1
ATOM 3457 C C . THR B 1 111 ? 17.875 -27.609 -20.938 1 97.25 111 THR B C 1
ATOM 3459 O O . THR B 1 111 ? 17.734 -28.828 -20.891 1 97.25 111 THR B O 1
ATOM 3462 N N . ARG B 1 112 ? 18.297 -26.875 -19.938 1 97.31 112 ARG B N 1
ATOM 3463 C CA . ARG B 1 112 ? 18.688 -27.469 -18.672 1 97.31 112 ARG B CA 1
ATOM 3464 C C . ARG B 1 112 ? 17.469 -27.875 -17.859 1 97.31 112 ARG B C 1
ATOM 3466 O O . ARG B 1 112 ? 17.578 -28.625 -16.891 1 97.31 112 ARG B O 1
ATOM 3473 N N . PHE B 1 113 ? 16.328 -27.375 -18.188 1 98.5 113 PHE B N 1
ATOM 3474 C CA . PHE B 1 113 ? 15.117 -27.641 -17.438 1 98.5 113 PHE B CA 1
ATOM 3475 C C . PHE B 1 113 ? 14.539 -29 -17.812 1 98.5 113 PHE B C 1
ATOM 3477 O O . PHE B 1 113 ? 14.359 -29.297 -19 1 98.5 113 PHE B O 1
ATOM 3484 N N . GLU B 1 114 ? 14.227 -29.797 -16.797 1 98.62 114 GLU B N 1
ATOM 3485 C CA . GLU B 1 114 ? 13.57 -31.078 -17.031 1 98.62 114 GLU B CA 1
ATOM 3486 C C . GLU B 1 114 ? 12.094 -30.891 -17.344 1 98.62 114 GLU B C 1
ATOM 3488 O O . GLU B 1 114 ? 11.227 -31.25 -16.547 1 98.62 114 GLU B O 1
ATOM 3493 N N . TRP B 1 115 ? 11.82 -30.516 -18.562 1 98.44 115 TRP B N 1
ATOM 3494 C CA . TRP B 1 115 ? 10.484 -30.141 -19.016 1 98.44 115 TRP B CA 1
ATOM 3495 C C . TRP B 1 115 ? 9.531 -31.328 -18.969 1 98.44 115 TRP B C 1
ATOM 3497 O O . TRP B 1 115 ? 8.359 -31.188 -18.609 1 98.44 115 TRP B O 1
ATOM 3507 N N . LYS B 1 116 ? 10 -32.469 -19.312 1 98.44 116 LYS B N 1
ATOM 3508 C CA . LYS B 1 116 ? 9.156 -33.656 -19.297 1 98.44 116 LYS B CA 1
ATOM 3509 C C . LYS B 1 116 ? 8.664 -33.969 -17.891 1 98.44 116 LYS B C 1
ATOM 3511 O O . LYS B 1 116 ? 7.477 -34.25 -17.688 1 98.44 116 LYS B O 1
ATOM 3516 N N . THR B 1 117 ? 9.555 -33.906 -16.969 1 98.75 117 THR B N 1
ATOM 3517 C CA . THR B 1 117 ? 9.18 -34.156 -15.586 1 98.75 117 THR B CA 1
ATOM 3518 C C . THR B 1 117 ? 8.18 -33.125 -15.094 1 98.75 117 THR B C 1
ATOM 3520 O O . THR B 1 117 ? 7.207 -33.469 -14.422 1 98.75 117 THR B O 1
ATOM 3523 N N . LEU B 1 118 ? 8.469 -31.875 -15.438 1 98.75 118 LEU B N 1
ATOM 3524 C CA . LEU B 1 118 ? 7.52 -30.844 -15.055 1 98.75 118 LEU B CA 1
ATOM 3525 C C . LEU B 1 118 ? 6.129 -31.141 -15.609 1 98.75 118 LEU B C 1
ATOM 3527 O O . LEU B 1 118 ? 5.133 -31.047 -14.891 1 98.75 118 LEU B O 1
ATOM 3531 N N . ARG B 1 119 ? 6.066 -31.5 -16.844 1 98.31 119 ARG B N 1
ATOM 3532 C CA . ARG B 1 119 ? 4.789 -31.812 -17.5 1 98.31 119 ARG B CA 1
ATOM 3533 C C . ARG B 1 119 ? 4.07 -32.938 -16.781 1 98.31 119 ARG B C 1
ATOM 3535 O O . ARG B 1 119 ? 2.854 -32.875 -16.578 1 98.31 119 ARG B O 1
ATOM 3542 N N . GLU B 1 120 ? 4.766 -33.938 -16.422 1 98.62 120 GLU B N 1
ATOM 3543 C CA . GLU B 1 120 ? 4.199 -35.062 -15.688 1 98.62 120 GLU B CA 1
ATOM 3544 C C . GLU B 1 120 ? 3.609 -34.594 -14.352 1 98.62 120 GLU B C 1
ATOM 3546 O O . GLU B 1 120 ? 2.508 -35 -13.984 1 98.62 120 GLU B O 1
ATOM 3551 N N . GLU B 1 121 ? 4.359 -33.812 -13.664 1 98.75 121 GLU B N 1
ATOM 3552 C CA . GLU B 1 121 ? 3.879 -33.312 -12.375 1 98.75 121 GLU B CA 1
ATOM 3553 C C . GLU B 1 121 ? 2.662 -32.406 -12.547 1 98.75 121 GLU B C 1
ATOM 3555 O O . GLU B 1 121 ? 1.723 -32.469 -11.75 1 98.75 121 GLU B O 1
ATOM 3560 N N . LEU B 1 122 ? 2.678 -31.578 -13.562 1 98.75 122 LEU B N 1
ATOM 3561 C CA . LEU B 1 122 ? 1.534 -30.719 -13.844 1 98.75 122 LEU B CA 1
ATOM 3562 C C . LEU B 1 122 ? 0.286 -31.547 -14.117 1 98.75 122 LEU B C 1
ATOM 3564 O O . LEU B 1 122 ? -0.799 -31.234 -13.625 1 98.75 122 LEU B O 1
ATOM 3568 N N . GLU B 1 123 ? 0.44 -32.562 -14.875 1 98.69 123 GLU B N 1
ATOM 3569 C CA . GLU B 1 123 ? -0.683 -33.438 -15.18 1 98.69 123 GLU B CA 1
ATOM 3570 C C . GLU B 1 123 ? -1.192 -34.156 -13.93 1 98.69 123 GLU B C 1
ATOM 3572 O O . GLU B 1 123 ? -2.4 -34.312 -13.75 1 98.69 123 GLU B O 1
ATOM 3577 N N . ALA B 1 124 ? -0.285 -34.562 -13.102 1 98.88 124 ALA B N 1
ATOM 3578 C CA . ALA B 1 124 ? -0.68 -35.219 -11.852 1 98.88 124 ALA B CA 1
ATOM 3579 C C . ALA B 1 124 ? -1.464 -34.25 -10.969 1 98.88 124 ALA B C 1
ATOM 3581 O O . ALA B 1 124 ? -2.449 -34.625 -10.336 1 98.88 124 ALA B O 1
ATOM 3582 N N . ILE B 1 125 ? -1.065 -33.031 -10.906 1 98.88 125 ILE B N 1
ATOM 3583 C CA . ILE B 1 125 ? -1.725 -32.031 -10.109 1 98.88 125 ILE B CA 1
ATOM 3584 C C . ILE B 1 125 ? -3.111 -31.734 -10.68 1 98.88 125 ILE B C 1
ATOM 3586 O O . ILE B 1 125 ? -4.086 -31.625 -9.93 1 98.88 125 ILE B O 1
ATOM 3590 N N . ARG B 1 126 ? -3.15 -31.625 -11.945 1 98.69 126 ARG B N 1
ATOM 3591 C CA . ARG B 1 126 ? -4.422 -31.406 -12.625 1 98.69 126 ARG B CA 1
ATOM 3592 C C . ARG B 1 126 ? -5.41 -32.531 -12.32 1 98.69 126 ARG B C 1
ATOM 3594 O O . ARG B 1 126 ? -6.574 -32.281 -12.016 1 98.69 126 ARG B O 1
ATOM 3601 N N . LYS B 1 127 ? -4.996 -33.719 -12.438 1 98.81 127 LYS B N 1
ATOM 3602 C CA . LYS B 1 127 ? -5.832 -34.875 -12.141 1 98.81 127 LYS B CA 1
ATOM 3603 C C . LYS B 1 127 ? -6.309 -34.844 -10.695 1 98.81 127 LYS B C 1
ATOM 3605 O O . LYS B 1 127 ? -7.461 -35.188 -10.414 1 98.81 127 LYS B O 1
ATOM 3610 N N . LEU B 1 128 ? -5.434 -34.469 -9.828 1 98.94 128 LEU B N 1
ATOM 3611 C CA . LEU B 1 128 ? -5.816 -34.406 -8.422 1 98.94 128 LEU B CA 1
ATOM 3612 C C . LEU B 1 128 ? -6.836 -33.312 -8.18 1 98.94 128 LEU B C 1
ATOM 3614 O O . LEU B 1 128 ? -7.758 -33.469 -7.375 1 98.94 128 LEU B O 1
ATOM 3618 N N . ALA B 1 129 ? -6.625 -32.219 -8.805 1 98.94 129 ALA B N 1
ATOM 3619 C CA . ALA B 1 129 ? -7.598 -31.125 -8.703 1 98.94 129 ALA B CA 1
ATOM 3620 C C . ALA B 1 129 ? -9 -31.609 -9.039 1 98.94 129 ALA B C 1
ATOM 3622 O O . ALA B 1 129 ? -9.961 -31.297 -8.328 1 98.94 129 ALA B O 1
ATOM 3623 N N . ARG B 1 130 ? -9.141 -32.344 -10.086 1 98.81 130 ARG B N 1
ATOM 3624 C CA . ARG B 1 130 ? -10.414 -32.938 -10.492 1 98.81 130 ARG B CA 1
ATOM 3625 C C . ARG B 1 130 ? -10.961 -33.875 -9.414 1 98.81 130 ARG B C 1
ATOM 3627 O O . ARG B 1 130 ? -12.125 -33.75 -9.023 1 98.81 130 ARG B O 1
ATOM 3634 N N . LYS B 1 131 ? -10.109 -34.688 -9 1 98.88 131 LYS B N 1
ATOM 3635 C CA . LYS B 1 131 ? -10.531 -35.688 -8.008 1 98.88 131 LYS B CA 1
ATOM 3636 C C . LYS B 1 131 ? -11.047 -35 -6.746 1 98.88 131 LYS B C 1
ATOM 3638 O O . LYS B 1 131 ? -12.055 -35.438 -6.172 1 98.88 131 LYS B O 1
ATOM 3643 N N . LEU B 1 132 ? -10.367 -33.938 -6.305 1 98.88 132 LEU B N 1
ATOM 3644 C CA . LEU B 1 132 ? -10.695 -33.281 -5.059 1 98.88 132 LEU B CA 1
ATOM 3645 C C . LEU B 1 132 ? -11.758 -32.188 -5.285 1 98.88 132 LEU B C 1
ATOM 3647 O O . LEU B 1 132 ? -12.258 -31.594 -4.332 1 98.88 132 LEU B O 1
ATOM 3651 N N . LYS B 1 133 ? -12.102 -31.953 -6.57 1 98.75 133 LYS B N 1
ATOM 3652 C CA . LYS B 1 133 ? -12.977 -30.828 -6.926 1 98.75 133 LYS B CA 1
ATOM 3653 C C . LYS B 1 133 ? -12.484 -29.531 -6.305 1 98.75 133 LYS B C 1
ATOM 3655 O O . LYS B 1 133 ? -13.258 -28.812 -5.656 1 98.75 133 LYS B O 1
ATOM 3660 N N . LEU B 1 134 ? -11.281 -29.297 -6.52 1 98.88 134 LEU B N 1
ATOM 3661 C CA . LEU B 1 134 ? -10.57 -28.188 -5.879 1 98.88 134 LEU B CA 1
ATOM 3662 C C . LEU B 1 134 ? -9.93 -27.281 -6.918 1 98.88 134 LEU B C 1
ATOM 3664 O O . LEU B 1 134 ? -9.055 -27.719 -7.672 1 98.88 134 LEU B O 1
ATOM 3668 N N . TRP B 1 135 ? -10.461 -26.016 -6.984 1 98.94 135 TRP B N 1
ATOM 3669 C CA . TRP B 1 135 ? -9.75 -25.047 -7.812 1 98.94 135 TRP B CA 1
ATOM 3670 C C . TRP B 1 135 ? -8.312 -24.891 -7.348 1 98.94 135 TRP B C 1
ATOM 3672 O O . TRP B 1 135 ? -8.047 -24.766 -6.148 1 98.94 135 TRP B O 1
ATOM 3682 N N . THR B 1 136 ? -7.367 -24.938 -8.32 1 98.94 136 THR B N 1
ATOM 3683 C CA . THR B 1 136 ? -5.949 -24.875 -7.98 1 98.94 136 THR B CA 1
ATOM 3684 C C . THR B 1 136 ? -5.238 -23.828 -8.828 1 98.94 136 THR B C 1
ATOM 3686 O O . THR B 1 136 ? -5.258 -23.891 -10.055 1 98.94 136 THR B O 1
ATOM 3689 N N . VAL B 1 137 ? -4.68 -22.781 -8.18 1 99 137 VAL B N 1
ATOM 3690 C CA . VAL B 1 137 ? -3.854 -21.781 -8.844 1 99 137 VAL B CA 1
ATOM 3691 C C . VAL B 1 137 ? -2.379 -22.047 -8.539 1 99 137 VAL B C 1
ATOM 3693 O O . VAL B 1 137 ? -1.942 -21.891 -7.395 1 99 137 VAL B O 1
ATOM 3696 N N . LEU B 1 138 ? -1.619 -22.391 -9.555 1 98.88 138 LEU B N 1
ATOM 3697 C CA . LEU B 1 138 ? -0.306 -23 -9.375 1 98.88 138 LEU B CA 1
ATOM 3698 C C . LEU B 1 138 ? 0.771 -22.188 -10.094 1 98.88 138 LEU B C 1
ATOM 3700 O O . LEU B 1 138 ? 0.649 -21.906 -11.281 1 98.88 138 LEU B O 1
ATOM 3704 N N . GLY B 1 139 ? 1.817 -21.812 -9.297 1 98.88 139 GLY B N 1
ATOM 3705 C CA . GLY B 1 139 ? 2.971 -21.172 -9.906 1 98.88 139 GLY B CA 1
ATOM 3706 C C . GLY B 1 139 ? 3.922 -22.141 -10.562 1 98.88 139 GLY B C 1
ATOM 3707 O O . GLY B 1 139 ? 4.367 -23.109 -9.938 1 98.88 139 GLY B O 1
ATOM 3708 N N . ALA B 1 140 ? 4.254 -21.906 -11.844 1 98.75 140 ALA B N 1
ATOM 3709 C CA . ALA B 1 140 ? 5.188 -22.719 -12.609 1 98.75 140 ALA B CA 1
ATOM 3710 C C . ALA B 1 140 ? 5.777 -21.938 -13.781 1 98.75 140 ALA B C 1
ATOM 3712 O O . ALA B 1 140 ? 5.352 -20.812 -14.062 1 98.75 140 ALA B O 1
ATOM 3713 N N . ILE B 1 141 ? 6.805 -22.594 -14.398 1 98.75 141 ILE B N 1
ATOM 3714 C CA . ILE B 1 141 ? 7.391 -22.016 -15.609 1 98.75 141 ILE B CA 1
ATOM 3715 C C . ILE B 1 141 ? 6.68 -22.578 -16.844 1 98.75 141 ILE B C 1
ATOM 3717 O O . ILE B 1 141 ? 6.48 -23.797 -16.953 1 98.75 141 ILE B O 1
ATOM 3721 N N . HIS B 1 142 ? 6.234 -21.688 -17.703 1 98.75 142 HIS B N 1
ATOM 3722 C CA . HIS B 1 142 ? 5.535 -22.109 -18.922 1 98.75 142 HIS B CA 1
ATOM 3723 C C . HIS B 1 142 ? 6.465 -22.094 -20.125 1 98.75 142 HIS B C 1
ATOM 3725 O O . HIS B 1 142 ? 6.883 -21.016 -20.578 1 98.75 142 HIS B O 1
ATOM 3731 N N . GLN B 1 143 ? 6.691 -23.25 -20.641 1 98.38 143 GLN B N 1
ATOM 3732 C CA . GLN B 1 143 ? 7.598 -23.406 -21.781 1 98.38 143 GLN B CA 1
ATOM 3733 C C . GLN B 1 143 ? 6.996 -22.797 -23.047 1 98.38 143 GLN B C 1
ATOM 3735 O O . GLN B 1 143 ? 5.812 -23 -23.344 1 98.38 143 GLN B O 1
ATOM 3740 N N . LEU B 1 144 ? 7.793 -22.031 -23.781 1 98.06 144 LEU B N 1
ATOM 3741 C CA . LEU B 1 144 ? 7.426 -21.531 -25.109 1 98.06 144 LEU B CA 1
ATOM 3742 C C . LEU B 1 144 ? 8.25 -22.219 -26.188 1 98.06 144 LEU B C 1
ATOM 3744 O O . LEU B 1 144 ? 9.094 -23.078 -25.891 1 98.06 144 LEU B O 1
ATOM 3748 N N . THR B 1 145 ? 7.891 -21.875 -27.469 1 96.94 145 THR B N 1
ATOM 3749 C CA . THR B 1 145 ? 8.648 -22.453 -28.578 1 96.94 145 THR B CA 1
ATOM 3750 C C . THR B 1 145 ? 10.008 -21.766 -28.719 1 96.94 145 THR B C 1
ATOM 3752 O O . THR B 1 145 ? 10.086 -20.547 -28.812 1 96.94 145 THR B O 1
ATOM 3755 N N . PRO B 1 146 ? 11.086 -22.594 -28.719 1 93.81 146 PRO B N 1
ATOM 3756 C CA . PRO B 1 146 ? 12.391 -21.969 -28.922 1 93.81 146 PRO B CA 1
ATOM 3757 C C . PRO B 1 146 ? 12.453 -21.125 -30.188 1 93.81 146 PRO B C 1
ATOM 3759 O O . PRO B 1 146 ? 11.844 -21.469 -31.203 1 93.81 146 PRO B O 1
ATOM 3762 N N . PRO B 1 147 ? 13.094 -20 -30.172 1 94.44 147 PRO B N 1
ATOM 3763 C CA . PRO B 1 147 ? 14.039 -19.562 -29.141 1 94.44 147 PRO B CA 1
ATOM 3764 C C . PRO B 1 147 ? 13.398 -18.656 -28.094 1 94.44 147 PRO B C 1
ATOM 3766 O O . PRO B 1 147 ? 14.102 -18 -27.328 1 94.44 147 PRO B O 1
ATOM 3769 N N . HIS B 1 148 ? 12.086 -18.594 -28.078 1 97.44 148 HIS B N 1
ATOM 3770 C CA . HIS B 1 148 ? 11.422 -17.75 -27.094 1 97.44 148 HIS B CA 1
ATOM 3771 C C . HIS B 1 148 ? 11.68 -18.25 -25.672 1 97.44 148 HIS B C 1
ATOM 3773 O O . HIS B 1 148 ? 11.555 -19.438 -25.391 1 97.44 148 HIS B O 1
ATOM 3779 N N . ARG B 1 149 ? 12.047 -17.297 -24.781 1 98.06 149 ARG B N 1
ATOM 3780 C CA . ARG B 1 149 ? 12.172 -17.625 -23.359 1 98.06 149 ARG B CA 1
ATOM 3781 C C . ARG B 1 149 ? 10.812 -17.938 -22.75 1 98.06 149 ARG B C 1
ATOM 3783 O O . ARG B 1 149 ? 9.789 -17.391 -23.172 1 98.06 149 ARG B O 1
ATOM 3790 N N . PRO B 1 150 ? 10.797 -18.828 -21.766 1 98.69 150 PRO B N 1
ATOM 3791 C CA . PRO B 1 150 ? 9.523 -19.203 -21.141 1 98.69 150 PRO B CA 1
ATOM 3792 C C . PRO B 1 150 ? 8.891 -18.047 -20.359 1 98.69 150 PRO B C 1
ATOM 3794 O O . PRO B 1 150 ? 9.5 -16.984 -20.234 1 98.69 150 PRO B O 1
ATOM 3797 N N . TYR B 1 151 ? 7.621 -18.234 -19.969 1 98.75 151 TYR B N 1
ATOM 3798 C CA . TYR B 1 151 ? 6.949 -17.328 -19.047 1 98.75 151 TYR B CA 1
ATOM 3799 C C . TYR B 1 151 ? 7.086 -17.812 -17.609 1 98.75 151 TYR B C 1
ATOM 3801 O O . TYR B 1 151 ? 7.199 -19.016 -17.359 1 98.75 151 TYR B O 1
ATOM 3809 N N . ASN B 1 152 ? 7.215 -16.875 -16.672 1 98.81 152 ASN B N 1
ATOM 3810 C CA . ASN B 1 152 ? 6.852 -17.094 -15.281 1 98.81 152 ASN B CA 1
ATOM 3811 C C . ASN B 1 152 ? 5.348 -16.953 -15.062 1 98.81 152 ASN B C 1
ATOM 3813 O O . ASN B 1 152 ? 4.805 -15.852 -15.18 1 98.81 152 ASN B O 1
ATOM 3817 N N . SER B 1 153 ? 4.66 -18.109 -14.641 1 98.88 153 SER B N 1
ATOM 3818 C CA . SER B 1 153 ? 3.215 -18.078 -14.828 1 98.88 153 SER B CA 1
ATOM 3819 C C . SER B 1 153 ? 2.484 -18.609 -13.602 1 98.88 153 SER B C 1
ATOM 3821 O O . SER B 1 153 ? 3.096 -19.219 -12.727 1 98.88 153 SER B O 1
ATOM 3823 N N . LEU B 1 154 ? 1.227 -18.234 -13.516 1 98.88 154 LEU B N 1
ATOM 3824 C CA . LEU B 1 154 ? 0.232 -18.922 -12.695 1 98.88 154 LEU B CA 1
ATOM 3825 C C . LEU B 1 154 ? -0.766 -19.672 -13.578 1 98.88 154 LEU B C 1
ATOM 3827 O O . LEU B 1 154 ? -1.426 -19.078 -14.43 1 98.88 154 LEU B O 1
ATOM 3831 N N . TYR B 1 155 ? -0.852 -20.984 -13.375 1 98.88 155 TYR B N 1
ATOM 3832 C CA . TYR B 1 155 ? -1.895 -21.781 -14.008 1 98.88 155 TYR B CA 1
ATOM 3833 C C . TYR B 1 155 ? -3.164 -21.797 -13.164 1 98.88 155 TYR B C 1
ATOM 3835 O O . TYR B 1 155 ? -3.105 -21.969 -11.945 1 98.88 155 TYR B O 1
ATOM 3843 N N . VAL B 1 156 ? -4.285 -21.578 -13.82 1 98.94 156 VAL B N 1
ATOM 3844 C CA . VAL B 1 156 ? -5.582 -21.672 -13.148 1 98.94 156 VAL B CA 1
ATOM 3845 C C . VAL B 1 156 ? -6.281 -22.969 -13.57 1 98.94 156 VAL B C 1
ATOM 3847 O O . VAL B 1 156 ? -6.781 -23.078 -14.695 1 98.94 156 VAL B O 1
ATOM 3850 N N . ILE B 1 157 ? -6.332 -23.906 -12.656 1 98.94 157 ILE B N 1
ATOM 3851 C CA . ILE B 1 157 ? -6.949 -25.203 -12.891 1 98.94 157 ILE B CA 1
ATOM 3852 C C . ILE B 1 157 ? -8.297 -25.266 -12.18 1 98.94 157 ILE B C 1
ATOM 3854 O O . ILE B 1 157 ? -8.383 -25.031 -10.969 1 98.94 157 ILE B O 1
ATOM 3858 N N . SER B 1 158 ? -9.367 -25.609 -12.914 1 98.75 158 SER B N 1
ATOM 3859 C CA . SER B 1 158 ? -10.703 -25.641 -12.344 1 98.75 158 SER B CA 1
ATOM 3860 C C . SER B 1 158 ? -10.898 -26.891 -11.477 1 98.75 158 SER B C 1
ATOM 3862 O O . SER B 1 158 ? -10.055 -27.797 -11.484 1 98.75 158 SER B O 1
ATOM 3864 N N . ASP B 1 159 ? -12.055 -26.906 -10.773 1 98.44 159 ASP B N 1
ATOM 3865 C CA . ASP B 1 159 ? -12.422 -28.047 -9.953 1 98.44 159 ASP B CA 1
ATOM 3866 C C . ASP B 1 159 ? -12.82 -29.25 -10.812 1 98.44 159 ASP B C 1
ATOM 3868 O O . ASP B 1 159 ? -13.094 -30.328 -10.297 1 98.44 159 ASP B O 1
ATOM 3872 N N . ARG B 1 160 ? -12.758 -29.094 -12.125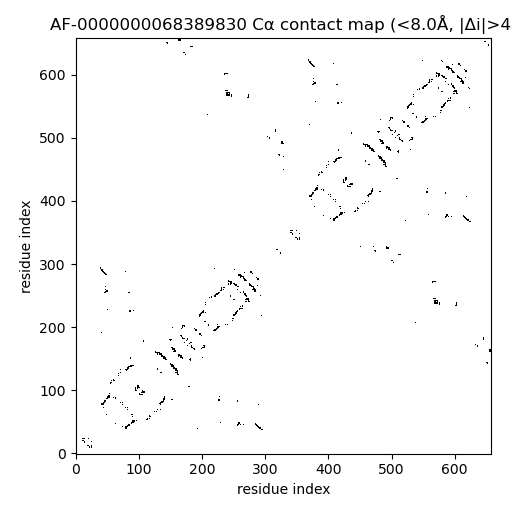 1 98.19 160 ARG B N 1
ATOM 3873 C CA . ARG B 1 160 ? -12.984 -30.203 -13.055 1 98.19 160 ARG B CA 1
ATOM 3874 C C . ARG B 1 160 ? -11.68 -30.672 -13.68 1 98.19 160 ARG B C 1
ATOM 3876 O O . ARG B 1 160 ? -11.68 -31.5 -14.586 1 98.19 160 ARG B O 1
ATOM 3883 N N . GLY B 1 161 ? -10.602 -30.062 -13.211 1 98.31 161 GLY B N 1
ATOM 3884 C CA . GLY B 1 161 ? -9.289 -30.453 -13.695 1 98.31 161 GLY B CA 1
ATOM 3885 C C . GLY B 1 161 ? -8.953 -29.828 -15.039 1 98.31 161 GLY B C 1
ATOM 3886 O O . GLY B 1 161 ? -8.094 -30.344 -15.766 1 98.31 161 GLY B O 1
ATOM 3887 N N . THR B 1 162 ? -9.656 -28.828 -15.414 1 98.12 162 THR B N 1
ATOM 3888 C CA . THR B 1 162 ? -9.406 -28.141 -16.672 1 98.12 162 THR B CA 1
ATOM 3889 C C . THR B 1 162 ? -8.523 -26.906 -16.453 1 98.12 162 THR B C 1
ATOM 3891 O O . THR B 1 162 ? -8.758 -26.141 -15.523 1 98.12 162 THR B O 1
ATOM 3894 N N . LEU B 1 163 ? -7.449 -26.844 -17.25 1 98.31 163 LEU B N 1
ATOM 3895 C CA . LEU B 1 163 ? -6.711 -25.578 -17.266 1 98.31 163 LEU B CA 1
ATOM 3896 C C . LEU B 1 163 ? -7.535 -24.484 -17.938 1 98.31 163 LEU B C 1
ATOM 3898 O O . LEU B 1 163 ? -7.668 -24.453 -19.156 1 98.31 163 LEU B O 1
ATOM 3902 N N . ILE B 1 164 ? -8.031 -23.547 -17.156 1 97.44 164 ILE B N 1
ATOM 3903 C CA . ILE B 1 164 ? -9 -22.578 -17.656 1 97.44 164 ILE B CA 1
ATOM 3904 C C . ILE B 1 164 ? -8.273 -21.375 -18.25 1 97.44 164 ILE B C 1
ATOM 3906 O O . ILE B 1 164 ? -8.766 -20.734 -19.188 1 97.44 164 ILE B O 1
ATOM 3910 N N . THR B 1 165 ? -7.184 -21.016 -17.672 1 98.06 165 THR B N 1
ATOM 3911 C CA . THR B 1 165 ? -6.398 -19.891 -18.156 1 98.06 165 THR B CA 1
ATOM 3912 C C . THR B 1 165 ? -5.012 -19.891 -17.516 1 98.06 165 THR B C 1
ATOM 3914 O O . THR B 1 165 ? -4.668 -20.797 -16.766 1 98.06 165 THR B O 1
ATOM 3917 N N . ARG B 1 166 ? -4.238 -18.938 -17.875 1 98.62 166 ARG B N 1
ATOM 3918 C CA . ARG B 1 166 ? -2.865 -18.766 -17.406 1 98.62 166 ARG B CA 1
ATOM 3919 C C . ARG B 1 166 ? -2.504 -17.281 -17.344 1 98.62 166 ARG B C 1
ATOM 3921 O O . ARG B 1 166 ? -2.809 -16.516 -18.266 1 98.62 166 ARG B O 1
ATOM 3928 N N . TYR B 1 167 ? -1.957 -16.922 -16.219 1 98.81 167 TYR B N 1
ATOM 3929 C CA . TYR B 1 167 ? -1.402 -15.586 -16.078 1 98.81 167 TYR B CA 1
ATOM 3930 C C . TYR B 1 167 ? 0.114 -15.602 -16.234 1 98.81 167 TYR B C 1
ATOM 3932 O O . TYR B 1 167 ? 0.795 -16.422 -15.609 1 98.81 167 TYR B O 1
ATOM 3940 N N . ASP B 1 168 ? 0.631 -14.742 -17.047 1 98.81 168 ASP B N 1
ATOM 3941 C CA . ASP B 1 168 ? 2.068 -14.57 -17.25 1 98.81 168 ASP B CA 1
ATOM 3942 C C . ASP B 1 168 ? 2.553 -13.25 -16.656 1 98.81 168 ASP B C 1
ATOM 3944 O O . ASP B 1 168 ? 1.96 -12.195 -16.891 1 98.81 168 ASP B O 1
ATOM 3948 N N . GLU B 1 169 ? 3.609 -13.367 -15.867 1 98.81 169 GLU B N 1
ATOM 3949 C CA . GLU B 1 169 ? 4.145 -12.18 -15.219 1 98.81 169 GLU B CA 1
ATOM 3950 C C . GLU B 1 169 ? 4.414 -11.07 -16.234 1 98.81 169 GLU B C 1
ATOM 3952 O O . GLU B 1 169 ? 5.039 -11.305 -17.266 1 98.81 169 GLU B O 1
ATOM 3957 N N . ARG B 1 170 ? 4.035 -9.859 -15.883 1 98.19 170 ARG B N 1
ATOM 3958 C CA . ARG B 1 170 ? 4.094 -8.773 -16.844 1 98.19 170 ARG B CA 1
ATOM 3959 C C . ARG B 1 170 ? 5.262 -7.836 -16.562 1 98.19 170 ARG B C 1
ATOM 3961 O O . ARG B 1 170 ? 5.945 -7.387 -17.484 1 98.19 170 ARG B O 1
ATOM 3968 N N . LEU B 1 171 ? 5.406 -7.516 -15.297 1 98.25 171 LEU B N 1
ATOM 3969 C CA . LEU B 1 171 ? 6.492 -6.633 -14.875 1 98.25 171 LEU B CA 1
ATOM 3970 C C . LEU B 1 171 ? 7.605 -7.426 -14.203 1 98.25 171 LEU B C 1
ATOM 3972 O O . LEU B 1 171 ? 7.527 -7.727 -13.008 1 98.25 171 LEU B O 1
ATOM 3976 N N . LEU B 1 172 ? 8.633 -7.641 -14.961 1 98.25 172 LEU B N 1
ATOM 3977 C CA . LEU B 1 172 ? 9.719 -8.516 -14.539 1 98.25 172 LEU B CA 1
ATOM 3978 C C . LEU B 1 172 ? 10.852 -7.715 -13.914 1 98.25 172 LEU B C 1
ATOM 3980 O O . LEU B 1 172 ? 11.062 -6.547 -14.258 1 98.25 172 LEU B O 1
ATOM 3984 N N . SER B 1 173 ? 11.547 -8.312 -13 1 96.94 173 SER B N 1
ATOM 3985 C CA . SER B 1 173 ? 12.781 -7.723 -12.484 1 96.94 173 SER B CA 1
ATOM 3986 C C . SER B 1 173 ? 13.828 -7.578 -13.586 1 96.94 173 SER B C 1
ATOM 3988 O O . SER B 1 173 ? 13.695 -8.164 -14.656 1 96.94 173 SER B O 1
ATOM 3990 N N . LYS B 1 174 ? 14.867 -6.828 -13.273 1 95.88 174 LYS B N 1
ATOM 3991 C CA . LYS B 1 174 ? 15.945 -6.625 -14.234 1 95.88 174 LYS B CA 1
ATOM 3992 C C . LYS B 1 174 ? 16.562 -7.957 -14.648 1 95.88 174 LYS B C 1
ATOM 3994 O O . LYS B 1 174 ? 16.781 -8.203 -15.836 1 95.88 174 LYS B O 1
ATOM 3999 N N . THR B 1 175 ? 16.844 -8.789 -13.656 1 96.06 175 THR B N 1
ATOM 4000 C CA . THR B 1 175 ? 17.438 -10.086 -13.953 1 96.06 175 THR B CA 1
ATOM 4001 C C . THR B 1 175 ? 16.5 -10.922 -14.828 1 96.06 175 THR B C 1
ATOM 4003 O O . THR B 1 175 ? 16.938 -11.516 -15.812 1 96.06 175 THR B O 1
ATOM 4006 N N . LYS B 1 176 ? 15.266 -10.984 -14.5 1 97.94 176 LYS B N 1
ATOM 4007 C CA . LYS B 1 176 ? 14.297 -11.805 -15.219 1 97.94 176 LYS B CA 1
ATOM 4008 C C . LYS B 1 176 ? 14.188 -11.367 -16.672 1 97.94 176 LYS B C 1
ATOM 4010 O O . LYS B 1 176 ? 14.25 -12.203 -17.578 1 97.94 176 LYS B O 1
ATOM 4015 N N . ILE B 1 177 ? 14.039 -10.109 -16.922 1 97.94 177 ILE B N 1
ATOM 4016 C CA . ILE B 1 177 ? 13.789 -9.633 -18.281 1 97.94 177 ILE B CA 1
ATOM 4017 C C . ILE B 1 177 ? 15.086 -9.688 -19.094 1 97.94 177 ILE B C 1
ATOM 4019 O O . ILE B 1 177 ? 15.055 -9.93 -20.297 1 97.94 177 ILE B O 1
ATOM 4023 N N . SER B 1 178 ? 16.203 -9.516 -18.406 1 96.56 178 SER B N 1
ATOM 4024 C CA . SER B 1 178 ? 17.469 -9.5 -19.125 1 96.56 178 SER B CA 1
ATOM 4025 C C . SER B 1 178 ? 17.891 -10.914 -19.531 1 96.56 178 SER B C 1
ATOM 4027 O O . SER B 1 178 ? 18.531 -11.102 -20.562 1 96.56 178 SER B O 1
ATOM 4029 N N . PHE B 1 179 ? 17.438 -11.93 -18.703 1 97.44 179 PHE B N 1
ATOM 4030 C CA . PHE B 1 179 ? 18.172 -13.172 -18.891 1 97.44 179 PHE B CA 1
ATOM 4031 C C . PHE B 1 179 ? 17.234 -14.367 -18.859 1 97.44 179 PHE B C 1
ATOM 4033 O O . PHE B 1 179 ? 17.594 -15.461 -19.312 1 97.44 179 PHE B O 1
ATOM 4040 N N . MET B 1 180 ? 16.031 -14.219 -18.391 1 98.25 180 MET B N 1
ATOM 4041 C CA . MET B 1 180 ? 15.398 -15.477 -18 1 98.25 180 MET B CA 1
ATOM 4042 C C . MET B 1 180 ? 14.039 -15.633 -18.672 1 98.25 180 MET B C 1
ATOM 4044 O O . MET B 1 180 ? 13.734 -16.688 -19.234 1 98.25 180 MET B O 1
ATOM 4048 N N . TYR B 1 181 ? 13.18 -14.609 -18.609 1 98.69 181 TYR B N 1
ATOM 4049 C CA . TYR B 1 181 ? 11.789 -14.836 -18.969 1 98.69 181 TYR B CA 1
ATOM 4050 C C . TYR B 1 181 ? 11.32 -13.82 -20.016 1 98.69 181 TYR B C 1
ATOM 4052 O O . TYR B 1 181 ? 11.891 -12.734 -20.125 1 98.69 181 TYR B O 1
ATOM 4060 N N . SER B 1 182 ? 10.289 -14.242 -20.797 1 98.56 182 SER B N 1
ATOM 4061 C CA . SER B 1 182 ? 9.492 -13.312 -21.594 1 98.56 182 SER B CA 1
ATOM 4062 C C . SER B 1 182 ? 8.398 -12.664 -20.734 1 98.56 182 SER B C 1
ATOM 4064 O O . SER B 1 182 ? 7.871 -13.289 -19.812 1 98.56 182 SER B O 1
ATOM 4066 N N . PRO B 1 183 ? 8.125 -11.422 -21 1 98.5 183 PRO B N 1
ATOM 4067 C CA . PRO B 1 183 ? 7.059 -10.758 -20.25 1 98.5 183 PRO B CA 1
ATOM 4068 C C . PRO B 1 183 ? 5.668 -11.086 -20.797 1 98.5 183 PRO B C 1
ATOM 4070 O O . PRO B 1 183 ? 5.484 -11.211 -22 1 98.5 183 PRO B O 1
ATOM 4073 N N . GLY B 1 184 ? 4.734 -11.281 -19.828 1 97.69 184 GLY B N 1
ATOM 4074 C CA . GLY B 1 184 ? 3.338 -11.328 -20.219 1 97.69 184 GLY B CA 1
ATOM 4075 C C . GLY B 1 184 ? 2.775 -9.969 -20.594 1 97.69 184 GLY B C 1
ATOM 4076 O O . GLY B 1 184 ? 3.488 -8.961 -20.562 1 97.69 184 GLY B O 1
ATOM 4077 N N . ARG B 1 185 ? 1.428 -9.984 -20.922 1 93.81 185 ARG B N 1
ATOM 4078 C CA . ARG B 1 185 ? 0.896 -8.742 -21.484 1 93.81 185 ARG B CA 1
ATOM 4079 C C . ARG B 1 185 ? -0.403 -8.352 -20.781 1 93.81 185 ARG B C 1
ATOM 4081 O O . ARG B 1 185 ? -0.687 -7.16 -20.625 1 93.81 185 ARG B O 1
ATOM 4088 N N . LEU B 1 186 ? -1.166 -9.289 -20.391 1 94.5 186 LEU B N 1
ATOM 4089 C CA . LEU B 1 186 ? -2.553 -8.984 -20.047 1 94.5 186 LEU B CA 1
ATOM 4090 C C . LEU B 1 186 ? -2.873 -9.422 -18.625 1 94.5 186 LEU B C 1
ATOM 4092 O O . LEU B 1 186 ? -2.334 -10.414 -18.141 1 94.5 186 LEU B O 1
ATOM 4096 N N . PRO B 1 187 ? -3.785 -8.562 -17.953 1 98.25 187 PRO B N 1
ATOM 4097 C CA . PRO B 1 187 ? -4.367 -9.125 -16.734 1 98.25 187 PRO B CA 1
ATOM 4098 C C . PRO B 1 187 ? -5.262 -10.336 -17.016 1 98.25 187 PRO B C 1
ATOM 4100 O O . PRO B 1 187 ? -5.723 -10.516 -18.141 1 98.25 187 PRO B O 1
ATOM 4103 N N . VAL B 1 188 ? -5.441 -11.172 -16.062 1 98.31 188 VAL B N 1
ATOM 4104 C CA . VAL B 1 188 ? -6.305 -12.344 -16.156 1 98.31 188 VAL B CA 1
ATOM 4105 C C . VAL B 1 188 ? -7.301 -12.359 -15.008 1 98.31 188 VAL B C 1
ATOM 4107 O O . VAL B 1 188 ? -6.93 -12.109 -13.859 1 98.31 188 VAL B O 1
ATOM 4110 N N . THR B 1 189 ? -8.578 -12.547 -15.336 1 98.69 189 THR B N 1
ATOM 4111 C CA . THR B 1 189 ? -9.594 -12.766 -14.312 1 98.69 189 THR B CA 1
ATOM 4112 C C . THR B 1 189 ? -1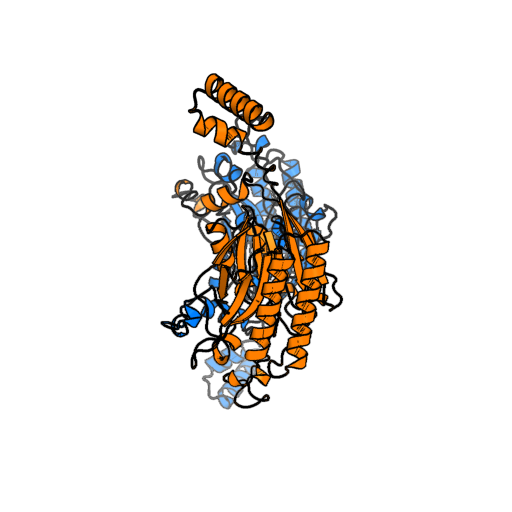0.328 -14.086 -14.555 1 98.69 189 THR B C 1
ATOM 4114 O O . THR B 1 189 ? -10.336 -14.594 -15.68 1 98.69 189 THR B O 1
ATOM 4117 N N . PHE B 1 190 ? -10.867 -14.656 -13.539 1 98.5 190 PHE B N 1
ATOM 4118 C CA . PHE B 1 190 ? -11.742 -15.82 -13.609 1 98.5 190 PHE B CA 1
ATOM 4119 C C . PHE B 1 190 ? -12.711 -15.844 -12.43 1 98.5 190 PHE B C 1
ATOM 4121 O O . PHE B 1 190 ? -12.508 -15.141 -11.445 1 98.5 190 PHE B O 1
ATOM 4128 N N . GLU B 1 191 ? -13.758 -16.641 -12.57 1 97.81 191 GLU B N 1
ATOM 4129 C CA . GLU B 1 191 ? -14.805 -16.656 -11.547 1 97.81 191 GLU B CA 1
ATOM 4130 C C . GLU B 1 191 ? -14.93 -18.047 -10.906 1 97.81 191 GLU B C 1
ATOM 4132 O O . GLU B 1 191 ? -14.852 -19.062 -11.602 1 97.81 191 GLU B O 1
ATOM 4137 N N . VAL B 1 192 ? -15 -18.047 -9.633 1 97.88 192 VAL B N 1
ATOM 4138 C CA . VAL B 1 192 ? -15.344 -19.219 -8.836 1 97.88 192 VAL B CA 1
ATOM 4139 C C . VAL B 1 192 ? -16.562 -18.922 -7.957 1 97.88 192 VAL B C 1
ATOM 4141 O O . VAL B 1 192 ? -16.484 -18.109 -7.035 1 97.88 192 VAL B O 1
ATOM 4144 N N . ASP B 1 193 ? -17.688 -19.516 -8.117 1 93.88 193 ASP B N 1
ATOM 4145 C CA . ASP B 1 193 ? -18.906 -19.344 -7.348 1 93.88 193 ASP B CA 1
ATOM 4146 C C . ASP B 1 193 ? -19.281 -17.875 -7.234 1 93.88 193 ASP B C 1
ATOM 4148 O O . ASP B 1 193 ? -19.531 -17.375 -6.137 1 93.88 193 ASP B O 1
ATOM 4152 N N . CYS B 1 194 ? -19.172 -17.062 -8.148 1 91.38 194 CYS B N 1
ATOM 4153 C CA . CYS B 1 194 ? -19.578 -15.672 -8.266 1 91.38 194 CYS B CA 1
ATOM 4154 C C . CYS B 1 194 ? -18.516 -14.742 -7.699 1 91.38 194 CYS B C 1
ATOM 4156 O O . CYS B 1 194 ? -18.75 -13.539 -7.57 1 91.38 194 CYS B O 1
ATOM 4158 N N . PHE B 1 195 ? -17.438 -15.359 -7.285 1 97.06 195 PHE B N 1
ATOM 4159 C CA . PHE B 1 195 ? -16.297 -14.547 -6.875 1 97.06 195 PHE B CA 1
ATOM 4160 C C . PHE B 1 195 ? -15.328 -14.367 -8.023 1 97.06 195 PHE B C 1
ATOM 4162 O O . PHE B 1 195 ? -14.938 -15.336 -8.68 1 97.06 195 PHE B O 1
ATOM 4169 N N . ARG B 1 196 ? -15.039 -13.133 -8.336 1 97.62 196 ARG B N 1
ATOM 4170 C CA . ARG B 1 196 ? -14.086 -12.844 -9.406 1 97.62 196 ARG B CA 1
ATOM 4171 C C . ARG B 1 196 ? -12.672 -12.734 -8.859 1 97.62 196 ARG B C 1
ATOM 4173 O O . ARG B 1 196 ? -12.406 -11.938 -7.953 1 97.62 196 ARG B O 1
ATOM 4180 N N . PHE B 1 197 ? -11.727 -13.492 -9.375 1 98.81 197 PHE B N 1
ATOM 4181 C CA . PHE B 1 197 ? -10.328 -13.531 -8.953 1 98.81 197 PHE B CA 1
ATOM 4182 C C . PHE B 1 197 ? -9.422 -12.906 -10.008 1 98.81 197 PHE B C 1
ATOM 4184 O O . PHE B 1 197 ? -9.742 -12.93 -11.195 1 98.81 197 PHE B O 1
ATOM 4191 N N . GLY B 1 198 ? -8.367 -12.234 -9.602 1 98.94 198 GLY B N 1
ATOM 4192 C CA . GLY B 1 198 ? -7.246 -11.812 -10.43 1 98.94 198 GLY B CA 1
ATOM 4193 C C . GLY B 1 198 ? -5.93 -12.43 -10.016 1 98.94 198 GLY B C 1
ATOM 4194 O O . GLY B 1 198 ? -5.836 -13.055 -8.953 1 98.94 198 GLY B O 1
ATOM 4195 N N . CYS B 1 199 ? -4.895 -12.305 -10.883 1 98.94 199 CYS B N 1
ATOM 4196 C CA . CYS B 1 199 ? -3.596 -12.914 -10.609 1 98.94 199 CYS B CA 1
ATOM 4197 C C . CYS B 1 199 ? -2.479 -11.883 -10.734 1 98.94 199 CYS B C 1
ATOM 4199 O O . CYS B 1 199 ? -2.518 -11.016 -11.609 1 98.94 199 CYS B O 1
ATOM 4201 N N . ALA B 1 200 ? -1.497 -11.977 -9.883 1 98.94 200 ALA B N 1
ATOM 4202 C CA . ALA B 1 200 ? -0.278 -11.172 -9.938 1 98.94 200 ALA B CA 1
ATOM 4203 C C . ALA B 1 200 ? 0.927 -11.969 -9.453 1 98.94 200 ALA B C 1
ATOM 4205 O O . ALA B 1 200 ? 0.779 -12.922 -8.68 1 98.94 200 ALA B O 1
ATOM 4206 N N . LEU B 1 201 ? 2.184 -11.547 -9.891 1 98.62 201 LEU B N 1
ATOM 4207 C CA . LEU B 1 201 ? 3.373 -12.352 -9.633 1 98.62 201 LEU B CA 1
ATOM 4208 C C . LEU B 1 201 ? 4.562 -11.461 -9.281 1 98.62 201 LEU B C 1
ATOM 4210 O O . LEU B 1 201 ? 4.793 -10.438 -9.93 1 98.62 201 LEU B O 1
ATOM 4214 N N . GLY B 1 202 ? 5.293 -11.953 -8.336 1 98 202 GLY B N 1
ATOM 4215 C CA . GLY B 1 202 ? 6.648 -11.484 -8.086 1 98 202 GLY B CA 1
ATOM 4216 C C . GLY B 1 202 ? 6.711 -10 -7.77 1 98 202 GLY B C 1
ATOM 4217 O O . GLY B 1 202 ? 6.016 -9.523 -6.875 1 98 202 GLY B O 1
ATOM 4218 N N . MET B 1 203 ? 7.461 -9.328 -8.547 1 96.75 203 MET B N 1
ATOM 4219 C CA . MET B 1 203 ? 7.754 -7.922 -8.281 1 96.75 203 MET B CA 1
ATOM 4220 C C . MET B 1 203 ? 6.535 -7.051 -8.555 1 96.75 203 MET B C 1
ATOM 4222 O O . MET B 1 203 ? 6.516 -5.871 -8.195 1 96.75 203 MET B O 1
ATOM 4226 N N . GLU B 1 204 ? 5.578 -7.648 -9.086 1 98.5 204 GLU B N 1
ATOM 4227 C CA . GLU B 1 204 ? 4.391 -6.875 -9.438 1 98.5 204 GLU B CA 1
ATOM 4228 C C . GLU B 1 204 ? 3.74 -6.273 -8.195 1 98.5 204 GLU B C 1
ATOM 4230 O O . GLU B 1 204 ? 2.955 -5.328 -8.289 1 98.5 204 GLU B O 1
ATOM 4235 N N . ALA B 1 205 ? 4.109 -6.77 -6.98 1 98.69 205 ALA B N 1
ATOM 4236 C CA . ALA B 1 205 ? 3.629 -6.172 -5.738 1 98.69 205 ALA B CA 1
ATOM 4237 C C . ALA B 1 205 ? 4.043 -4.707 -5.637 1 98.69 205 ALA B C 1
ATOM 4239 O O . ALA B 1 205 ? 3.35 -3.898 -5.016 1 98.69 205 ALA B O 1
ATOM 4240 N N . HIS B 1 206 ? 5.148 -4.379 -6.25 1 98.44 206 HIS B N 1
ATOM 4241 C CA . HIS B 1 206 ? 5.715 -3.039 -6.141 1 98.44 206 HIS B CA 1
ATOM 4242 C C . HIS B 1 206 ? 4.918 -2.037 -6.973 1 98.44 206 HIS B C 1
ATOM 4244 O O . HIS B 1 206 ? 5.133 -0.828 -6.867 1 98.44 206 HIS B O 1
ATOM 4250 N N . TYR B 1 207 ? 4.023 -2.51 -7.789 1 98.56 207 TYR B N 1
ATOM 4251 C CA . TYR B 1 207 ? 3.344 -1.66 -8.758 1 98.56 207 TYR B CA 1
ATOM 4252 C C . TYR B 1 207 ? 1.852 -1.574 -8.461 1 98.56 207 TYR B C 1
ATOM 4254 O O . TYR B 1 207 ? 1.063 -2.375 -8.969 1 98.56 207 TYR B O 1
ATOM 4262 N N . PRO B 1 208 ? 1.458 -0.484 -7.703 1 98.62 208 PRO B N 1
ATOM 4263 C CA . PRO B 1 208 ? 0.039 -0.333 -7.375 1 98.62 208 PRO B CA 1
ATOM 4264 C C . PRO B 1 208 ? -0.858 -0.364 -8.609 1 98.62 208 PRO B C 1
ATOM 4266 O O . PRO B 1 208 ? -2.029 -0.744 -8.516 1 98.62 208 PRO B O 1
ATOM 4269 N N . GLU B 1 209 ? -0.315 -0.078 -9.828 1 97.81 209 GLU B N 1
ATOM 4270 C CA . GLU B 1 209 ? -1.061 -0.036 -11.086 1 97.81 209 GLU B CA 1
ATOM 4271 C C . GLU B 1 209 ? -1.707 -1.385 -11.391 1 97.81 209 GLU B C 1
ATOM 4273 O O . GLU B 1 209 ? -2.826 -1.441 -11.906 1 97.81 209 GLU B O 1
ATOM 4278 N N . ILE B 1 210 ? -1.005 -2.418 -11.031 1 98.62 210 ILE B N 1
ATOM 4279 C CA . ILE B 1 210 ? -1.498 -3.77 -11.273 1 98.62 210 ILE B CA 1
ATOM 4280 C C . ILE B 1 210 ? -2.762 -4.012 -10.453 1 98.62 210 ILE B C 1
ATOM 4282 O O . ILE B 1 210 ? -3.766 -4.504 -10.977 1 98.62 210 ILE B O 1
ATOM 4286 N N . PHE B 1 211 ? -2.768 -3.605 -9.266 1 98.81 211 PHE B N 1
ATOM 4287 C CA . PHE B 1 211 ? -3.873 -3.859 -8.344 1 98.81 211 PHE B CA 1
ATOM 4288 C C . PHE B 1 211 ? -5.031 -2.908 -8.617 1 98.81 211 PHE B C 1
ATOM 4290 O O . PHE B 1 211 ? -6.199 -3.295 -8.508 1 98.81 211 PHE B O 1
ATOM 4297 N N . MET B 1 212 ? -4.707 -1.702 -8.961 1 98.25 212 MET B N 1
ATOM 4298 C CA . MET B 1 212 ? -5.75 -0.763 -9.367 1 98.25 212 MET B CA 1
ATOM 4299 C C . MET B 1 212 ? -6.473 -1.257 -10.609 1 98.25 212 MET B C 1
ATOM 4301 O O . MET B 1 212 ? -7.676 -1.05 -10.766 1 98.25 212 MET B O 1
ATOM 4305 N N . GLU B 1 213 ? -5.723 -1.841 -11.547 1 98.25 213 GLU B N 1
ATOM 4306 C CA . GLU B 1 213 ? -6.336 -2.43 -12.734 1 98.25 213 GLU B CA 1
ATOM 4307 C C . GLU B 1 213 ? -7.355 -3.5 -12.352 1 98.25 213 GLU B C 1
ATOM 4309 O O . GLU B 1 213 ? -8.445 -3.553 -12.922 1 98.25 213 GLU B O 1
ATOM 4314 N N . TYR B 1 214 ? -7.035 -4.316 -11.391 1 98.75 214 TYR B N 1
ATOM 4315 C CA . TYR B 1 214 ? -7.938 -5.379 -10.961 1 98.75 214 TYR B CA 1
ATOM 4316 C C . TYR B 1 214 ? -9.156 -4.809 -10.25 1 98.75 214 TYR B C 1
ATOM 4318 O O . TYR B 1 214 ? -10.25 -5.379 -10.312 1 98.75 214 TYR B O 1
ATOM 4326 N N . GLU B 1 215 ? -8.961 -3.695 -9.508 1 97.75 215 GLU B N 1
ATOM 4327 C CA . GLU B 1 215 ? -10.125 -3.01 -8.953 1 97.75 215 GLU B CA 1
ATOM 4328 C C . GLU B 1 215 ? -11.102 -2.592 -10.055 1 97.75 215 GLU B C 1
ATOM 4330 O O . GLU B 1 215 ? -12.305 -2.807 -9.938 1 97.75 215 GLU B O 1
ATOM 4335 N N . LYS B 1 216 ? -10.609 -2.047 -11.148 1 96.62 216 LYS B N 1
ATOM 4336 C CA . LYS B 1 216 ? -11.43 -1.612 -12.273 1 96.62 216 LYS B CA 1
ATOM 4337 C C . LYS B 1 216 ? -12.125 -2.799 -12.938 1 96.62 216 LYS B C 1
ATOM 4339 O O . LYS B 1 216 ? -13.195 -2.645 -13.531 1 96.62 216 LYS B O 1
ATOM 4344 N N . LEU B 1 217 ? -11.516 -3.926 -12.82 1 97.69 217 LEU B N 1
ATOM 4345 C CA . LEU B 1 217 ? -12.086 -5.133 -13.406 1 97.69 217 LEU B CA 1
ATOM 4346 C C . LEU B 1 217 ? -13.039 -5.816 -12.422 1 97.69 217 LEU B C 1
ATOM 4348 O O . LEU B 1 217 ? -13.445 -6.957 -12.641 1 97.69 217 LEU B O 1
ATOM 4352 N N . ASN B 1 218 ? -13.305 -5.219 -11.281 1 96 218 ASN B N 1
ATOM 4353 C CA . ASN B 1 218 ? -14.266 -5.652 -10.273 1 96 218 ASN B CA 1
ATOM 4354 C C . ASN B 1 218 ? -13.836 -6.961 -9.617 1 96 218 ASN B C 1
ATOM 4356 O O . ASN B 1 218 ? -14.672 -7.824 -9.336 1 96 218 ASN B O 1
ATOM 4360 N N . VAL B 1 219 ? -12.602 -7.109 -9.461 1 98 219 VAL B N 1
ATOM 4361 C CA . VAL B 1 219 ? -12.062 -8.289 -8.797 1 98 219 VAL B CA 1
ATOM 4362 C C . VAL B 1 219 ? -12.398 -8.242 -7.305 1 98 219 VAL B C 1
ATOM 4364 O O . VAL B 1 219 ? -12.359 -7.176 -6.688 1 98 219 VAL B O 1
ATOM 4367 N N . ASP B 1 220 ? -12.695 -9.43 -6.762 1 97.75 220 ASP B N 1
ATOM 4368 C CA . ASP B 1 220 ? -13.008 -9.586 -5.344 1 97.75 220 ASP B CA 1
ATOM 4369 C C . ASP B 1 220 ? -11.766 -10 -4.547 1 97.75 220 ASP B C 1
ATOM 4371 O O . ASP B 1 220 ? -11.648 -9.68 -3.365 1 97.75 220 ASP B O 1
ATOM 4375 N N . CYS B 1 221 ? -10.898 -10.719 -5.18 1 98.75 221 CYS B N 1
ATOM 4376 C CA . CYS B 1 221 ? -9.695 -11.227 -4.539 1 98.75 221 CYS B CA 1
ATOM 4377 C C . CYS B 1 221 ? -8.562 -11.383 -5.551 1 98.75 221 CYS B C 1
ATOM 4379 O O . CYS B 1 221 ? -8.734 -12.023 -6.586 1 98.75 221 CYS B O 1
ATOM 4381 N N . VAL B 1 222 ? -7.453 -10.758 -5.262 1 98.94 222 VAL B N 1
ATOM 4382 C CA . VAL B 1 222 ? -6.262 -10.969 -6.078 1 98.94 222 VAL B CA 1
ATOM 4383 C C . VAL B 1 222 ? -5.41 -12.078 -5.469 1 98.94 222 VAL B C 1
ATOM 4385 O O . VAL B 1 222 ? -5.164 -12.094 -4.262 1 98.94 222 VAL B O 1
ATOM 4388 N N . LEU B 1 223 ? -5.043 -13.055 -6.277 1 99 223 LEU B N 1
ATOM 4389 C CA . LEU B 1 223 ? -4.102 -14.109 -5.906 1 99 223 LEU B CA 1
ATOM 4390 C C . LEU B 1 223 ? -2.678 -13.719 -6.289 1 99 223 LEU B C 1
ATOM 4392 O O . LEU B 1 223 ? -2.297 -13.812 -7.461 1 99 223 LEU B O 1
ATOM 4396 N N . PHE B 1 224 ? -1.924 -13.25 -5.281 1 99 224 PHE B N 1
ATOM 4397 C CA . PHE B 1 224 ? -0.564 -12.781 -5.512 1 99 224 PHE B CA 1
ATOM 4398 C C . PHE B 1 224 ? 0.454 -13.82 -5.059 1 99 224 PHE B C 1
ATOM 4400 O O . PHE B 1 224 ? 0.477 -14.203 -3.887 1 99 224 PHE B O 1
ATOM 4407 N N . SER B 1 225 ? 1.353 -14.219 -5.996 1 98.94 225 SER B N 1
ATOM 4408 C CA . SER B 1 225 ? 2.398 -15.195 -5.711 1 98.94 225 SER B CA 1
ATOM 4409 C C . SER B 1 225 ? 3.785 -14.57 -5.828 1 98.94 225 SER B C 1
ATOM 4411 O O . SER B 1 225 ? 4.043 -13.789 -6.75 1 98.94 225 SER B O 1
ATOM 4413 N N . THR B 1 226 ? 4.633 -14.875 -4.887 1 98.69 226 THR B N 1
ATOM 4414 C CA . THR B 1 226 ? 6.016 -14.406 -4.949 1 98.69 226 THR B CA 1
ATOM 4415 C C . THR B 1 226 ? 6.977 -15.5 -4.488 1 98.69 226 THR B C 1
ATOM 4417 O O . THR B 1 226 ? 6.547 -16.562 -4.016 1 98.69 226 THR B O 1
ATOM 4420 N N . ALA B 1 227 ? 8.258 -15.266 -4.773 1 98.06 227 ALA B N 1
ATOM 4421 C CA . ALA B 1 227 ? 9.336 -16.172 -4.406 1 98.06 227 ALA B CA 1
ATOM 4422 C C . ALA B 1 227 ? 10.586 -15.414 -3.986 1 98.06 227 ALA B C 1
ATOM 4424 O O . ALA B 1 227 ? 10.758 -14.25 -4.355 1 98.06 227 ALA B O 1
ATOM 4425 N N . GLY B 1 228 ? 11.359 -16.031 -3.23 1 96.06 228 GLY B N 1
ATOM 4426 C CA . GLY B 1 228 ? 12.656 -15.555 -2.777 1 96.06 228 GLY B CA 1
ATOM 4427 C C . GLY B 1 228 ? 13.453 -16.594 -2.012 1 96.06 228 GLY B C 1
ATOM 4428 O O . GLY B 1 228 ? 12.883 -17.531 -1.464 1 96.06 228 GLY B O 1
ATOM 4429 N N . GLU B 1 229 ? 14.758 -16.328 -1.947 1 95.06 229 GLU B N 1
ATOM 4430 C CA . GLU B 1 229 ? 15.648 -17.297 -1.329 1 95.06 229 GLU B CA 1
ATOM 4431 C C . GLU B 1 229 ? 15.688 -17.125 0.187 1 95.06 229 GLU B C 1
ATOM 4433 O O . GLU B 1 229 ? 16.094 -18.031 0.909 1 95.06 229 GLU B O 1
ATOM 4438 N N . ASP B 1 230 ? 15.328 -15.953 0.605 1 95.19 230 ASP B N 1
ATOM 4439 C CA . ASP B 1 230 ? 15.328 -15.656 2.035 1 95.19 230 ASP B CA 1
ATOM 4440 C C . ASP B 1 230 ? 14.289 -14.578 2.369 1 95.19 230 ASP B C 1
ATOM 4442 O O . ASP B 1 230 ? 13.5 -14.188 1.513 1 95.19 230 ASP B O 1
ATOM 4446 N N . ALA B 1 231 ? 14.312 -14.164 3.596 1 94.81 231 ALA B N 1
ATOM 4447 C CA . ALA B 1 231 ? 13.25 -13.297 4.09 1 94.81 231 ALA B CA 1
ATOM 4448 C C . ALA B 1 231 ? 13.602 -11.828 3.891 1 94.81 231 ALA B C 1
ATOM 4450 O O . ALA B 1 231 ? 12.898 -10.938 4.379 1 94.81 231 ALA B O 1
ATOM 4451 N N . SER B 1 232 ? 14.578 -11.484 3.133 1 91 232 SER B N 1
ATOM 4452 C CA . SER B 1 232 ? 15.133 -10.133 3.105 1 91 232 SER B CA 1
ATOM 4453 C C . SER B 1 232 ? 14.117 -9.125 2.58 1 91 232 SER B C 1
ATOM 4455 O O . SER B 1 232 ? 14.039 -8 3.08 1 91 232 SER B O 1
ATOM 4457 N N . ASN B 1 233 ? 13.312 -9.539 1.596 1 92.94 233 ASN B N 1
ATOM 4458 C CA . ASN B 1 233 ? 12.375 -8.602 0.994 1 92.94 233 ASN B CA 1
ATOM 4459 C C . ASN B 1 233 ? 10.938 -8.891 1.426 1 92.94 233 ASN B C 1
ATOM 4461 O O . ASN B 1 233 ? 10.008 -8.227 0.966 1 92.94 233 ASN B O 1
ATOM 4465 N N . ALA B 1 234 ? 10.812 -9.789 2.34 1 97 234 ALA B N 1
ATOM 4466 C CA . ALA B 1 234 ? 9.484 -10.297 2.666 1 97 234 ALA B CA 1
ATOM 4467 C C . ALA B 1 234 ? 8.625 -9.219 3.324 1 97 234 ALA B C 1
ATOM 4469 O O . ALA B 1 234 ? 7.426 -9.117 3.055 1 97 234 ALA B O 1
ATOM 4470 N N . HIS B 1 235 ? 9.219 -8.367 4.113 1 97.44 235 HIS B N 1
ATOM 4471 C CA . HIS B 1 235 ? 8.469 -7.328 4.816 1 97.44 235 HIS B CA 1
ATOM 4472 C C . HIS B 1 235 ? 7.871 -6.32 3.84 1 97.44 235 HIS B C 1
ATOM 4474 O O . HIS B 1 235 ? 6.723 -5.906 3.996 1 97.44 235 HIS B O 1
ATOM 4480 N N . ALA B 1 236 ? 8.625 -5.926 2.893 1 98.12 236 ALA B N 1
ATOM 4481 C CA . ALA B 1 236 ? 8.148 -4.953 1.912 1 98.12 236 ALA B CA 1
ATOM 4482 C C . ALA B 1 236 ? 6.973 -5.516 1.115 1 98.12 236 ALA B C 1
ATOM 4484 O O . ALA B 1 236 ? 5.953 -4.84 0.945 1 98.12 236 ALA B O 1
ATOM 4485 N N . PHE B 1 237 ? 7.102 -6.738 0.679 1 98.69 237 PHE B N 1
ATOM 4486 C CA . PHE B 1 237 ? 6.031 -7.367 -0.09 1 98.69 237 PHE B CA 1
ATOM 4487 C C . PHE B 1 237 ? 4.758 -7.477 0.741 1 98.69 237 PHE B C 1
ATOM 4489 O O . PHE B 1 237 ? 3.668 -7.168 0.258 1 98.69 237 PHE B O 1
ATOM 4496 N N . ALA B 1 238 ? 4.949 -7.922 1.949 1 98.88 238 ALA B N 1
ATOM 4497 C CA . ALA B 1 238 ? 3.791 -8.078 2.826 1 98.88 238 ALA B CA 1
ATOM 4498 C C . ALA B 1 238 ? 3.105 -6.742 3.08 1 98.88 238 ALA B C 1
ATOM 4500 O O . ALA B 1 238 ? 1.877 -6.648 3.031 1 98.88 238 ALA B O 1
ATOM 4501 N N . ALA B 1 239 ? 3.865 -5.711 3.34 1 98.88 239 ALA B N 1
ATOM 4502 C CA . ALA B 1 239 ? 3.316 -4.375 3.555 1 98.88 239 ALA B CA 1
ATOM 4503 C C . ALA B 1 239 ? 2.545 -3.895 2.328 1 98.88 239 ALA B C 1
ATOM 4505 O O . ALA B 1 239 ? 1.448 -3.344 2.453 1 98.88 239 ALA B O 1
ATOM 4506 N N . GLU B 1 240 ? 3.121 -4.098 1.203 1 98.94 240 GLU B N 1
ATOM 4507 C CA . GLU B 1 240 ? 2.482 -3.67 -0.038 1 98.94 240 GLU B CA 1
ATOM 4508 C C . GLU B 1 240 ? 1.162 -4.402 -0.259 1 98.94 240 GLU B C 1
ATOM 4510 O O . GLU B 1 240 ? 0.165 -3.791 -0.648 1 98.94 240 GLU B O 1
ATOM 4515 N N . ILE B 1 241 ? 1.162 -5.645 0.009 1 98.94 241 ILE B N 1
ATOM 4516 C CA . ILE B 1 241 ? -0.034 -6.445 -0.22 1 98.94 241 ILE B CA 1
ATOM 4517 C C . ILE B 1 241 ? -1.153 -5.98 0.708 1 98.94 241 ILE B C 1
ATOM 4519 O O . ILE B 1 241 ? -2.299 -5.824 0.28 1 98.94 241 ILE B O 1
ATOM 4523 N N . LEU B 1 242 ? -0.833 -5.758 1.959 1 98.94 242 LEU B N 1
ATOM 4524 C CA . LEU B 1 242 ? -1.833 -5.219 2.873 1 98.94 242 LEU B CA 1
ATOM 4525 C C . LEU B 1 242 ? -2.326 -3.855 2.398 1 98.94 242 LEU B C 1
ATOM 4527 O O . LEU B 1 242 ? -3.525 -3.574 2.443 1 98.94 242 LEU B O 1
ATOM 4531 N N . GLY B 1 243 ? -1.419 -3.041 1.978 1 98.94 243 GLY B N 1
ATOM 4532 C CA . GLY B 1 243 ? -1.781 -1.735 1.447 1 98.94 243 GLY B CA 1
ATOM 4533 C C . GLY B 1 243 ? -2.666 -1.815 0.218 1 98.94 243 GLY B C 1
ATOM 4534 O O . GLY B 1 243 ? -3.639 -1.067 0.096 1 98.94 243 GLY B O 1
ATOM 4535 N N . HIS B 1 244 ? -2.293 -2.73 -0.711 1 98.94 244 HIS B N 1
ATOM 4536 C CA . HIS B 1 244 ? -3.105 -2.918 -1.908 1 98.94 244 HIS B CA 1
ATOM 4537 C C . HIS B 1 244 ? -4.52 -3.365 -1.552 1 98.94 244 HIS B C 1
ATOM 4539 O O . HIS B 1 244 ? -5.492 -2.889 -2.137 1 98.94 244 HIS B O 1
ATOM 4545 N N . ALA B 1 245 ? -4.598 -4.297 -0.61 1 98.81 245 ALA B N 1
ATOM 4546 C CA . ALA B 1 245 ? -5.918 -4.758 -0.189 1 98.81 245 ALA B CA 1
ATOM 4547 C C . ALA B 1 245 ? -6.766 -3.6 0.329 1 98.81 245 ALA B C 1
ATOM 4549 O O . ALA B 1 245 ? -7.914 -3.43 -0.083 1 98.81 245 ALA B O 1
ATOM 4550 N N . ALA B 1 246 ? -6.215 -2.816 1.15 1 98.5 246 ALA B N 1
ATOM 4551 C CA . ALA B 1 246 ? -6.93 -1.703 1.772 1 98.5 246 ALA B CA 1
ATOM 4552 C C . ALA B 1 246 ? -7.289 -0.637 0.741 1 98.5 246 ALA B C 1
ATOM 4554 O O . ALA B 1 246 ? -8.43 -0.179 0.685 1 98.5 246 ALA B O 1
ATOM 4555 N N . SER B 1 247 ? -6.371 -0.23 -0.08 1 98.56 247 SER B N 1
ATOM 4556 C CA . SER B 1 247 ? -6.562 0.854 -1.038 1 98.56 247 SER B CA 1
ATOM 4557 C C . SER B 1 247 ? -7.613 0.486 -2.084 1 98.56 247 SER B C 1
ATOM 4559 O O . SER B 1 247 ? -8.32 1.356 -2.588 1 98.56 247 SER B O 1
ATOM 4561 N N . ASN B 1 248 ? -7.672 -0.843 -2.354 1 98.19 248 ASN B N 1
ATOM 4562 C CA . ASN B 1 248 ? -8.578 -1.244 -3.426 1 98.19 248 ASN B CA 1
ATOM 4563 C C . ASN B 1 248 ? -9.836 -1.91 -2.879 1 98.19 248 ASN B C 1
ATOM 4565 O O . ASN B 1 248 ? -10.734 -2.273 -3.641 1 98.19 248 ASN B O 1
ATOM 4569 N N . THR B 1 249 ? -9.945 -2.088 -1.596 1 96.75 249 THR B N 1
ATOM 4570 C CA . THR B 1 249 ? -11.102 -2.633 -0.886 1 96.75 249 THR B CA 1
ATOM 4571 C C . THR B 1 249 ? -11.461 -4.012 -1.424 1 96.75 249 THR B C 1
ATOM 4573 O O . THR B 1 249 ? -12.617 -4.258 -1.788 1 96.75 249 THR B O 1
ATOM 4576 N N . TYR B 1 250 ? -10.531 -4.852 -1.46 1 97.75 250 TYR B N 1
ATOM 4577 C CA . TYR B 1 250 ? -10.773 -6.246 -1.813 1 97.75 250 TYR B CA 1
ATOM 4578 C C . TYR B 1 250 ? -9.758 -7.16 -1.134 1 97.75 250 TYR B C 1
ATOM 4580 O O . TYR B 1 250 ? -8.852 -6.691 -0.445 1 97.75 250 TYR B O 1
ATOM 4588 N N . TRP B 1 251 ? -9.945 -8.453 -1.242 1 98.69 251 TRP B N 1
ATOM 4589 C CA . TRP B 1 251 ? -9.078 -9.438 -0.61 1 98.69 251 TRP B CA 1
ATOM 4590 C C . TRP B 1 251 ? -7.82 -9.672 -1.441 1 98.69 251 TRP B C 1
ATOM 4592 O O . TRP B 1 251 ? -7.844 -9.539 -2.668 1 98.69 251 TRP B O 1
ATOM 4602 N N . VAL B 1 252 ? -6.738 -10 -0.757 1 98.94 252 VAL B N 1
ATOM 4603 C CA . VAL B 1 252 ? -5.539 -10.438 -1.459 1 98.94 252 VAL B CA 1
ATOM 4604 C C . VAL B 1 252 ? -4.973 -11.688 -0.781 1 98.94 252 VAL B C 1
ATOM 4606 O O . VAL B 1 252 ? -4.727 -11.688 0.428 1 98.94 252 VAL B O 1
ATOM 4609 N N . SER B 1 253 ? -4.852 -12.742 -1.525 1 99 253 SER B N 1
ATOM 4610 C CA . SER B 1 253 ? -4.098 -13.914 -1.095 1 99 253 SER B CA 1
ATOM 4611 C C . SER B 1 253 ? -2.615 -13.766 -1.412 1 99 253 SER B C 1
ATOM 4613 O O . SER B 1 253 ? -2.24 -13.523 -2.562 1 99 253 SER B O 1
ATOM 4615 N N . TYR B 1 254 ? -1.818 -13.805 -0.43 1 99 254 TYR B N 1
ATOM 4616 C CA . TYR B 1 254 ? -0.368 -13.68 -0.514 1 99 254 TYR B CA 1
ATOM 4617 C C . TYR B 1 254 ? 0.311 -15.031 -0.345 1 99 254 TYR B C 1
ATOM 4619 O O . TYR B 1 254 ? 0.32 -15.594 0.751 1 99 254 TYR B O 1
ATOM 4627 N N . SER B 1 255 ? 0.874 -15.547 -1.372 1 99 255 SER B N 1
ATOM 4628 C CA . SER B 1 255 ? 1.537 -16.844 -1.325 1 99 255 SER B CA 1
ATOM 4629 C C . SER B 1 255 ? 3.027 -16.719 -1.62 1 99 255 SER B C 1
ATOM 4631 O O . SER B 1 255 ? 3.416 -16.156 -2.65 1 99 255 SER B O 1
ATOM 4633 N N . THR B 1 256 ? 3.875 -17.203 -0.737 1 98.81 256 THR B N 1
ATOM 4634 C CA . THR B 1 256 ? 5.324 -17.125 -0.901 1 98.81 256 THR B CA 1
ATOM 4635 C C . THR B 1 256 ? 5.98 -18.453 -0.521 1 98.81 256 THR B C 1
ATOM 4637 O O . THR B 1 256 ? 5.344 -19.312 0.086 1 98.81 256 THR B O 1
ATOM 4640 N N . LEU B 1 257 ? 7.227 -18.625 -0.915 1 98.69 257 LEU B N 1
ATOM 4641 C CA . LEU B 1 257 ? 7.984 -19.797 -0.524 1 98.69 257 LEU B CA 1
ATOM 4642 C C . LEU B 1 257 ? 8.289 -19.781 0.97 1 98.69 257 LEU B C 1
ATOM 4644 O O . LEU B 1 257 ? 8.5 -18.719 1.552 1 98.69 257 LEU B O 1
ATOM 4648 N N . ALA B 1 258 ? 8.367 -20.953 1.541 1 98.56 258 ALA B N 1
ATOM 4649 C CA . ALA B 1 258 ? 8.555 -21.109 2.982 1 98.56 258 ALA B CA 1
ATOM 4650 C C . ALA B 1 258 ? 9.812 -20.391 3.459 1 98.56 258 ALA B C 1
ATOM 4652 O O . ALA B 1 258 ? 9.852 -19.875 4.578 1 98.56 258 ALA B O 1
ATOM 4653 N N . ALA B 1 259 ? 10.781 -20.328 2.658 1 97.69 259 ALA B N 1
ATOM 4654 C CA . ALA B 1 259 ? 12.047 -19.688 3.006 1 97.69 259 ALA B CA 1
ATOM 4655 C C . ALA B 1 259 ? 11.836 -18.219 3.373 1 97.69 259 ALA B C 1
ATOM 4657 O O . ALA B 1 259 ? 12.656 -17.625 4.082 1 97.69 259 ALA B O 1
ATOM 4658 N N . GLN B 1 260 ? 10.789 -17.641 2.912 1 97.69 260 GLN B N 1
ATOM 4659 C CA . GLN B 1 260 ? 10.492 -16.234 3.174 1 97.69 260 GLN B CA 1
ATOM 4660 C C . GLN B 1 260 ? 9.648 -16.062 4.434 1 97.69 260 GLN B C 1
ATOM 4662 O O . GLN B 1 260 ? 9.508 -14.961 4.957 1 97.69 260 GLN B O 1
ATOM 4667 N N . SER B 1 261 ? 9.156 -17.109 5 1 97.75 261 SER B N 1
ATOM 4668 C CA . SER B 1 261 ? 8.117 -17.078 6.023 1 97.75 261 SER B CA 1
ATOM 4669 C C . SER B 1 261 ? 8.633 -16.453 7.32 1 97.75 261 SER B C 1
ATOM 4671 O O . SER B 1 261 ? 7.875 -15.836 8.062 1 97.75 261 SER B O 1
ATOM 4673 N N . PRO B 1 262 ? 9.93 -16.562 7.645 1 97.38 262 PRO B N 1
ATOM 4674 C CA . PRO B 1 262 ? 10.375 -15.906 8.875 1 97.38 262 PRO B CA 1
ATOM 4675 C C . PRO B 1 262 ? 10.227 -14.391 8.82 1 97.38 262 PRO B C 1
ATOM 4677 O O . PRO B 1 262 ? 10.195 -13.734 9.867 1 97.38 262 PRO B O 1
ATOM 4680 N N . GLY B 1 263 ? 10.188 -13.852 7.648 1 97.44 263 GLY B N 1
ATOM 4681 C CA . GLY B 1 263 ? 9.898 -12.438 7.492 1 97.44 263 GLY B CA 1
ATOM 4682 C C . GLY B 1 263 ? 8.414 -12.141 7.367 1 97.44 263 GLY B C 1
ATOM 4683 O O . GLY B 1 263 ? 7.871 -11.336 8.133 1 97.44 263 GLY B O 1
ATOM 4684 N N . ALA B 1 264 ? 7.828 -12.758 6.422 1 98.44 264 ALA B N 1
ATOM 4685 C CA . ALA B 1 264 ? 6.395 -12.664 6.164 1 98.44 264 ALA B CA 1
ATOM 4686 C C . ALA B 1 264 ? 5.859 -13.953 5.551 1 98.44 264 ALA B C 1
ATOM 4688 O O . ALA B 1 264 ? 6.113 -14.242 4.379 1 98.44 264 ALA B O 1
ATOM 4689 N N . PRO B 1 265 ? 5.113 -14.703 6.34 1 98.81 265 PRO B N 1
ATOM 4690 C CA . PRO B 1 265 ? 4.574 -15.953 5.797 1 98.81 265 PRO B CA 1
ATOM 4691 C C . PRO B 1 265 ? 3.395 -15.727 4.855 1 98.81 265 PRO B C 1
ATOM 4693 O O . PRO B 1 265 ? 2.844 -14.617 4.805 1 98.81 265 PRO B O 1
ATOM 4696 N N . SER B 1 266 ? 3.051 -16.75 4.082 1 98.94 266 SER B N 1
ATOM 4697 C CA . SER B 1 266 ? 1.829 -16.703 3.285 1 98.94 266 SER B CA 1
ATOM 4698 C C . SER B 1 266 ? 0.62 -16.359 4.152 1 98.94 266 SER B C 1
ATOM 4700 O O . SER B 1 266 ? 0.56 -16.75 5.32 1 98.94 266 SER B O 1
ATOM 4702 N N . GLY B 1 267 ? -0.281 -15.648 3.549 1 98.94 267 GLY B N 1
ATOM 4703 C CA . GLY B 1 267 ? -1.471 -15.242 4.281 1 98.94 267 GLY B CA 1
ATOM 4704 C C . GLY B 1 267 ? -2.549 -14.656 3.389 1 98.94 267 GLY B C 1
ATOM 4705 O O . GLY B 1 267 ? -2.363 -14.539 2.176 1 98.94 267 GLY B O 1
ATOM 4706 N N . ILE B 1 268 ? -3.68 -14.375 4.027 1 98.94 268 ILE B N 1
ATOM 4707 C CA . ILE B 1 268 ? -4.812 -13.773 3.334 1 98.94 268 ILE B CA 1
ATOM 4708 C C . ILE B 1 268 ? -5.137 -12.422 3.963 1 98.94 268 ILE B C 1
ATOM 4710 O O . ILE B 1 268 ? -5.426 -12.336 5.16 1 98.94 268 ILE B O 1
ATOM 4714 N N . ALA B 1 269 ? -5.062 -11.406 3.156 1 98.88 269 ALA B N 1
ATOM 4715 C CA . ALA B 1 269 ? -5.316 -10.031 3.58 1 98.88 269 ALA B CA 1
ATOM 4716 C C . ALA B 1 269 ? -6.762 -9.633 3.309 1 98.88 269 ALA B C 1
ATOM 4718 O O . ALA B 1 269 ? -7.281 -9.859 2.213 1 98.88 269 ALA B O 1
ATOM 4719 N N . ALA B 1 270 ? -7.363 -9.016 4.273 1 98.44 270 ALA B N 1
ATOM 4720 C CA . ALA B 1 270 ? -8.734 -8.531 4.133 1 98.44 270 ALA B CA 1
ATOM 4721 C C . ALA B 1 270 ? -8.75 -7.09 3.627 1 98.44 270 ALA B C 1
ATOM 4723 O O . ALA B 1 270 ? -7.715 -6.418 3.605 1 98.44 270 ALA B O 1
ATOM 4724 N N . PRO B 1 271 ? -9.953 -6.633 3.225 1 97.31 271 PRO B N 1
ATOM 4725 C CA . PRO B 1 271 ? -10.062 -5.289 2.652 1 97.31 271 PRO B CA 1
ATOM 4726 C C . PRO B 1 271 ? -9.734 -4.188 3.658 1 97.31 271 PRO B C 1
ATOM 4728 O O . PRO B 1 271 ? -9.586 -3.023 3.279 1 97.31 271 PRO B O 1
ATOM 4731 N N . ASP B 1 272 ? -9.602 -4.488 4.918 1 96.12 272 ASP B N 1
ATOM 4732 C CA . ASP B 1 272 ? -9.266 -3.475 5.91 1 96.12 272 ASP B CA 1
ATOM 4733 C C . ASP B 1 272 ? -7.758 -3.412 6.141 1 96.12 272 ASP B C 1
ATOM 4735 O O . ASP B 1 272 ? -7.293 -2.746 7.07 1 96.12 272 ASP B O 1
ATOM 4739 N N . GLY B 1 273 ? -7.035 -4.168 5.363 1 98.19 273 GLY B N 1
ATOM 4740 C CA . GLY B 1 273 ? -5.582 -4.082 5.414 1 98.19 273 GLY B CA 1
ATOM 4741 C C . GLY B 1 273 ? -4.977 -4.914 6.527 1 98.19 273 GLY B C 1
ATOM 4742 O O . GLY B 1 273 ? -3.885 -4.605 7.012 1 98.19 273 GLY B O 1
ATOM 4743 N N . GLN B 1 274 ? -5.672 -5.953 6.945 1 98.38 274 GLN B N 1
ATOM 4744 C CA . GLN B 1 274 ? -5.156 -6.828 7.992 1 98.38 274 GLN B CA 1
ATOM 4745 C C . GLN B 1 274 ? -5.109 -8.281 7.527 1 98.38 274 GLN B C 1
ATOM 4747 O O . GLN B 1 274 ? -5.945 -8.711 6.73 1 98.38 274 GLN B O 1
ATOM 4752 N N . TRP B 1 275 ? -4.133 -9.008 8.117 1 98.75 275 TRP B N 1
ATOM 4753 C CA . TRP B 1 275 ? -4.113 -10.453 7.895 1 98.75 275 TRP B CA 1
ATOM 4754 C C . TRP B 1 275 ? -5.242 -11.133 8.664 1 98.75 275 TRP B C 1
ATOM 4756 O O . TRP B 1 275 ? -5.387 -10.938 9.875 1 98.75 275 TRP B O 1
ATOM 4766 N N . VAL B 1 276 ? -6 -11.93 7.969 1 98.56 276 VAL B N 1
ATOM 4767 C CA . VAL B 1 276 ? -7.043 -12.672 8.672 1 98.56 276 VAL B CA 1
ATOM 4768 C C . VAL B 1 276 ? -6.586 -14.117 8.891 1 98.56 276 VAL B C 1
ATOM 4770 O O . VAL B 1 276 ? -7.164 -14.836 9.711 1 98.56 276 VAL B O 1
ATOM 4773 N N . ALA B 1 277 ? -5.629 -14.57 8.125 1 98.81 277 ALA B N 1
ATOM 4774 C CA . ALA B 1 277 ? -4.984 -15.875 8.242 1 98.81 277 ALA B CA 1
ATOM 4775 C C . ALA B 1 277 ? -3.537 -15.82 7.758 1 98.81 277 ALA B C 1
ATOM 4777 O O . ALA B 1 277 ? -3.234 -15.156 6.766 1 98.81 277 ALA B O 1
ATOM 4778 N N . GLN B 1 278 ? -2.691 -16.516 8.461 1 98.88 278 GLN B N 1
ATOM 4779 C CA . GLN B 1 278 ? -1.302 -16.625 8.031 1 98.88 278 GLN B CA 1
ATOM 4780 C C . GLN B 1 278 ? -0.741 -18.016 8.336 1 98.88 278 GLN B C 1
ATOM 4782 O O . GLN B 1 278 ? -1.116 -18.625 9.336 1 98.88 278 GLN B O 1
ATOM 4787 N N . CYS B 1 279 ? 0.112 -18.406 7.465 1 98.94 279 CYS B N 1
ATOM 4788 C CA . CYS B 1 279 ? 0.899 -19.609 7.738 1 98.94 279 CYS B CA 1
ATOM 4789 C C . CYS B 1 279 ? 1.89 -19.359 8.867 1 98.94 279 CYS B C 1
ATOM 4791 O O . CYS B 1 279 ? 2.129 -18.219 9.258 1 98.94 279 CYS B O 1
ATOM 4793 N N . PRO B 1 280 ? 2.424 -20.5 9.453 1 98.56 280 PRO B N 1
ATOM 4794 C CA . PRO B 1 280 ? 3.441 -20.312 10.492 1 98.56 280 PRO B CA 1
ATOM 4795 C C . PRO B 1 280 ? 4.723 -19.672 9.961 1 98.56 280 PRO B C 1
ATOM 4797 O O . PRO B 1 280 ? 5.074 -19.875 8.789 1 98.56 280 PRO B O 1
ATOM 4800 N N . MET B 1 281 ? 5.426 -19 10.82 1 98.19 281 MET B N 1
ATOM 4801 C CA . MET B 1 281 ? 6.676 -18.328 10.469 1 98.19 281 MET B CA 1
ATOM 4802 C C . MET B 1 281 ? 7.875 -19.219 10.781 1 98.19 281 MET B C 1
ATOM 4804 O O . MET B 1 281 ? 8.82 -18.781 11.445 1 98.19 281 MET B O 1
ATOM 4808 N N . ASN B 1 282 ? 7.91 -20.453 10.273 1 97.25 282 ASN B N 1
ATOM 4809 C CA . ASN B 1 282 ? 8.93 -21.391 10.719 1 97.25 282 ASN B CA 1
ATOM 4810 C C . ASN B 1 282 ? 9.711 -21.969 9.539 1 97.25 282 ASN B C 1
ATOM 4812 O O . ASN B 1 282 ? 10.516 -22.891 9.703 1 97.25 282 ASN B O 1
ATOM 4816 N N . GLY B 1 283 ? 9.477 -21.531 8.367 1 97.88 283 GLY B N 1
ATOM 4817 C CA . GLY B 1 283 ? 10.242 -21.953 7.211 1 97.88 283 GLY B CA 1
ATOM 4818 C C . GLY B 1 283 ? 9.805 -23.281 6.652 1 97.88 283 GLY B C 1
ATOM 4819 O O . GLY B 1 283 ? 10.516 -23.891 5.848 1 97.88 283 GLY B O 1
ATOM 4820 N N . LEU B 1 284 ? 8.609 -23.734 7.051 1 98.38 284 LEU B N 1
ATOM 4821 C CA . LEU B 1 284 ? 8.125 -25.031 6.605 1 98.38 284 LEU B CA 1
ATOM 4822 C C . LEU B 1 284 ? 6.867 -24.891 5.758 1 98.38 284 LEU B C 1
ATOM 4824 O O . LEU B 1 284 ? 6.109 -23.922 5.922 1 98.38 284 LEU B O 1
ATOM 4828 N N . PRO B 1 285 ? 6.652 -25.859 4.844 1 98.81 285 PRO B N 1
ATOM 4829 C CA . PRO B 1 285 ? 5.41 -25.828 4.066 1 98.81 285 PRO B CA 1
ATOM 4830 C C . PRO B 1 285 ? 4.164 -25.859 4.941 1 98.81 285 PRO B C 1
ATOM 4832 O O . PRO B 1 285 ? 4.16 -26.5 6 1 98.81 285 PRO B O 1
ATOM 4835 N N . ALA B 1 286 ? 3.154 -25.141 4.508 1 98.94 286 ALA B N 1
ATOM 4836 C CA . ALA B 1 286 ? 1.901 -25.047 5.254 1 98.94 286 ALA B CA 1
ATOM 4837 C C . ALA B 1 286 ? 0.804 -24.422 4.406 1 98.94 286 ALA B C 1
ATOM 4839 O O . ALA B 1 286 ? 1.055 -23.984 3.277 1 98.94 286 ALA B O 1
ATOM 4840 N N . ILE B 1 287 ? -0.388 -24.469 4.91 1 98.94 287 ILE B N 1
ATOM 4841 C CA . ILE B 1 287 ? -1.486 -23.688 4.332 1 98.94 287 ILE B CA 1
ATOM 4842 C C . ILE B 1 287 ? -2.166 -22.875 5.422 1 98.94 287 ILE B C 1
ATOM 4844 O O . ILE B 1 287 ? -2.107 -23.219 6.602 1 98.94 287 ILE B O 1
ATOM 4848 N N . ALA B 1 288 ? -2.682 -21.781 5.062 1 98.94 288 ALA B N 1
ATOM 4849 C CA . ALA B 1 288 ? -3.604 -20.969 5.863 1 98.94 288 ALA B CA 1
ATOM 4850 C C . ALA B 1 288 ? -4.941 -20.797 5.148 1 98.94 288 ALA B C 1
ATOM 4852 O O . ALA B 1 288 ? -5.008 -20.859 3.92 1 98.94 288 ALA B O 1
ATOM 4853 N N . LEU B 1 289 ? -6.039 -20.641 5.938 1 98.56 289 LEU B N 1
ATOM 4854 C CA . LEU B 1 289 ? -7.383 -20.625 5.363 1 98.56 289 LEU B CA 1
ATOM 4855 C C . LEU B 1 289 ? -8.164 -19.406 5.852 1 98.56 289 LEU B C 1
ATOM 4857 O O . LEU B 1 289 ? -8.008 -18.984 7 1 98.56 289 LEU B O 1
ATOM 4861 N N . ALA B 1 290 ? -8.969 -18.875 4.98 1 98.5 290 ALA B N 1
ATOM 4862 C CA . ALA B 1 290 ? -9.914 -17.844 5.383 1 98.5 290 ALA B CA 1
ATOM 4863 C C . ALA B 1 290 ? -11.188 -17.906 4.539 1 98.5 290 ALA B C 1
ATOM 4865 O O . ALA B 1 290 ? -11.164 -18.391 3.404 1 98.5 290 ALA B O 1
ATOM 4866 N N . ASP B 1 291 ? -12.25 -17.484 5.148 1 97.88 291 ASP B N 1
ATOM 4867 C CA . ASP B 1 291 ? -13.477 -17.234 4.387 1 97.88 291 ASP B CA 1
ATOM 4868 C C . ASP B 1 291 ? -13.477 -15.82 3.793 1 97.88 291 ASP B C 1
ATOM 4870 O O . ASP B 1 291 ? -13.438 -14.836 4.527 1 97.88 291 ASP B O 1
ATOM 4874 N N . VAL B 1 292 ? -13.469 -15.766 2.502 1 96.81 292 VAL B N 1
ATOM 4875 C CA . VAL B 1 292 ? -13.562 -14.5 1.781 1 96.81 292 VAL B CA 1
ATOM 4876 C C . VAL B 1 292 ? -15.023 -14.078 1.661 1 96.81 292 VAL B C 1
ATOM 4878 O O . VAL B 1 292 ? -15.844 -14.812 1.094 1 96.81 292 VAL B O 1
ATOM 4881 N N . ILE B 1 293 ? -15.289 -12.914 2.221 1 95.19 293 ILE B N 1
ATOM 4882 C CA . ILE B 1 293 ? -16.656 -12.391 2.234 1 95.19 293 ILE B CA 1
ATOM 4883 C C . ILE B 1 293 ? -16.703 -11.062 1.476 1 95.19 293 ILE B C 1
ATOM 4885 O O . ILE B 1 293 ? -15.852 -10.195 1.678 1 95.19 293 ILE B O 1
ATOM 4889 N N . ILE B 1 294 ? -17.672 -10.953 0.603 1 89.62 294 ILE B N 1
ATOM 4890 C CA . ILE B 1 294 ? -17.781 -9.727 -0.178 1 89.62 294 ILE B CA 1
ATOM 4891 C C . ILE B 1 294 ? -19 -8.93 0.273 1 89.62 294 ILE B C 1
ATOM 4893 O O . ILE B 1 294 ? -20.078 -9.484 0.428 1 89.62 294 ILE B O 1
ATOM 4897 N N . ASP B 1 295 ? -18.734 -7.719 0.559 1 87.19 295 ASP B N 1
ATOM 4898 C CA . ASP B 1 295 ? -19.812 -6.75 0.784 1 87.19 295 ASP B CA 1
ATOM 4899 C C . ASP B 1 295 ? -19.984 -5.836 -0.426 1 87.19 295 ASP B C 1
ATOM 4901 O O . ASP B 1 295 ? -19.344 -4.793 -0.525 1 87.19 295 ASP B O 1
ATOM 4905 N N . ARG B 1 296 ? -20.891 -6.23 -1.235 1 84.38 296 ARG B N 1
ATOM 4906 C CA . ARG B 1 296 ? -21.078 -5.539 -2.504 1 84.38 296 ARG B CA 1
ATOM 4907 C C . ARG B 1 296 ? -21.656 -4.145 -2.285 1 84.38 296 ARG B C 1
ATOM 4909 O O . ARG B 1 296 ? -21.578 -3.287 -3.168 1 84.38 296 ARG B O 1
ATOM 4916 N N . GLU B 1 297 ? -22.156 -3.926 -1.137 1 87 297 GLU B N 1
ATOM 4917 C CA . GLU B 1 297 ? -22.812 -2.648 -0.854 1 87 297 GLU B CA 1
ATOM 4918 C C . GLU B 1 297 ? -21.844 -1.688 -0.156 1 87 297 GLU B C 1
ATOM 4920 O O . GLU B 1 297 ? -22.203 -0.54 0.121 1 87 297 GLU B O 1
ATOM 4925 N N . HIS B 1 298 ? -20.719 -2.154 0.079 1 89.81 298 HIS B N 1
ATOM 4926 C CA . HIS B 1 298 ? -19.781 -1.264 0.75 1 89.81 298 HIS B CA 1
ATOM 4927 C C . HIS B 1 298 ? -19.531 -0.004 -0.072 1 89.81 298 HIS B C 1
ATOM 4929 O O . HIS B 1 298 ? -19.234 -0.086 -1.268 1 89.81 298 HIS B O 1
ATOM 4935 N N . PRO B 1 299 ? -19.578 1.154 0.596 1 91.5 299 PRO B N 1
ATOM 4936 C CA . PRO B 1 299 ? -19.562 2.406 -0.164 1 91.5 299 PRO B CA 1
ATOM 4937 C C . PRO B 1 299 ? -18.156 2.814 -0.608 1 91.5 299 PRO B C 1
ATOM 4939 O O . PRO B 1 299 ? -18 3.715 -1.438 1 91.5 299 PRO B O 1
ATOM 4942 N N . ALA B 1 300 ? -17.172 2.184 -0.134 1 92.75 300 ALA B N 1
ATOM 4943 C CA . ALA B 1 300 ? -15.805 2.658 -0.328 1 92.75 300 ALA B CA 1
ATOM 4944 C C . ALA B 1 300 ? -15.414 2.604 -1.802 1 92.75 300 ALA B C 1
ATOM 4946 O O . ALA B 1 300 ? -14.953 3.602 -2.365 1 92.75 300 ALA B O 1
ATOM 4947 N N . ARG B 1 301 ? -15.609 1.455 -2.426 1 92.75 301 ARG B N 1
ATOM 4948 C CA . ARG B 1 301 ? -15.156 1.286 -3.801 1 92.75 301 ARG B CA 1
ATOM 4949 C C . ARG B 1 301 ? -15.891 2.238 -4.742 1 92.75 301 ARG B C 1
ATOM 4951 O O . ARG B 1 301 ? -15.258 2.986 -5.492 1 92.75 301 ARG B O 1
ATOM 4958 N N . PRO B 1 302 ? -17.203 2.322 -4.676 1 93.69 302 PRO B N 1
ATOM 4959 C CA . PRO B 1 302 ? -17.906 3.273 -5.547 1 93.69 302 PRO B CA 1
ATOM 4960 C C . PRO B 1 302 ? -17.469 4.719 -5.312 1 93.69 302 PRO B C 1
ATOM 4962 O O . PRO B 1 302 ? -17.328 5.484 -6.266 1 93.69 302 PRO B O 1
ATOM 4965 N N . TRP B 1 303 ? -17.266 5.102 -4.156 1 95.5 303 TRP B N 1
ATOM 4966 C CA . TRP B 1 303 ? -16.844 6.473 -3.883 1 95.5 303 TRP B CA 1
ATOM 4967 C C . TRP B 1 303 ? -15.453 6.742 -4.465 1 95.5 303 TRP B C 1
ATOM 4969 O O . TRP B 1 303 ? -15.227 7.777 -5.094 1 95.5 303 TRP B O 1
ATOM 4979 N N . ARG B 1 304 ? -14.523 5.824 -4.223 1 95.75 304 ARG B N 1
ATOM 4980 C CA . ARG B 1 304 ? -13.156 6.027 -4.684 1 95.75 304 ARG B CA 1
ATOM 4981 C C . ARG B 1 304 ? -13.094 6.086 -6.207 1 95.75 304 ARG B C 1
ATOM 4983 O O . ARG B 1 304 ? -12.297 6.84 -6.77 1 95.75 304 ARG B O 1
ATOM 4990 N N . GLN B 1 305 ? -13.977 5.34 -6.812 1 95.06 305 GLN B N 1
ATOM 4991 C CA . GLN B 1 305 ? -14.094 5.43 -8.266 1 95.06 305 GLN B CA 1
ATOM 4992 C C . GLN B 1 305 ? -14.609 6.801 -8.688 1 95.06 305 GLN B C 1
ATOM 4994 O O . GLN B 1 305 ? -14.078 7.41 -9.625 1 95.06 305 GLN B O 1
ATOM 4999 N N . LYS B 1 306 ? -15.609 7.262 -8.016 1 95.56 306 LYS B N 1
ATOM 5000 C CA . LYS B 1 306 ? -16.172 8.578 -8.312 1 95.56 306 LYS B CA 1
ATOM 5001 C C . LYS B 1 306 ? -15.141 9.68 -8.062 1 95.56 306 LYS B C 1
ATOM 5003 O O . LYS B 1 306 ? -15.039 10.625 -8.844 1 95.56 306 LYS B O 1
ATOM 5008 N N . ALA B 1 307 ? -14.375 9.555 -7.016 1 95.75 307 ALA B N 1
ATOM 5009 C CA . ALA B 1 307 ? -13.367 10.539 -6.633 1 95.75 307 ALA B CA 1
ATOM 5010 C C . ALA B 1 307 ? -12.305 10.68 -7.715 1 95.75 307 ALA B C 1
ATOM 5012 O O . ALA B 1 307 ? -11.672 11.734 -7.84 1 95.75 307 ALA B O 1
ATOM 5013 N N . ARG B 1 308 ? -12.07 9.656 -8.484 1 95.12 308 ARG B N 1
ATOM 5014 C CA . ARG B 1 308 ? -11.039 9.625 -9.516 1 95.12 308 ARG B CA 1
ATOM 5015 C C . ARG B 1 308 ? -11.523 10.281 -10.805 1 95.12 308 ARG B C 1
ATOM 5017 O O . ARG B 1 308 ? -10.758 10.43 -11.758 1 95.12 308 ARG B O 1
ATOM 5024 N N . THR B 1 309 ? -12.742 10.68 -10.789 1 94 309 THR B N 1
ATOM 5025 C CA . THR B 1 309 ? -13.289 11.359 -11.961 1 94 309 THR B CA 1
ATOM 5026 C C . THR B 1 309 ? -13.18 12.875 -11.797 1 94 309 THR B C 1
ATOM 5028 O O . THR B 1 309 ? -12.242 13.375 -11.18 1 94 309 THR B O 1
ATOM 5031 N N . ASP B 1 310 ? -13.969 13.641 -12.43 1 93.38 310 ASP B N 1
ATOM 5032 C CA . ASP B 1 310 ? -13.922 15.102 -12.375 1 93.38 310 ASP B CA 1
ATOM 5033 C C . ASP B 1 310 ? -14.789 15.633 -11.242 1 93.38 310 ASP B C 1
ATOM 5035 O O . ASP B 1 310 ? -15.305 16.75 -11.32 1 93.38 310 ASP B O 1
ATOM 5039 N N . LEU B 1 311 ? -14.922 14.883 -10.234 1 95.31 311 LEU B N 1
ATOM 5040 C CA . LEU B 1 311 ? -15.812 15.195 -9.117 1 95.31 311 LEU B CA 1
ATOM 5041 C C . LEU B 1 311 ? -15.461 16.531 -8.492 1 95.31 311 LEU B C 1
ATOM 5043 O O . LEU B 1 311 ? -16.344 17.297 -8.094 1 95.31 311 LEU B O 1
ATOM 5047 N N . TYR B 1 312 ? -14.188 16.828 -8.398 1 96.38 312 TYR B N 1
ATOM 5048 C CA . TYR B 1 312 ? -13.734 17.938 -7.551 1 96.38 312 TYR B CA 1
ATOM 5049 C C . TYR B 1 312 ? -13.594 19.219 -8.359 1 96.38 312 TYR B C 1
ATOM 5051 O O . TYR B 1 312 ? -13.664 20.312 -7.805 1 96.38 312 TYR B O 1
ATOM 5059 N N . ALA B 1 313 ? -13.453 19.125 -9.633 1 94.38 313 ALA B N 1
ATOM 5060 C CA . ALA B 1 313 ? -13.133 20.266 -10.5 1 94.38 313 ALA B CA 1
ATOM 5061 C C . ALA B 1 313 ? -14.172 21.375 -10.344 1 94.38 313 ALA B C 1
ATOM 5063 O O . ALA B 1 313 ? -13.812 22.531 -10.164 1 94.38 313 ALA B O 1
ATOM 5064 N N . PRO B 1 314 ? -15.406 21 -10.336 1 95.06 314 PRO B N 1
ATOM 5065 C CA . PRO B 1 314 ? -16.406 22.062 -10.227 1 95.06 314 PRO B CA 1
ATOM 5066 C C . PRO B 1 314 ? -16.375 22.766 -8.867 1 95.06 314 PRO B C 1
ATOM 5068 O O . PRO B 1 314 ? -16.984 23.828 -8.703 1 95.06 314 PRO B O 1
ATOM 5071 N N . HIS B 1 315 ? -15.727 22.203 -7.891 1 95.88 315 HIS B N 1
ATOM 5072 C CA . HIS B 1 315 ? -15.742 22.734 -6.535 1 95.88 315 HIS B CA 1
ATOM 5073 C C . HIS B 1 315 ? -14.469 23.516 -6.23 1 95.88 315 HIS B C 1
ATOM 5075 O O . HIS B 1 315 ? -14.312 24.062 -5.133 1 95.88 315 HIS B O 1
ATOM 5081 N N . GLN B 1 316 ? -13.594 23.594 -7.148 1 95.62 316 GLN B N 1
ATOM 5082 C CA . GLN B 1 316 ? -12.328 24.297 -6.945 1 95.62 316 GLN B CA 1
ATOM 5083 C C . GLN B 1 316 ? -12.539 25.797 -6.891 1 95.62 316 GLN B C 1
ATOM 5085 O O . GLN B 1 316 ? -13.375 26.344 -7.613 1 95.62 316 GLN B O 1
ATOM 5090 N N . VAL B 1 317 ? -11.695 26.422 -6.062 1 96.44 317 VAL B N 1
ATOM 5091 C CA . VAL B 1 317 ? -11.82 27.859 -5.832 1 96.44 317 VAL B CA 1
ATOM 5092 C C . VAL B 1 317 ? -10.852 28.625 -6.734 1 96.44 317 VAL B C 1
ATOM 5094 O O . VAL B 1 317 ? -9.648 28.344 -6.738 1 96.44 317 VAL B O 1
ATOM 5097 N N . ASP B 1 318 ? -11.461 29.578 -7.414 1 92.62 318 ASP B N 1
ATOM 5098 C CA . ASP B 1 318 ? -10.664 30.438 -8.281 1 92.62 318 ASP B CA 1
ATOM 5099 C C . ASP B 1 318 ? -10.766 31.891 -7.855 1 92.62 318 ASP B C 1
ATOM 5101 O O . ASP B 1 318 ? -11.797 32.312 -7.316 1 92.62 318 ASP B O 1
ATOM 5105 N N . ASN B 1 319 ? -9.734 32.625 -8.086 1 92.5 319 ASN B N 1
ATOM 5106 C CA . ASN B 1 319 ? -9.695 34.062 -7.902 1 92.5 319 ASN B CA 1
ATOM 5107 C C . ASN B 1 319 ? -10.031 34.469 -6.469 1 92.5 319 ASN B C 1
ATOM 5109 O O . ASN B 1 319 ? -10.836 35.344 -6.238 1 92.5 319 ASN B O 1
ATOM 5113 N N . ASP B 1 320 ? -9.625 33.688 -5.547 1 95.81 320 ASP B N 1
ATOM 5114 C CA . ASP B 1 320 ? -9.656 34.031 -4.125 1 95.81 320 ASP B CA 1
ATOM 5115 C C . ASP B 1 320 ? -8.242 34.25 -3.588 1 95.81 320 ASP B C 1
ATOM 5117 O O . ASP B 1 320 ? -7.441 33.344 -3.529 1 95.81 320 ASP B O 1
ATOM 5121 N N . PRO B 1 321 ? -7.938 35.469 -3.197 1 95.19 321 PRO B N 1
ATOM 5122 C CA . PRO B 1 321 ? -6.574 35.781 -2.742 1 95.19 321 PRO B CA 1
ATOM 5123 C C . PRO B 1 321 ? -6.129 34.875 -1.591 1 95.19 321 PRO B C 1
ATOM 5125 O O . PRO B 1 321 ? -4.941 34.562 -1.468 1 95.19 321 PRO B O 1
ATOM 5128 N N . ARG B 1 322 ? -7.027 34.406 -0.783 1 96.06 322 ARG B N 1
ATOM 5129 C CA . ARG B 1 322 ? -6.684 33.531 0.343 1 96.06 322 ARG B CA 1
ATOM 5130 C C . ARG B 1 322 ? -6.398 32.125 -0.124 1 96.06 322 ARG B C 1
ATOM 5132 O O . ARG B 1 322 ? -5.766 31.344 0.592 1 96.06 322 ARG B O 1
ATOM 5139 N N . SER B 1 323 ? -6.973 31.797 -1.224 1 95.69 323 SER B N 1
ATOM 5140 C CA . SER B 1 323 ? -6.648 30.516 -1.86 1 95.69 323 SER B CA 1
ATOM 5141 C C . SER B 1 323 ? -5.316 30.594 -2.6 1 95.69 323 SER B C 1
ATOM 5143 O O . SER B 1 323 ? -4.473 29.703 -2.465 1 95.69 323 SER B O 1
ATOM 5145 N N . ASP B 1 324 ? -5.086 31.656 -3.266 1 93.19 324 ASP B N 1
ATOM 5146 C CA . ASP B 1 324 ? -3.963 31.812 -4.184 1 93.19 324 ASP B CA 1
ATOM 5147 C C . ASP B 1 324 ? -2.652 32 -3.422 1 93.19 324 ASP B C 1
ATOM 5149 O O . ASP B 1 324 ? -1.608 31.5 -3.848 1 93.19 324 ASP B O 1
ATOM 5153 N N . SER B 1 325 ? -2.797 32.719 -2.346 1 92.25 325 SER B N 1
ATOM 5154 C CA . SER B 1 325 ? -1.597 32.906 -1.534 1 92.25 325 SER B CA 1
ATOM 5155 C C . SER B 1 325 ? -1.353 31.703 -0.626 1 92.25 325 SER B C 1
ATOM 5157 O O . SER B 1 325 ? -2.242 31.297 0.122 1 92.25 325 SER B O 1
ATOM 5159 N N . ARG B 1 326 ? -0.159 31.156 -0.678 1 93.62 326 ARG B N 1
ATOM 5160 C CA . ARG B 1 326 ? 0.145 30 0.159 1 93.62 326 ARG B CA 1
ATOM 5161 C C . ARG B 1 326 ? 1.165 30.344 1.234 1 93.62 326 ARG B C 1
ATOM 5163 O O . ARG B 1 326 ? 1.761 29.469 1.851 1 93.62 326 ARG B O 1
ATOM 5170 N N . LYS B 1 327 ? 1.308 31.688 1.467 1 93.38 327 LYS B N 1
ATOM 5171 C CA . LYS B 1 327 ? 2.332 32.125 2.406 1 93.38 327 LYS B CA 1
ATOM 5172 C C . LYS B 1 327 ? 1.724 32.969 3.533 1 93.38 327 LYS B C 1
ATOM 5174 O O . LYS B 1 327 ? 2.426 33.719 4.203 1 93.38 327 LYS B O 1
ATOM 5179 N N . GLU B 1 328 ? 0.409 32.844 3.598 1 92.5 328 GLU B N 1
ATOM 5180 C CA . GLU B 1 328 ? -0.296 33.5 4.688 1 92.5 328 GLU B CA 1
ATOM 5181 C C . GLU B 1 328 ? -1.356 32.594 5.297 1 92.5 328 GLU B C 1
ATOM 5183 O O . GLU B 1 328 ? -1.942 31.766 4.605 1 92.5 328 GLU B O 1
ATOM 5188 N N . PHE B 1 329 ? -1.521 32.812 6.602 1 95.25 329 PHE B N 1
ATOM 5189 C CA . PHE B 1 329 ? -2.602 32.094 7.273 1 95.25 329 PHE B CA 1
ATOM 5190 C C . PHE B 1 329 ? -3.959 32.625 6.816 1 95.25 329 PHE B C 1
ATOM 5192 O O . PHE B 1 329 ? -4.09 33.781 6.465 1 95.25 329 PHE B O 1
#

Solvent-accessible surface area (backbone atoms only — not comparable to full-atom values): 32904 Å² total; per-residue (Å²): 118,66,69,62,52,53,52,51,51,53,15,47,53,43,11,68,75,74,69,45,55,58,68,56,22,34,51,55,58,66,41,52,75,67,65,75,77,62,61,53,47,37,39,27,29,23,18,38,66,83,47,42,60,50,66,40,62,69,57,41,51,50,33,39,50,51,52,51,50,51,50,50,53,37,47,75,70,62,33,50,32,42,35,37,10,39,25,44,53,38,42,67,35,61,31,77,31,10,65,77,34,62,89,45,82,39,51,48,41,71,84,53,43,46,59,67,61,51,52,53,42,51,50,52,47,30,54,48,20,29,74,62,48,24,23,37,36,40,14,30,70,41,71,41,62,82,89,48,50,28,30,50,27,37,38,36,28,35,37,77,34,42,50,73,34,57,34,35,35,52,59,63,52,72,66,37,56,72,27,54,34,30,41,34,87,60,89,46,75,52,73,59,95,88,41,32,35,30,64,48,41,50,61,38,61,48,37,66,65,61,55,52,50,38,44,76,67,62,37,48,31,36,46,33,17,24,64,54,88,43,32,85,60,24,42,24,50,51,21,19,49,20,9,50,11,26,46,52,59,20,31,28,38,36,10,23,25,7,47,14,8,69,51,40,37,19,26,34,25,33,38,55,18,43,76,75,24,57,29,66,60,73,48,50,64,45,65,21,59,43,73,49,67,68,66,88,76,54,61,61,58,63,47,56,56,47,63,71,52,73,65,51,65,85,52,46,84,71,96,37,71,56,68,72,41,42,58,62,133,119,67,71,61,50,54,51,50,51,53,16,48,52,44,11,68,76,72,69,45,54,58,69,54,21,34,49,56,60,65,40,51,77,67,65,74,77,61,61,53,48,37,38,28,28,23,19,37,66,81,47,41,61,51,66,40,64,68,58,42,51,51,33,38,50,52,51,50,50,51,50,50,54,36,46,76,70,64,33,49,31,42,36,37,10,38,25,43,52,39,42,67,35,61,32,77,31,10,66,78,33,62,88,44,81,40,53,48,42,71,83,54,43,47,58,67,58,52,50,52,41,51,51,53,48,32,54,46,20,30,74,63,48,22,26,38,34,41,15,31,71,42,71,42,62,82,88,48,51,28,30,51,27,36,39,34,28,34,36,76,34,41,50,72,33,56,37,36,37,51,58,66,52,71,66,38,58,73,27,54,32,32,40,32,87,59,86,45,74,51,71,59,95,88,41,32,34,31,64,48,40,50,61,38,59,48,38,66,65,60,54,53,51,39,43,75,66,63,37,47,30,37,44,35,15,24,64,54,88,43,34,84,59,23,42,24,50,50,22,19,48,21,9,50,12,25,46,51,58,22,31,28,39,37,11,23,25,8,47,14,8,69,51,40,37,18,24,35,26,33,38,55,18,41,75,75,23,57,28,66,58,74,47,50,64,43,64,21,59,44,72,48,66,69,65,88,77,52,61,64,57,62,48,56,55,49,62,71,51,73,64,52,65,85,51,47,83,71,96,37,71,56,68,73,42,43,58,62,131

Radius of gyration: 29.81 Å; Cα contacts (8 Å, |Δi|>4): 1531; chains: 2; bounding box: 101×82×59 Å

Organism: Agrobacterium fabrum (strain C58 / ATCC 33970) (NCBI:txid176299)